Protein AF-0000000075759533 (afdb_homodimer)

pLDDT: mean 89.91, std 17.68, range [18.27, 98.88]

Nearest PDB structures (foldseek):
  3kl1-assembly1_B  TM=4.324E-01  e=1.601E-02  Arabidopsis thaliana
  3njo-assembly1_B  TM=3.780E-01  e=1.419E-02  Arabidopsis thaliana
  8ey0-assembly1_A  TM=4.117E-01  e=4.442E-02  Arabidopsis thaliana
  7mld-assembly1_A  TM=4.443E-01  e=9.696E-02  Arabidopsis thaliana
  7z1s-assembly1_A-2  TM=3.885E-01  e=1.161E-01  Solanum lycopersicum

Structure (mmCIF, N/CA/C/O backbone):
data_AF-0000000075759533-model_v1
#
loop_
_entity.id
_entity.type
_entity.pdbx_description
1 polymer 'Pc12g13220 protein'
#
loop_
_atom_site.group_PDB
_atom_site.id
_atom_site.type_symbol
_atom_site.label_atom_id
_atom_site.label_alt_id
_atom_site.label_comp_id
_atom_site.label_asym_id
_atom_site.label_entity_id
_atom_site.label_seq_id
_atom_site.pdbx_PDB_ins_code
_atom_site.Cartn_x
_atom_site.Cartn_y
_atom_site.Cartn_z
_atom_site.occupancy
_atom_site.B_iso_or_equiv
_atom_site.auth_seq_id
_atom_site.auth_comp_id
_atom_site.auth_asym_id
_atom_site.auth_atom_id
_atom_site.pdbx_PDB_model_num
ATOM 1 N N . MET A 1 1 ? 46.094 -18.312 21.438 1 18.27 1 MET A N 1
ATOM 2 C CA . MET A 1 1 ? 45.156 -19.062 20.625 1 18.27 1 MET A CA 1
ATOM 3 C C . MET A 1 1 ? 44.094 -18.141 20.062 1 18.27 1 MET A C 1
ATOM 5 O O . MET A 1 1 ? 43.688 -18.266 18.906 1 18.27 1 MET A O 1
ATOM 9 N N . GLY A 1 2 ? 43.188 -17.328 20.75 1 25.09 2 GLY A N 1
ATOM 10 C CA . GLY A 1 2 ? 41.75 -17.469 20.75 1 25.09 2 GLY A CA 1
ATOM 11 C C . GLY A 1 2 ? 41.062 -16.578 19.734 1 25.09 2 GLY A C 1
ATOM 12 O O . GLY A 1 2 ? 40.719 -15.438 20.031 1 25.09 2 GLY A O 1
ATOM 13 N N . ILE A 1 3 ? 41.375 -16.547 18.547 1 22.67 3 ILE A N 1
ATOM 14 C CA . ILE A 1 3 ? 41.219 -15.633 17.422 1 22.67 3 ILE A CA 1
ATOM 15 C C . ILE A 1 3 ? 39.719 -15.445 17.094 1 22.67 3 ILE A C 1
ATOM 17 O O . ILE A 1 3 ? 39.25 -14.312 16.984 1 22.67 3 ILE A O 1
ATOM 21 N N . PHE A 1 4 ? 39 -16.391 16.344 1 24.05 4 PHE A N 1
ATOM 22 C CA . PHE A 1 4 ? 38.281 -16.234 15.078 1 24.05 4 PHE A CA 1
ATOM 23 C C . PHE A 1 4 ? 36.844 -15.844 15.32 1 24.05 4 PHE A C 1
ATOM 25 O O . PHE A 1 4 ? 36.094 -15.57 14.375 1 24.05 4 PHE A O 1
ATOM 32 N N . SER A 1 5 ? 36.031 -16.203 16.422 1 23.02 5 SER A N 1
ATOM 33 C CA . SER A 1 5 ? 34.656 -16.594 16.172 1 23.02 5 SER A CA 1
ATOM 34 C C . SER A 1 5 ? 33.781 -15.406 15.773 1 23.02 5 SER A C 1
ATOM 36 O O . SER A 1 5 ? 33.438 -14.578 16.609 1 23.02 5 SER A O 1
ATOM 38 N N . LYS A 1 6 ? 34.312 -14.633 14.844 1 28.53 6 LYS A N 1
ATOM 39 C CA . LYS A 1 6 ? 33.5 -13.562 14.273 1 28.53 6 LYS A CA 1
ATOM 40 C C . LYS A 1 6 ? 32.062 -14.016 14.078 1 28.53 6 LYS A C 1
ATOM 42 O O . LYS A 1 6 ? 31.812 -15.047 13.445 1 28.53 6 LYS A O 1
ATOM 47 N N . LEU A 1 7 ? 31.203 -13.797 14.992 1 26.77 7 LEU A N 1
ATOM 48 C CA . LEU A 1 7 ? 29.75 -13.914 15.008 1 26.77 7 LEU A CA 1
ATOM 49 C C . LEU A 1 7 ? 29.156 -13.477 13.672 1 26.77 7 LEU A C 1
ATOM 51 O O . LEU A 1 7 ? 29.281 -12.312 13.289 1 26.77 7 LEU A O 1
ATOM 55 N N . VAL A 1 8 ? 29.25 -14.352 12.648 1 23.97 8 VAL A N 1
ATOM 56 C CA . VAL A 1 8 ? 28.562 -14.242 11.367 1 23.97 8 VAL A CA 1
ATOM 57 C C . VAL A 1 8 ? 27.125 -13.797 11.594 1 23.97 8 VAL A C 1
ATOM 59 O O . VAL A 1 8 ? 26.312 -14.555 12.141 1 23.97 8 VAL A O 1
ATOM 62 N N . LYS A 1 9 ? 26.891 -12.703 12.328 1 31.62 9 LYS A N 1
ATOM 63 C CA . LYS A 1 9 ? 25.531 -12.172 12.227 1 31.62 9 LYS A CA 1
ATOM 64 C C . LYS A 1 9 ? 24.969 -12.344 10.812 1 31.62 9 LYS A C 1
ATOM 66 O O . LYS A 1 9 ? 25.281 -11.547 9.922 1 31.62 9 LYS A O 1
ATOM 71 N N . THR A 1 10 ? 25.094 -13.578 10.172 1 28.09 10 THR A N 1
ATOM 72 C CA . THR A 1 10 ? 24.422 -13.977 8.945 1 28.09 10 THR A CA 1
ATOM 73 C C . THR A 1 10 ? 22.984 -13.445 8.914 1 28.09 10 THR A C 1
ATOM 75 O O . THR A 1 10 ? 22.141 -13.891 9.688 1 28.09 10 THR A O 1
ATOM 78 N N . THR A 1 11 ? 22.922 -12.211 9.172 1 31.45 11 THR A N 1
ATOM 79 C CA . THR A 1 11 ? 21.641 -11.586 8.875 1 31.45 11 THR A CA 1
ATOM 80 C C . THR A 1 11 ? 21 -12.219 7.645 1 31.45 11 THR A C 1
ATOM 82 O O . THR A 1 11 ? 21.531 -12.117 6.535 1 31.45 11 THR A O 1
ATOM 85 N N . VAL A 1 12 ? 20.891 -13.539 7.484 1 31.58 12 VAL A N 1
ATOM 86 C CA . VAL A 1 12 ? 20.141 -14.375 6.562 1 31.58 12 VAL A CA 1
ATOM 87 C C . VAL A 1 12 ? 19.203 -13.508 5.719 1 31.58 12 VAL A C 1
ATOM 89 O O . VAL A 1 12 ? 19.25 -13.555 4.488 1 31.58 12 VAL A O 1
ATOM 92 N N . ALA A 1 13 ? 17.719 -13.945 5.672 1 32.34 13 ALA A N 1
ATOM 93 C CA . ALA A 1 13 ? 16.75 -14.195 4.598 1 32.34 13 ALA A CA 1
ATOM 94 C C . ALA A 1 13 ? 16.484 -12.93 3.795 1 32.34 13 ALA A C 1
ATOM 96 O O . ALA A 1 13 ? 16.172 -11.883 4.367 1 32.34 13 ALA A O 1
ATOM 97 N N . GLY A 1 14 ? 16.859 -12.766 2.59 1 34.72 14 GLY A N 1
ATOM 98 C CA . GLY A 1 14 ? 16.688 -12.273 1.23 1 34.72 14 GLY A CA 1
ATOM 99 C C . GLY A 1 14 ? 15.234 -12.133 0.825 1 34.72 14 GLY A C 1
ATOM 100 O O . GLY A 1 14 ? 14.93 -11.547 -0.219 1 34.72 14 GLY A O 1
ATOM 101 N N . SER A 1 15 ? 14.523 -13.422 0.793 1 40.34 15 SER A N 1
ATOM 102 C CA . SER A 1 15 ? 13.281 -13.789 0.125 1 40.34 15 SER A CA 1
ATOM 103 C C . SER A 1 15 ? 12.195 -12.758 0.379 1 40.34 15 SER A C 1
ATOM 105 O O . SER A 1 15 ? 11.102 -12.844 -0.196 1 40.34 15 SER A O 1
ATOM 107 N N . ILE A 1 16 ? 12.422 -12.023 1.497 1 44.62 16 ILE A N 1
ATOM 108 C CA . ILE A 1 16 ? 11.633 -10.875 1.918 1 44.62 16 ILE A CA 1
ATOM 109 C C . ILE A 1 16 ? 11.992 -9.664 1.056 1 44.62 16 ILE A C 1
ATOM 111 O O . ILE A 1 16 ? 12.805 -8.828 1.454 1 44.62 16 ILE A O 1
ATOM 115 N N . ALA A 1 17 ? 12.359 -10.008 -0.069 1 52 17 ALA A N 1
ATOM 116 C CA . ALA A 1 17 ? 12.992 -9.133 -1.051 1 52 17 ALA A CA 1
ATOM 117 C C . ALA A 1 17 ? 12.133 -7.91 -1.331 1 52 17 ALA A C 1
ATOM 119 O O . ALA A 1 17 ? 12.617 -6.777 -1.282 1 52 17 ALA A O 1
ATOM 120 N N . SER A 1 18 ? 10.844 -8.312 -1.781 1 58 18 SER A N 1
ATOM 121 C CA . SER A 1 18 ? 10.094 -7.086 -2.041 1 58 18 SER A CA 1
ATOM 122 C C . SER A 1 18 ? 9.922 -6.262 -0.771 1 58 18 SER A C 1
ATOM 124 O O . SER A 1 18 ? 10.039 -5.035 -0.802 1 58 18 SER A O 1
ATOM 126 N N . VAL A 1 19 ? 9.891 -7.141 0.298 1 65.94 19 VAL A N 1
ATOM 127 C CA . VAL A 1 19 ? 9.812 -6.469 1.591 1 65.94 19 VAL A CA 1
ATOM 128 C C . VAL A 1 19 ? 11.156 -5.824 1.924 1 65.94 19 VAL A C 1
ATOM 130 O O . VAL A 1 19 ? 11.203 -4.703 2.434 1 65.94 19 VAL A O 1
ATOM 133 N N . GLY A 1 20 ? 12.125 -6.488 1.413 1 72 20 GLY A N 1
ATOM 134 C CA . GLY A 1 20 ? 13.445 -5.922 1.612 1 72 20 GLY A CA 1
ATOM 135 C C . GLY A 1 20 ? 13.68 -4.652 0.814 1 72 20 GLY A C 1
ATOM 136 O O . GLY A 1 20 ? 14.281 -3.699 1.313 1 72 20 GLY A O 1
ATOM 137 N N . VAL A 1 21 ? 13.109 -4.672 -0.379 1 73.81 21 VAL A N 1
ATOM 138 C CA . VAL A 1 21 ? 13.266 -3.488 -1.221 1 73.81 21 VAL A CA 1
ATOM 139 C C . VAL A 1 21 ? 12.57 -2.295 -0.574 1 73.81 21 VAL A C 1
ATOM 141 O O . VAL A 1 21 ? 13.125 -1.193 -0.528 1 73.81 21 VAL A O 1
ATOM 144 N N . PHE A 1 22 ? 11.414 -2.523 -0.065 1 83.06 22 PHE A N 1
ATOM 145 C CA . PHE A 1 22 ? 10.672 -1.476 0.623 1 83.06 22 PHE A CA 1
ATOM 146 C C . PHE A 1 22 ? 11.453 -0.944 1.814 1 83.06 22 PHE A C 1
ATOM 148 O O . PHE A 1 22 ? 11.609 0.268 1.971 1 83.06 22 PHE A O 1
ATOM 155 N N . TRP A 1 23 ? 12.023 -1.819 2.619 1 84.06 23 TRP A N 1
ATOM 156 C CA . TRP A 1 23 ? 12.711 -1.381 3.83 1 84.06 23 TRP A CA 1
ATOM 157 C C . TRP A 1 23 ? 14.047 -0.729 3.496 1 84.06 23 TRP A C 1
ATOM 159 O O . TRP A 1 23 ? 14.492 0.182 4.199 1 84.06 23 TRP A O 1
ATOM 169 N N . GLY A 1 24 ? 14.656 -1.146 2.402 1 84.88 24 GLY A N 1
ATOM 170 C CA . GLY A 1 24 ? 15.836 -0.448 1.928 1 84.88 24 GLY A CA 1
ATOM 171 C C . GLY A 1 24 ? 15.547 0.958 1.439 1 84.88 24 GLY A C 1
ATOM 172 O O . GLY A 1 24 ? 16.266 1.899 1.772 1 84.88 24 GLY A O 1
ATOM 173 N N . ALA A 1 25 ? 14.453 1.024 0.753 1 85.94 25 ALA A N 1
ATOM 174 C CA . ALA A 1 25 ? 14.086 2.301 0.145 1 85.94 25 ALA A CA 1
ATOM 175 C C . ALA A 1 25 ? 13.633 3.301 1.203 1 85.94 25 ALA A C 1
ATOM 177 O O . ALA A 1 25 ? 13.727 4.516 1.001 1 85.94 25 ALA A O 1
ATOM 178 N N . THR A 1 26 ? 13.141 2.809 2.344 1 91.88 26 THR A N 1
ATOM 179 C CA . THR A 1 26 ? 12.578 3.709 3.348 1 91.88 26 THR A CA 1
ATOM 180 C C . THR A 1 26 ? 13.469 3.752 4.59 1 91.88 26 THR A C 1
ATOM 182 O O . THR A 1 26 ? 13.039 4.195 5.652 1 91.88 26 THR A O 1
ATOM 185 N N . ARG A 1 27 ? 14.68 3.279 4.469 1 91.06 27 ARG A N 1
ATOM 186 C CA . ARG A 1 27 ? 15.562 3.125 5.621 1 91.06 27 ARG A CA 1
ATOM 187 C C . ARG A 1 27 ? 15.898 4.477 6.238 1 91.06 27 ARG A C 1
ATOM 189 O O . ARG A 1 27 ? 16.219 4.562 7.426 1 91.06 27 ARG A O 1
ATOM 196 N N . ASN A 1 28 ? 15.836 5.516 5.418 1 93.75 28 ASN A N 1
ATOM 197 C CA . ASN A 1 28 ? 16.203 6.84 5.91 1 93.75 28 ASN A CA 1
ATOM 198 C C . ASN A 1 28 ? 14.992 7.566 6.504 1 93.75 28 ASN A C 1
ATOM 200 O O . ASN A 1 28 ? 15.125 8.68 7.02 1 93.75 28 ASN A O 1
ATOM 204 N N . ASP A 1 29 ? 13.844 7 6.391 1 95.5 29 ASP A N 1
ATOM 205 C CA . ASP A 1 29 ? 12.656 7.488 7.086 1 95.5 29 ASP A CA 1
ATOM 206 C C . ASP A 1 29 ? 12.625 6.988 8.523 1 95.5 29 ASP A C 1
ATOM 208 O O . ASP A 1 29 ? 12.391 5.805 8.773 1 95.5 29 ASP A O 1
ATOM 212 N N . ILE A 1 30 ? 12.773 7.883 9.469 1 96.81 30 ILE A N 1
ATOM 213 C CA . ILE A 1 30 ? 12.961 7.484 10.859 1 96.81 30 ILE A CA 1
ATOM 214 C C . ILE A 1 30 ? 11.867 8.094 11.727 1 96.81 30 ILE A C 1
ATOM 216 O O . ILE A 1 30 ? 11.484 9.25 11.539 1 96.81 30 ILE A O 1
ATOM 220 N N . PHE A 1 31 ? 11.383 7.312 12.633 1 96.75 31 PHE A N 1
ATOM 221 C CA . PHE A 1 31 ? 10.43 7.832 13.602 1 96.75 31 PHE A CA 1
ATOM 222 C C . PHE A 1 31 ? 11.148 8.43 14.805 1 96.75 31 PHE A C 1
ATOM 224 O O . PHE A 1 31 ? 11.969 7.766 15.438 1 96.75 31 PHE A O 1
ATOM 231 N N . GLU A 1 32 ? 10.875 9.617 15.047 1 95.75 32 GLU A N 1
ATOM 232 C CA . GLU A 1 32 ? 11.422 10.32 16.203 1 95.75 32 GLU A CA 1
ATOM 233 C C . GLU A 1 32 ? 10.422 10.352 17.359 1 95.75 32 GLU A C 1
ATOM 235 O O . GLU A 1 32 ? 9.219 10.164 17.141 1 95.75 32 GLU A O 1
ATOM 240 N N . VAL A 1 33 ? 10.898 10.602 18.5 1 91.5 33 VAL A N 1
ATOM 241 C CA . VAL A 1 33 ? 10.062 10.641 19.688 1 91.5 33 VAL A CA 1
ATOM 242 C C . VAL A 1 33 ? 9.172 11.883 19.656 1 91.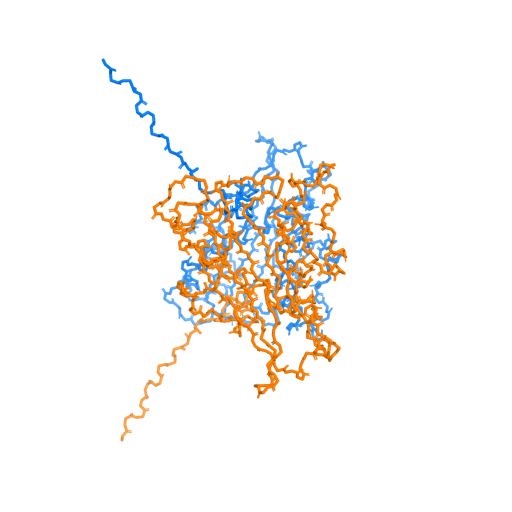5 33 VAL A C 1
ATOM 244 O O . VAL A 1 33 ? 9.641 12.984 19.375 1 91.5 33 VAL A O 1
ATOM 247 N N . MET A 1 34 ? 7.949 11.641 19.781 1 90.81 34 MET A N 1
ATOM 248 C CA . MET A 1 34 ? 6.938 12.68 19.922 1 90.81 34 MET A CA 1
ATOM 249 C C . MET A 1 34 ? 6.344 12.68 21.328 1 90.81 34 MET A C 1
ATOM 251 O O . MET A 1 34 ? 5.77 11.68 21.75 1 90.81 34 MET A O 1
ATOM 255 N N . ASP A 1 35 ? 6.59 13.766 22.078 1 87.25 35 ASP A N 1
ATOM 256 C CA . ASP A 1 35 ? 6.059 13.773 23.438 1 87.25 35 ASP A CA 1
ATOM 257 C C . ASP A 1 35 ? 4.945 14.805 23.578 1 87.25 35 ASP A C 1
ATOM 259 O O . ASP A 1 35 ? 4.52 15.414 22.594 1 87.25 35 ASP A O 1
ATOM 263 N N . SER A 1 36 ? 4.48 14.992 24.797 1 87 36 SER A N 1
ATOM 264 C CA . SER A 1 36 ? 3.295 15.789 25.078 1 87 36 SER A CA 1
ATOM 265 C C . SER A 1 36 ? 3.568 17.281 24.875 1 87 36 SER A C 1
ATOM 267 O O . SER A 1 36 ? 2.639 18.078 24.828 1 87 36 SER A O 1
ATOM 269 N N . SER A 1 37 ? 4.789 17.656 24.625 1 90.44 37 SER A N 1
ATOM 270 C CA . SER A 1 37 ? 5.125 19.047 24.422 1 90.44 37 SER A CA 1
ATOM 271 C C . SER A 1 37 ? 4.953 19.453 22.953 1 90.44 37 SER A C 1
ATOM 273 O O . SER A 1 37 ? 5.023 20.641 22.609 1 90.44 37 SER A O 1
ATOM 275 N N . ASP A 1 38 ? 4.738 18.484 22.141 1 93.94 38 ASP A N 1
ATOM 276 C CA . ASP A 1 38 ? 4.52 18.828 20.734 1 93.94 38 ASP A CA 1
ATOM 277 C C . ASP A 1 38 ? 3.344 19.781 20.578 1 93.94 38 ASP A C 1
ATOM 279 O O . ASP A 1 38 ? 2.283 19.578 21.172 1 93.94 38 ASP A O 1
ATOM 283 N N . PRO A 1 39 ? 3.496 20.766 19.734 1 92.75 39 PRO A N 1
ATOM 284 C CA . PRO A 1 39 ? 2.469 21.797 19.578 1 92.75 39 PRO A CA 1
ATOM 285 C C . PRO A 1 39 ? 1.132 21.234 19.109 1 92.75 39 PRO A C 1
ATOM 287 O O . PRO A 1 39 ? 0.087 21.859 19.312 1 92.75 39 PRO A O 1
ATOM 290 N N . ILE A 1 40 ? 1.158 20.078 18.531 1 94.25 40 ILE A N 1
ATOM 291 C CA . ILE A 1 40 ? -0.067 19.531 17.969 1 94.25 40 ILE A CA 1
ATOM 292 C C . ILE A 1 40 ? -1.075 19.266 19.078 1 94.25 40 ILE A C 1
ATOM 294 O O . ILE A 1 40 ? -2.285 19.375 18.875 1 94.25 40 ILE A O 1
ATOM 298 N N . PHE A 1 41 ? -0.622 19.016 20.312 1 94.56 41 PHE A N 1
ATOM 299 C CA . PHE A 1 41 ? -1.498 18.688 21.422 1 94.56 41 PHE A CA 1
ATOM 300 C C . PHE A 1 41 ? -2.057 19.938 22.078 1 94.56 41 PHE A C 1
ATOM 302 O O . PHE A 1 41 ? -2.959 19.875 22.906 1 94.56 41 PHE A O 1
ATOM 309 N N . GLN A 1 42 ? -1.536 21.078 21.656 1 91.31 42 GLN A N 1
ATOM 310 C CA . GLN A 1 42 ? -1.986 22.359 22.188 1 91.31 42 GLN A CA 1
ATOM 311 C C . GLN A 1 42 ? -2.842 23.109 21.172 1 91.31 42 GLN A C 1
ATOM 313 O O . GLN A 1 42 ? -3.348 24.203 21.469 1 91.31 42 GLN A O 1
ATOM 318 N N . SER A 1 43 ? -2.926 22.484 20.031 1 91.25 43 SER A N 1
ATOM 319 C CA . SER A 1 43 ? -3.686 23.172 19 1 91.25 43 SER A CA 1
ATOM 320 C C . SER A 1 43 ? -5.164 23.266 19.359 1 91.25 43 SER A C 1
ATOM 322 O O . SER A 1 43 ? -5.703 22.375 20.031 1 91.25 43 SER A O 1
ATOM 324 N N . ALA A 1 44 ? -5.762 24.391 18.922 1 92.25 44 ALA A N 1
ATOM 325 C CA . ALA A 1 44 ? -7.188 24.594 19.156 1 92.25 44 ALA A CA 1
ATOM 326 C C . ALA A 1 44 ? -8.016 23.469 18.531 1 92.25 44 ALA A C 1
ATOM 328 O O . ALA A 1 44 ? -9.008 23.016 19.125 1 92.25 44 ALA A O 1
ATOM 329 N N . PHE A 1 45 ? -7.578 23.031 17.453 1 93.31 45 PHE A N 1
ATOM 330 C CA . PHE A 1 45 ? -8.289 21.969 16.75 1 93.31 45 PHE A CA 1
ATOM 331 C C . PHE A 1 45 ? -8.289 20.688 17.562 1 93.31 45 PHE A C 1
ATOM 333 O O . PHE A 1 45 ? -9.336 20.062 17.75 1 93.31 45 PHE A O 1
ATOM 340 N N . TYR A 1 46 ? -7.148 20.297 17.984 1 95.81 46 TYR A N 1
ATOM 341 C CA . TYR A 1 46 ? -7.004 19.078 18.781 1 95.81 46 TYR A CA 1
ATOM 342 C C . TYR A 1 46 ? -7.871 19.141 20.031 1 95.81 46 TYR A C 1
ATOM 344 O O . TYR A 1 46 ? -8.578 18.172 20.344 1 95.81 46 TYR A O 1
ATOM 352 N N . LYS A 1 47 ? -7.871 20.219 20.719 1 96 47 LYS A N 1
ATOM 353 C CA . LYS A 1 47 ? -8.633 20.375 21.953 1 96 47 LYS A CA 1
ATOM 354 C C . LYS A 1 47 ? -10.133 20.344 21.672 1 96 47 LYS A C 1
ATOM 356 O O . LYS A 1 47 ? -10.898 19.734 22.438 1 96 47 LYS A O 1
ATOM 361 N N . LYS A 1 48 ? -10.461 20.984 20.594 1 96.94 48 LYS A N 1
ATOM 362 C CA . LYS A 1 48 ? -11.875 21.062 20.234 1 96.94 48 LYS A CA 1
ATOM 363 C C . LYS A 1 48 ? -12.445 19.703 19.891 1 96.94 48 LYS A C 1
ATOM 365 O O . LYS A 1 48 ? -13.578 19.375 20.25 1 96.94 48 LYS A O 1
ATOM 370 N N . PHE A 1 49 ? -11.68 18.875 19.25 1 97.25 49 PHE A N 1
ATOM 371 C CA . PHE A 1 49 ? -12.242 17.656 18.688 1 97.25 49 PHE A CA 1
ATOM 372 C C . PHE A 1 49 ? -11.797 16.438 19.484 1 97.25 49 PHE A C 1
ATOM 374 O O . PHE A 1 49 ? -12.117 15.305 19.125 1 97.25 49 PHE A O 1
ATOM 381 N N . ASN A 1 50 ? -11.023 16.625 20.516 1 97.19 50 ASN A N 1
ATOM 382 C CA . ASN A 1 50 ? -10.758 15.641 21.578 1 97.19 50 ASN A CA 1
ATOM 383 C C . ASN A 1 50 ? -11.125 16.188 22.953 1 97.19 50 ASN A C 1
ATOM 385 O O . ASN A 1 50 ? -10.281 16.266 23.844 1 97.19 50 ASN A O 1
ATOM 389 N N . PRO A 1 51 ? -12.383 16.484 23.094 1 96.75 51 PRO A N 1
ATOM 390 C CA . PRO A 1 51 ? -12.812 17.219 24.281 1 96.75 51 PRO A CA 1
ATOM 391 C C . PRO A 1 51 ? -12.609 16.422 25.578 1 96.75 51 PRO A C 1
ATOM 393 O O . PRO A 1 51 ? -12.445 17 26.641 1 96.75 51 PRO A O 1
ATOM 396 N N . SER A 1 52 ? -12.531 15.125 25.547 1 96.44 52 SER A N 1
ATOM 397 C CA . SER A 1 52 ? -12.359 14.305 26.734 1 96.44 52 SER A CA 1
ATOM 398 C C . SER A 1 52 ? -10.891 14.023 27.016 1 96.44 52 SER A C 1
ATOM 400 O O . SER A 1 52 ? -10.555 13.312 27.969 1 96.44 52 SER A O 1
ATOM 402 N N . GLY A 1 53 ? -10.055 14.5 26.141 1 95.5 53 GLY A N 1
ATOM 403 C CA . GLY A 1 53 ? -8.633 14.234 26.297 1 95.5 53 GLY A CA 1
ATOM 404 C C . GLY A 1 53 ? -8.281 12.766 26.172 1 95.5 53 GLY A C 1
ATOM 405 O O . GLY A 1 53 ? -7.488 12.234 26.953 1 95.5 53 GLY A O 1
ATOM 406 N N . ASN A 1 54 ? -8.922 12.078 25.203 1 96.56 54 ASN A N 1
ATOM 407 C CA . ASN A 1 54 ? -8.703 10.648 25.016 1 96.56 54 ASN A CA 1
ATOM 408 C C . ASN A 1 54 ? -7.277 10.352 24.562 1 96.56 54 ASN A C 1
ATOM 410 O O . ASN A 1 54 ? -6.637 11.188 23.922 1 96.56 54 ASN A O 1
ATOM 414 N N . PRO A 1 55 ? -6.824 9.156 24.922 1 95.5 55 PRO A N 1
ATOM 415 C CA . PRO A 1 55 ? -5.488 8.758 24.469 1 95.5 55 PRO A CA 1
ATOM 416 C C . PRO A 1 55 ? -5.344 8.773 22.953 1 95.5 55 PRO A C 1
ATOM 418 O O . PRO A 1 55 ? -6.316 8.539 22.234 1 95.5 55 PRO A O 1
ATOM 421 N N . THR A 1 56 ? -4.117 9.07 22.562 1 95.62 56 THR A N 1
ATOM 422 C CA . THR A 1 56 ? -3.879 9.234 21.125 1 95.62 56 THR A CA 1
ATOM 423 C C . THR A 1 56 ? -2.891 8.188 20.625 1 95.62 56 THR A C 1
ATOM 425 O O . THR A 1 56 ? -2.115 7.633 21.406 1 95.62 56 THR A O 1
ATOM 428 N N . LEU A 1 57 ? -3.027 7.77 19.344 1 94.31 57 LEU A N 1
ATOM 429 C CA . LEU A 1 57 ? -1.891 7.285 18.578 1 94.31 57 LEU A CA 1
ATOM 430 C C . LEU A 1 57 ? -1.179 8.438 17.875 1 94.31 57 LEU A C 1
ATOM 432 O O . LEU A 1 57 ? -1.807 9.211 17.141 1 94.31 57 LEU A O 1
ATOM 436 N N . HIS A 1 58 ? 0.058 8.602 18.219 1 96 58 HIS A N 1
ATOM 437 C CA . HIS A 1 58 ? 0.779 9.703 17.594 1 96 58 HIS A CA 1
ATOM 438 C C . HIS A 1 58 ? 2.219 9.305 17.281 1 96 58 HIS A C 1
ATOM 440 O O . HIS A 1 58 ? 2.82 8.508 18 1 96 58 HIS A O 1
ATOM 446 N N . ASP A 1 59 ? 2.713 9.758 16.188 1 95.94 59 ASP A N 1
ATOM 447 C CA . ASP A 1 59 ? 4.09 9.523 15.766 1 95.94 59 ASP A CA 1
ATOM 448 C C . ASP A 1 59 ? 4.531 10.578 14.75 1 95.94 59 ASP A C 1
ATOM 450 O O . ASP A 1 59 ? 3.715 11.367 14.273 1 95.94 59 ASP A O 1
ATOM 454 N N . VAL A 1 60 ? 5.789 10.68 14.562 1 97.88 60 VAL A N 1
ATOM 455 C CA . VAL A 1 60 ? 6.352 11.586 13.57 1 97.88 60 VAL A CA 1
ATOM 456 C C . VAL A 1 60 ? 7.484 10.891 12.82 1 97.88 60 VAL A C 1
ATOM 458 O O . VAL A 1 60 ? 8.438 10.406 13.438 1 97.88 60 VAL A O 1
ATOM 461 N N . CYS A 1 61 ? 7.289 10.75 11.555 1 98.31 61 CYS A N 1
ATOM 462 C CA . CYS A 1 61 ? 8.289 10.195 10.656 1 98.31 61 CYS A CA 1
ATOM 463 C C . CYS A 1 61 ? 9.086 11.305 9.977 1 98.31 61 CYS A C 1
ATOM 465 O O . CYS A 1 61 ? 8.508 12.234 9.406 1 98.31 61 CYS A O 1
ATOM 467 N N . VAL A 1 62 ? 10.43 11.211 10.016 1 98.5 62 VAL A N 1
ATOM 468 C CA . VAL A 1 62 ? 11.289 12.273 9.508 1 98.5 62 VAL A CA 1
ATOM 469 C C . VAL A 1 62 ? 12.234 11.711 8.453 1 98.5 62 VAL A C 1
ATOM 471 O O . VAL A 1 62 ? 12.773 10.617 8.609 1 98.5 62 VAL A O 1
ATOM 474 N N . ARG A 1 63 ? 12.406 12.398 7.379 1 98.44 63 ARG A N 1
ATOM 475 C CA . ARG A 1 63 ? 13.336 12.117 6.289 1 98.44 63 ARG A CA 1
ATOM 476 C C . ARG A 1 63 ? 14.164 13.352 5.945 1 98.44 63 ARG A C 1
ATOM 478 O O . ARG A 1 63 ? 13.617 14.398 5.617 1 98.44 63 ARG A O 1
ATOM 485 N N . ARG A 1 64 ? 15.461 13.227 6.047 1 98.44 64 ARG A N 1
ATOM 486 C CA . ARG A 1 64 ? 16.359 14.328 5.707 1 98.44 64 ARG A CA 1
ATOM 487 C C . ARG A 1 64 ? 17.109 14.047 4.402 1 98.44 64 ARG A C 1
ATOM 489 O O . ARG A 1 64 ? 17.641 12.945 4.211 1 98.44 64 ARG A O 1
ATOM 496 N N . ILE A 1 65 ? 17.078 15.023 3.521 1 98.06 65 ILE A N 1
ATOM 497 C CA . ILE A 1 65 ? 17.688 14.898 2.203 1 98.06 65 ILE A CA 1
ATOM 498 C C . ILE A 1 65 ? 18.641 16.062 1.957 1 98.06 65 ILE A C 1
ATOM 500 O O . ILE A 1 65 ? 18.281 17.219 2.18 1 98.06 65 ILE A O 1
ATOM 504 N N . PRO A 1 66 ? 19.859 15.797 1.494 1 98.25 66 PRO A N 1
ATOM 505 C CA . PRO A 1 66 ? 20.766 16.906 1.156 1 98.25 66 PRO A CA 1
ATOM 506 C C . PRO A 1 66 ? 20.141 17.891 0.164 1 98.25 66 PRO A C 1
ATOM 508 O O . PRO A 1 66 ? 19.453 17.469 -0.766 1 98.25 66 PRO A O 1
ATOM 511 N N . LEU A 1 67 ? 20.438 19.172 0.362 1 97.56 67 LEU A N 1
ATOM 512 C CA . LEU A 1 67 ? 19.797 20.219 -0.433 1 97.56 67 LEU A CA 1
ATOM 513 C C . LEU A 1 67 ? 20.188 20.094 -1.902 1 97.56 67 LEU A C 1
ATOM 515 O O . LEU A 1 67 ? 19.422 20.469 -2.787 1 97.56 67 LEU A O 1
ATOM 519 N N . ASP A 1 68 ? 21.281 19.547 -2.191 1 96.69 68 ASP A N 1
ATOM 520 C CA . ASP A 1 68 ? 21.75 19.453 -3.572 1 96.69 68 ASP A CA 1
ATOM 521 C C . ASP A 1 68 ? 20.969 18.375 -4.332 1 96.69 68 ASP A C 1
ATOM 523 O O . ASP A 1 68 ? 21.078 18.281 -5.559 1 96.69 68 ASP A O 1
ATOM 527 N N . LYS A 1 69 ? 20.188 17.625 -3.639 1 97.12 69 LYS A N 1
ATOM 528 C CA . LYS A 1 69 ? 19.344 16.609 -4.277 1 97.12 69 LYS A CA 1
ATOM 529 C C . LYS A 1 69 ? 17.906 17.109 -4.445 1 97.12 69 LYS A C 1
ATOM 531 O O . LYS A 1 69 ? 17.078 16.406 -5.031 1 97.12 69 LYS A O 1
ATOM 536 N N . ILE A 1 70 ? 17.672 18.219 -3.93 1 97.88 70 ILE A N 1
ATOM 537 C CA . ILE A 1 70 ? 16.328 18.812 -3.99 1 97.88 70 ILE A CA 1
ATOM 538 C C . ILE A 1 70 ? 16.219 19.734 -5.195 1 97.88 70 ILE A C 1
ATOM 540 O O . ILE A 1 70 ? 17.188 20.422 -5.543 1 97.88 70 ILE A O 1
ATOM 544 N N . GLN A 1 71 ? 15.07 19.719 -5.84 1 96.94 71 GLN A N 1
ATOM 545 C CA . GLN A 1 71 ? 14.82 20.672 -6.91 1 96.94 71 GLN A CA 1
ATOM 546 C C . GLN A 1 71 ? 15.094 22.109 -6.441 1 96.94 71 GLN A C 1
ATOM 548 O O . GLN A 1 71 ? 14.477 22.578 -5.488 1 96.94 71 GLN A O 1
ATOM 553 N N . PRO A 1 72 ? 15.898 22.812 -7.109 1 95.88 72 PRO A N 1
ATOM 554 C CA . PRO A 1 72 ? 16.328 24.125 -6.633 1 95.88 72 PRO A CA 1
ATOM 555 C C . PRO A 1 72 ? 15.172 25.109 -6.508 1 95.88 72 PRO A C 1
ATOM 557 O O . PRO A 1 72 ? 15.148 25.922 -5.578 1 95.88 72 PRO A O 1
ATOM 560 N N . SER A 1 73 ? 14.266 25.078 -7.387 1 95.81 73 SER A N 1
ATOM 561 C CA . SER A 1 73 ? 13.164 26.031 -7.359 1 95.81 73 SER A CA 1
ATOM 562 C C . SER A 1 73 ? 12.328 25.875 -6.094 1 95.81 73 SER A C 1
ATOM 564 O O . SER A 1 73 ? 11.703 26.828 -5.629 1 95.81 73 SER A O 1
ATOM 566 N N . LEU A 1 74 ? 12.344 24.688 -5.516 1 97.19 74 LEU A N 1
ATOM 567 C CA . LEU A 1 74 ? 11.539 24.422 -4.324 1 97.19 74 LEU A CA 1
ATOM 568 C C . LEU A 1 74 ? 12.219 24.984 -3.076 1 97.19 74 LEU A C 1
ATOM 570 O O . LEU A 1 74 ? 11.562 25.219 -2.061 1 97.19 74 LEU A O 1
ATOM 574 N N . VAL A 1 75 ? 13.484 25.141 -3.201 1 94.94 75 VAL A N 1
ATOM 575 C CA . VAL A 1 75 ? 14.273 25.625 -2.07 1 94.94 75 VAL A CA 1
ATOM 576 C C . VAL A 1 75 ? 14.297 27.156 -2.064 1 94.94 75 VAL A C 1
ATOM 578 O O . VAL A 1 75 ? 14.328 27.766 -0.999 1 94.94 75 VAL A O 1
ATOM 581 N N . GLU A 1 76 ? 14.188 27.719 -3.141 1 93.06 76 GLU A N 1
ATOM 582 C CA . GLU A 1 76 ? 14.352 29.172 -3.301 1 93.06 76 GLU A CA 1
ATOM 583 C C . GLU A 1 76 ? 13.07 29.906 -2.955 1 93.06 76 GLU A C 1
ATOM 585 O O . GLU A 1 76 ? 13.109 31.016 -2.396 1 93.06 76 GLU A O 1
ATOM 590 N N . GLU A 1 77 ? 11.969 29.359 -3.205 1 93 77 GLU A N 1
ATOM 591 C CA . GLU A 1 77 ? 10.688 30.031 -3 1 93 77 GLU A CA 1
ATOM 592 C C . GLU A 1 77 ? 10.008 29.531 -1.725 1 93 77 GLU A C 1
ATOM 594 O O . GLU A 1 77 ? 9.742 28.344 -1.575 1 93 77 GLU A O 1
ATOM 599 N N . LYS A 1 78 ? 9.703 30.531 -0.937 1 92.44 78 LYS A N 1
ATOM 600 C CA . LYS A 1 78 ? 9.062 30.188 0.333 1 92.44 78 LYS A CA 1
ATOM 601 C C . LYS A 1 78 ? 7.738 29.469 0.107 1 92.44 78 LYS A C 1
ATOM 603 O O . LYS A 1 78 ? 6.941 29.859 -0.743 1 92.44 78 LYS A O 1
ATOM 608 N N . GLY A 1 79 ? 7.52 28.375 0.801 1 96.62 79 GLY A N 1
ATOM 609 C CA . GLY A 1 79 ? 6.246 27.672 0.788 1 96.62 79 GLY A CA 1
ATOM 610 C C . GLY A 1 79 ? 6.152 26.641 -0.31 1 96.62 79 GLY A C 1
ATOM 611 O O . GLY A 1 79 ? 5.293 25.75 -0.263 1 96.62 79 GLY A O 1
ATOM 612 N N . LYS A 1 80 ? 7.059 26.672 -1.265 1 97.75 80 LYS A N 1
ATOM 613 C CA . LYS A 1 80 ? 6.938 25.797 -2.426 1 97.75 80 LYS A CA 1
ATOM 614 C C . LYS A 1 80 ? 7.336 24.359 -2.076 1 97.75 80 LYS A C 1
ATOM 616 O O . LYS A 1 80 ? 6.781 23.406 -2.621 1 97.75 80 LYS A O 1
ATOM 621 N N . LEU A 1 81 ? 8.273 24.234 -1.162 1 98.5 81 LEU A N 1
ATOM 622 C CA . LEU A 1 81 ? 8.719 22.891 -0.797 1 98.5 81 LEU A CA 1
ATOM 623 C C . LEU A 1 81 ? 7.609 22.125 -0.094 1 98.5 81 LEU A C 1
ATOM 625 O O . LEU A 1 81 ? 7.352 20.953 -0.423 1 98.5 81 LEU A O 1
ATOM 629 N N . VAL A 1 82 ? 6.93 22.734 0.825 1 98.75 82 VAL A N 1
ATOM 630 C CA . VAL A 1 82 ? 5.883 22.031 1.565 1 98.75 82 VAL A CA 1
ATOM 631 C C . VAL A 1 82 ? 4.691 21.781 0.649 1 98.75 82 VAL A C 1
ATOM 633 O O . VAL A 1 82 ? 4.035 20.734 0.758 1 98.75 82 VAL A O 1
ATOM 636 N N . GLU A 1 83 ? 4.406 22.656 -0.274 1 98.69 83 GLU A N 1
ATOM 637 C CA . GLU A 1 83 ? 3.338 22.422 -1.244 1 98.69 83 GLU A CA 1
ATOM 638 C C . GLU A 1 83 ? 3.654 21.234 -2.143 1 98.69 83 GLU A C 1
ATOM 640 O O . GLU A 1 83 ? 2.793 20.391 -2.377 1 98.69 83 GLU A O 1
ATOM 645 N N . ALA A 1 84 ? 4.879 21.219 -2.604 1 98.69 84 ALA A N 1
ATOM 646 C CA . ALA A 1 84 ? 5.305 20.109 -3.451 1 98.69 84 ALA A CA 1
ATOM 647 C C . ALA A 1 84 ? 5.254 18.781 -2.693 1 98.69 84 ALA A C 1
ATOM 649 O O . ALA A 1 84 ? 4.773 17.781 -3.219 1 98.69 84 ALA A O 1
ATOM 650 N N . PHE A 1 85 ? 5.742 18.828 -1.479 1 98.81 85 PHE A N 1
ATOM 651 C CA . PHE A 1 85 ? 5.746 17.625 -0.652 1 98.81 85 PHE A CA 1
ATOM 652 C C . PHE A 1 85 ? 4.32 17.141 -0.402 1 98.81 85 PHE A C 1
ATOM 654 O O . PHE A 1 85 ? 4.027 15.961 -0.565 1 98.81 85 PHE A O 1
ATOM 661 N N . CYS A 1 86 ? 3.459 18.031 -0.079 1 98.88 86 CYS A N 1
ATOM 662 C CA . CYS A 1 86 ? 2.059 17.688 0.154 1 98.88 86 CYS A CA 1
ATOM 663 C C . CYS A 1 86 ? 1.415 17.125 -1.105 1 98.88 86 CYS A C 1
ATOM 665 O O . CYS A 1 86 ? 0.719 16.109 -1.05 1 98.88 86 CYS A O 1
ATOM 667 N N . ALA A 1 87 ? 1.668 17.766 -2.205 1 98.75 87 ALA A N 1
ATOM 668 C CA . ALA A 1 87 ? 1.171 17.266 -3.484 1 98.75 87 ALA A CA 1
ATOM 669 C C . ALA A 1 87 ? 1.696 15.859 -3.766 1 98.75 87 ALA A C 1
ATOM 671 O O . ALA A 1 87 ? 0.977 15.023 -4.309 1 98.75 87 ALA A O 1
ATOM 672 N N . GLY A 1 88 ? 2.887 15.648 -3.389 1 98.06 88 GLY A N 1
ATOM 673 C CA . GLY A 1 88 ? 3.473 14.32 -3.549 1 98.06 88 GLY A CA 1
ATOM 674 C C . GLY A 1 88 ? 2.828 13.273 -2.66 1 98.06 88 GLY A C 1
ATOM 675 O O . GLY A 1 88 ? 2.658 12.125 -3.072 1 98.06 88 GLY A O 1
ATOM 676 N N . VAL A 1 89 ? 2.48 13.648 -1.439 1 98.38 89 VAL A N 1
ATOM 677 C CA . VAL A 1 89 ? 1.845 12.719 -0.508 1 98.38 89 VAL A CA 1
ATOM 678 C C . VAL A 1 89 ? 0.524 12.227 -1.093 1 98.38 89 VAL A C 1
ATOM 680 O O . VAL A 1 89 ? 0.283 11.016 -1.16 1 98.38 89 VAL A O 1
ATOM 683 N N . TRP A 1 90 ? -0.265 13.148 -1.595 1 98.12 90 TRP A N 1
ATOM 684 C CA . TRP A 1 90 ? -1.628 12.805 -1.991 1 98.12 90 TRP A CA 1
ATOM 685 C C . TRP A 1 90 ? -1.679 12.375 -3.453 1 98.12 90 TRP A C 1
ATOM 687 O O . TRP A 1 90 ? -2.566 11.617 -3.854 1 98.12 90 TRP A O 1
ATOM 697 N N . GLY A 1 91 ? -0.73 12.836 -4.234 1 96.12 91 GLY A N 1
ATOM 698 C CA . GLY A 1 91 ? -0.725 12.516 -5.652 1 96.12 91 GLY A CA 1
ATOM 699 C C . GLY A 1 91 ? 0.287 11.445 -6.02 1 96.12 91 GLY A C 1
ATOM 700 O O . GLY A 1 91 ? 0.311 10.969 -7.152 1 96.12 91 GLY A O 1
ATOM 701 N N . GLY A 1 92 ? 1.099 11.141 -5.098 1 92.69 92 GLY A N 1
ATOM 702 C CA . GLY A 1 92 ? 2.119 10.133 -5.352 1 92.69 92 GLY A CA 1
ATOM 703 C C . GLY A 1 92 ? 1.578 8.719 -5.34 1 92.69 92 GLY A C 1
ATOM 704 O O . GLY A 1 92 ? 0.4 8.5 -5.051 1 92.69 92 GLY A O 1
ATOM 705 N N . MET A 1 93 ? 2.432 7.777 -5.633 1 89.94 93 MET A N 1
ATOM 706 C CA . MET A 1 93 ? 2.02 6.391 -5.828 1 89.94 93 MET A CA 1
ATOM 707 C C . MET A 1 93 ? 1.582 5.762 -4.512 1 89.94 93 MET A C 1
ATOM 709 O O . MET A 1 93 ? 0.746 4.855 -4.496 1 89.94 93 MET A O 1
ATOM 713 N N . GLY A 1 94 ? 2.111 6.23 -3.393 1 91.56 94 GLY A N 1
ATOM 714 C CA . GLY A 1 94 ? 1.785 5.66 -2.096 1 91.56 94 GLY A CA 1
ATOM 715 C C . GLY A 1 94 ? 0.314 5.777 -1.745 1 91.56 94 GLY A C 1
ATOM 716 O O . GLY A 1 94 ? -0.236 4.918 -1.053 1 91.56 94 GLY A O 1
ATOM 717 N N . TYR A 1 95 ? -0.349 6.816 -2.234 1 94.12 95 TYR A N 1
ATOM 718 C CA . TYR A 1 95 ? -1.724 7.102 -1.836 1 94.12 95 TYR A CA 1
ATOM 719 C C . TYR A 1 95 ? -2.713 6.496 -2.824 1 94.12 95 TYR A C 1
ATOM 721 O O . TYR A 1 95 ? -3.926 6.539 -2.602 1 94.12 95 TYR A O 1
ATOM 729 N N . ILE A 1 96 ? -2.301 5.84 -3.891 1 91.75 96 ILE A N 1
ATOM 730 C CA . ILE A 1 96 ? -3.16 5.363 -4.969 1 91.75 96 ILE A CA 1
ATOM 731 C C . ILE A 1 96 ? -4.133 4.316 -4.426 1 91.75 96 ILE A C 1
ATOM 733 O O . ILE A 1 96 ? -5.34 4.406 -4.656 1 91.75 96 ILE A O 1
ATOM 737 N N . PRO A 1 97 ? -3.645 3.299 -3.646 1 86.5 97 PRO A N 1
ATOM 738 C CA . PRO A 1 97 ? -4.602 2.291 -3.184 1 86.5 97 PRO A CA 1
ATOM 739 C C . PRO A 1 97 ? -5.668 2.869 -2.258 1 86.5 97 PRO A C 1
ATOM 741 O O . PRO A 1 97 ? -6.855 2.557 -2.402 1 86.5 97 PRO A O 1
ATOM 744 N N . GLN A 1 98 ? -5.258 3.701 -1.358 1 90.25 98 GLN A N 1
ATOM 745 C CA . GLN A 1 98 ? -6.238 4.32 -0.47 1 90.25 98 GLN A CA 1
ATOM 746 C C . GLN A 1 98 ? -7.207 5.203 -1.249 1 90.25 98 GLN A C 1
ATOM 748 O O . GLN A 1 98 ? -8.414 5.176 -1.007 1 90.25 98 GLN A O 1
ATOM 753 N N . ARG A 1 99 ? -6.715 5.973 -2.148 1 93.06 99 ARG A N 1
ATOM 754 C CA . ARG A 1 99 ? -7.578 6.82 -2.969 1 93.06 99 ARG A CA 1
ATOM 755 C C . ARG A 1 99 ? -8.594 5.984 -3.738 1 93.06 99 ARG A C 1
ATOM 757 O O . ARG A 1 99 ? -9.766 6.348 -3.82 1 93.06 99 ARG A O 1
ATOM 764 N N . ALA A 1 100 ? -8.156 4.949 -4.27 1 87.88 100 ALA A N 1
ATOM 765 C CA . ALA A 1 100 ? -9.047 4.098 -5.059 1 87.88 100 ALA A CA 1
ATOM 766 C C . ALA A 1 100 ? -10.195 3.559 -4.207 1 87.88 100 ALA A C 1
ATOM 768 O O . ALA A 1 100 ? -11.344 3.557 -4.637 1 87.88 100 ALA A O 1
ATOM 769 N N . PHE A 1 101 ? -9.914 3.105 -2.979 1 87.25 101 PHE A N 1
ATOM 770 C CA . PHE A 1 101 ? -10.945 2.592 -2.08 1 87.25 101 PHE A CA 1
ATOM 771 C C . PHE A 1 101 ? -11.922 3.693 -1.693 1 87.25 101 PHE A C 1
ATOM 773 O O . PHE A 1 101 ? -13.133 3.479 -1.688 1 87.25 101 PHE A O 1
ATOM 780 N N . LEU A 1 102 ? -11.344 4.852 -1.377 1 93.06 102 LEU A N 1
ATOM 781 C CA . LEU A 1 102 ? -12.195 5.965 -0.972 1 93.06 102 LEU A CA 1
ATOM 782 C C . LEU A 1 102 ? -13.055 6.441 -2.137 1 93.06 102 LEU A C 1
ATOM 784 O O . LEU A 1 102 ? -14.227 6.777 -1.948 1 93.06 102 LEU A O 1
ATOM 788 N N . GLU A 1 103 ? -12.461 6.473 -3.293 1 92.88 103 GLU A N 1
ATOM 789 C CA . GLU A 1 103 ? -13.195 6.887 -4.48 1 92.88 103 GLU A CA 1
ATOM 790 C C . GLU A 1 103 ? -14.375 5.961 -4.754 1 92.88 103 GLU A C 1
ATOM 792 O O . GLU A 1 103 ? -15.492 6.422 -5.012 1 92.88 103 GLU A O 1
ATOM 797 N N . ARG A 1 104 ? -14.109 4.727 -4.727 1 86.94 104 ARG A N 1
ATOM 798 C CA . ARG A 1 104 ? -15.156 3.74 -4.973 1 86.94 104 ARG A CA 1
ATOM 799 C C . ARG A 1 104 ? -16.297 3.887 -3.969 1 86.94 104 ARG A C 1
ATOM 801 O O . ARG A 1 104 ? -17.469 3.771 -4.328 1 86.94 104 ARG A O 1
ATOM 808 N N . LYS A 1 105 ? -16.016 4.23 -2.797 1 89.38 105 LYS A N 1
ATOM 809 C CA . LYS A 1 105 ? -17 4.242 -1.722 1 89.38 105 LYS A CA 1
ATOM 810 C C . LYS A 1 105 ? -17.703 5.594 -1.643 1 89.38 105 LYS A C 1
ATOM 812 O O . LYS A 1 105 ? -18.906 5.656 -1.328 1 89.38 105 LYS A O 1
ATOM 817 N N . TYR A 1 106 ? -16.938 6.699 -1.966 1 94.25 106 TYR A N 1
ATOM 818 C CA . TYR A 1 106 ? -17.469 7.973 -1.491 1 94.25 106 TYR A CA 1
ATOM 819 C C . TYR A 1 106 ? -17.609 8.969 -2.635 1 94.25 106 TYR A C 1
ATOM 821 O O . TYR A 1 106 ? -18.234 10.016 -2.484 1 94.25 106 TYR A O 1
ATOM 829 N N . ARG A 1 107 ? -17.047 8.703 -3.752 1 95.56 107 ARG A N 1
ATOM 830 C CA . ARG A 1 107 ? -17.156 9.68 -4.836 1 95.56 107 ARG A CA 1
ATOM 831 C C . ARG A 1 107 ? -18.547 9.656 -5.453 1 95.56 107 ARG A C 1
ATOM 833 O O . ARG A 1 107 ? -19.047 8.594 -5.832 1 95.56 107 ARG A O 1
ATOM 840 N N . GLY A 1 108 ? -19.094 10.742 -5.52 1 96.69 108 GLY A N 1
ATOM 841 C CA . GLY A 1 108 ? -20.422 10.945 -6.078 1 96.69 108 GLY A CA 1
ATOM 842 C C . GLY A 1 108 ? -20.812 12.406 -6.176 1 96.69 108 GLY A C 1
ATOM 843 O O . GLY A 1 108 ? -19.969 13.289 -6.016 1 96.69 108 GLY A O 1
ATOM 844 N N . PRO A 1 109 ? -22.016 12.648 -6.406 1 97.19 109 PRO A N 1
ATOM 845 C CA . PRO A 1 109 ? -22.484 14.023 -6.59 1 97.19 109 PRO A CA 1
ATOM 846 C C . PRO A 1 109 ? -22.266 14.891 -5.352 1 97.19 109 PRO A C 1
ATOM 848 O O . PRO A 1 109 ? -21.906 16.062 -5.473 1 97.19 109 PRO A O 1
ATOM 851 N N . GLU A 1 110 ? -22.406 14.32 -4.172 1 96.88 110 GLU A N 1
ATOM 852 C CA . GLU A 1 110 ? -22.312 15.078 -2.926 1 96.88 110 GLU A CA 1
ATOM 853 C C . GLU A 1 110 ? -20.859 15.461 -2.631 1 96.88 110 GLU A C 1
ATOM 855 O O . GLU A 1 110 ? -20.594 16.344 -1.807 1 96.88 110 GLU A O 1
ATOM 860 N N . THR A 1 111 ? -19.891 14.75 -3.324 1 97.94 111 THR A N 1
ATOM 861 C CA . THR A 1 111 ? -18.484 14.992 -3.053 1 97.94 111 THR A CA 1
ATOM 862 C C . THR A 1 111 ? -17.75 15.398 -4.324 1 97.94 111 THR A C 1
ATOM 864 O O . THR A 1 111 ? -16.516 15.258 -4.414 1 97.94 111 THR A O 1
ATOM 867 N N . ALA A 1 112 ? -18.438 15.891 -5.266 1 97.06 112 ALA A N 1
ATOM 868 C CA . ALA A 1 112 ? -17.906 16.156 -6.598 1 97.06 112 ALA A CA 1
ATOM 869 C C . ALA A 1 112 ? -16.859 17.266 -6.551 1 97.06 112 ALA A C 1
ATOM 871 O O . ALA A 1 112 ? -15.953 17.312 -7.391 1 97.06 112 ALA A O 1
ATOM 872 N N . ASP A 1 113 ? -16.922 18.141 -5.566 1 96.25 113 ASP A N 1
ATOM 873 C CA . ASP A 1 113 ? -16.031 19.281 -5.492 1 96.25 113 ASP A CA 1
ATOM 874 C C . ASP A 1 113 ? -14.766 18.938 -4.711 1 96.25 113 ASP A C 1
ATOM 876 O O . ASP A 1 113 ? -13.867 19.781 -4.582 1 96.25 113 ASP A O 1
ATOM 880 N N . HIS A 1 114 ? -14.703 17.734 -4.207 1 98.06 114 HIS A N 1
ATOM 881 C CA . HIS A 1 114 ? -13.484 17.312 -3.529 1 98.06 114 HIS A CA 1
ATOM 882 C C . HIS A 1 114 ? -12.383 17 -4.531 1 98.06 114 HIS A C 1
ATOM 884 O O . HIS A 1 114 ? -12.648 16.812 -5.723 1 98.06 114 HIS A O 1
ATOM 890 N N . LEU A 1 115 ? -11.117 16.984 -4.094 1 98.31 115 LEU A N 1
ATOM 891 C CA . LEU A 1 115 ? -10.023 16.5 -4.93 1 98.31 115 LEU A CA 1
ATOM 892 C C . LEU A 1 115 ? -10.031 14.984 -5.016 1 98.31 115 LEU A C 1
ATOM 894 O O . LEU A 1 115 ? -9.953 14.305 -3.99 1 98.31 115 LEU A O 1
ATOM 898 N N . TRP A 1 116 ? -10.141 14.469 -6.227 1 97.56 116 TRP A N 1
ATOM 899 C CA . TRP A 1 116 ? -10.172 13.023 -6.441 1 97.56 116 TRP A CA 1
ATOM 900 C C . TRP A 1 116 ? -9.078 12.586 -7.41 1 97.56 116 TRP A C 1
ATOM 902 O O . TRP A 1 116 ? -8.383 11.602 -7.168 1 97.56 116 TRP A O 1
ATOM 912 N N . ASP A 1 117 ? -8.938 13.383 -8.477 1 96.5 117 ASP A N 1
ATOM 913 C CA . ASP A 1 117 ? -8.078 12.977 -9.586 1 96.5 117 ASP A CA 1
ATOM 914 C C . ASP A 1 117 ? -6.605 13.25 -9.266 1 96.5 117 ASP A C 1
ATOM 916 O O . ASP A 1 117 ? -6.273 14.305 -8.711 1 96.5 117 ASP A O 1
ATOM 920 N N . ARG A 1 118 ? -5.828 12.312 -9.656 1 94.19 118 ARG A N 1
ATOM 921 C CA . ARG A 1 118 ? -4.402 12.375 -9.359 1 94.19 118 ARG A CA 1
ATOM 922 C C . ARG A 1 118 ? -3.789 13.664 -9.898 1 94.19 118 ARG A C 1
ATOM 924 O O . ARG A 1 118 ? -2.982 14.305 -9.219 1 94.19 118 ARG A O 1
ATOM 931 N N . SER A 1 119 ? -4.145 14.047 -11.094 1 96.5 119 SER A N 1
ATOM 932 C CA . SER A 1 119 ? -3.609 15.266 -11.688 1 96.5 119 SER A CA 1
ATOM 933 C C . SER A 1 119 ? -3.951 16.484 -10.844 1 96.5 119 SER A C 1
ATOM 935 O O . SER A 1 119 ? -3.119 17.375 -10.672 1 96.5 119 SER A O 1
ATOM 937 N N . ASP A 1 120 ? -5.18 16.516 -10.336 1 98.06 120 ASP A N 1
ATOM 938 C CA . ASP A 1 120 ? -5.598 17.625 -9.484 1 98.06 120 ASP A CA 1
ATOM 939 C C . ASP A 1 120 ? -4.836 17.609 -8.164 1 98.06 120 ASP A C 1
ATOM 941 O O . ASP A 1 120 ? -4.453 18.672 -7.656 1 98.06 120 ASP A O 1
ATOM 945 N N . LEU A 1 121 ? -4.613 16.453 -7.637 1 98.31 121 LEU A N 1
ATOM 946 C CA . LEU A 1 121 ? -3.879 16.312 -6.383 1 98.31 121 LEU A CA 1
ATOM 947 C C . LEU A 1 121 ? -2.443 16.812 -6.535 1 98.31 121 LEU A C 1
ATOM 949 O O . LEU A 1 121 ? -1.904 17.453 -5.633 1 98.31 121 LEU A O 1
ATOM 953 N N . LEU A 1 122 ? -1.864 16.594 -7.672 1 97.88 122 LEU A N 1
ATOM 954 C CA . LEU A 1 122 ? -0.469 16.938 -7.914 1 97.88 122 LEU A CA 1
ATOM 955 C C . LEU A 1 122 ? -0.319 18.438 -8.164 1 97.88 122 LEU A C 1
ATOM 957 O O . LEU A 1 122 ? 0.748 19 -7.922 1 97.88 122 LEU A O 1
ATOM 961 N N . LYS A 1 123 ? -1.351 19.109 -8.547 1 97.75 123 LYS A N 1
ATOM 962 C CA . LYS A 1 123 ? -1.248 20.5 -8.953 1 97.75 123 LYS A CA 1
ATOM 963 C C . LYS A 1 123 ? -1.767 21.438 -7.859 1 97.75 123 LYS A C 1
ATOM 965 O O . LYS A 1 123 ? -1.5 22.641 -7.883 1 97.75 123 LYS A O 1
ATOM 970 N N . ASN A 1 124 ? -2.551 20.922 -6.957 1 98.19 124 ASN A N 1
ATOM 971 C CA . ASN A 1 124 ? -3.195 21.75 -5.945 1 98.19 124 ASN A CA 1
ATOM 972 C C . ASN A 1 124 ? -2.174 22.375 -4.996 1 98.19 124 ASN A C 1
ATOM 974 O O . ASN A 1 124 ? -1.11 21.797 -4.758 1 98.19 124 ASN A O 1
ATOM 978 N N . LYS A 1 125 ? -2.557 23.516 -4.43 1 98.06 125 LYS A N 1
ATOM 979 C CA . LYS A 1 125 ? -1.677 24.219 -3.5 1 98.06 125 LYS A CA 1
ATOM 980 C C . LYS A 1 125 ? -2.074 23.938 -2.053 1 98.06 125 LYS A C 1
ATOM 982 O O . LYS A 1 125 ? -1.378 24.344 -1.122 1 98.06 125 LYS A O 1
ATOM 987 N N . TYR A 1 126 ? -3.191 23.344 -1.83 1 98.56 126 TYR A N 1
ATOM 988 C CA . TYR A 1 126 ? -3.656 22.844 -0.537 1 98.56 126 TYR A CA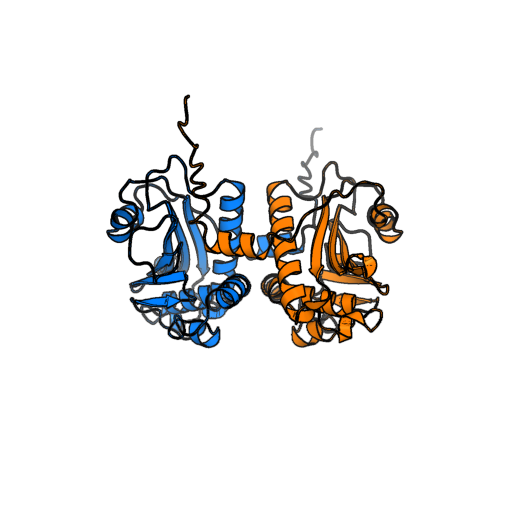 1
ATOM 989 C C . TYR A 1 126 ? -3.889 24 0.433 1 98.56 126 TYR A C 1
ATOM 991 O O . TYR A 1 126 ? -3.381 23.984 1.557 1 98.56 126 TYR A O 1
ATOM 999 N N . GLU A 1 127 ? -4.695 24.969 -0.059 1 98.69 127 GLU A N 1
ATOM 1000 C CA . GLU A 1 127 ? -5.141 26.062 0.804 1 98.69 127 GLU A CA 1
ATOM 1001 C C . GLU A 1 127 ? -6.113 25.562 1.867 1 98.69 127 GLU A C 1
ATOM 1003 O O . GLU A 1 127 ? -6.773 24.531 1.681 1 98.69 127 GLU A O 1
ATOM 1008 N N . VAL A 1 128 ? -6.137 26.281 2.959 1 98.44 128 VAL A N 1
ATOM 1009 C CA . VAL A 1 128 ? -7.074 25.953 4.023 1 98.44 128 VAL A CA 1
ATOM 1010 C C . VAL A 1 128 ? -8.484 25.812 3.449 1 98.44 128 VAL A C 1
ATOM 1012 O O . VAL A 1 128 ? -8.922 26.656 2.656 1 98.44 128 VAL A O 1
ATOM 1015 N N . GLY A 1 129 ? -9.156 24.688 3.768 1 98.06 129 GLY A N 1
ATOM 1016 C CA . GLY A 1 129 ? -10.492 24.438 3.264 1 98.06 129 GLY A CA 1
ATOM 1017 C C . GLY A 1 129 ? -10.523 23.422 2.131 1 98.06 129 GLY A C 1
ATOM 1018 O O . GLY A 1 129 ? -11.586 22.906 1.775 1 98.06 129 GLY A O 1
ATOM 1019 N N . THR A 1 130 ? -9.375 23.109 1.568 1 98.56 130 THR A N 1
ATOM 1020 C CA . THR A 1 130 ? -9.297 22.094 0.533 1 98.56 130 THR A CA 1
ATOM 1021 C C . THR A 1 130 ? -9.711 20.734 1.084 1 98.56 130 THR A C 1
ATOM 1023 O O . THR A 1 130 ? -9.242 20.312 2.145 1 98.56 130 THR A O 1
ATOM 1026 N N . ILE A 1 131 ? -10.641 20.094 0.433 1 98.56 131 ILE A N 1
ATOM 1027 C CA . ILE A 1 131 ? -11.125 18.781 0.846 1 98.56 131 ILE A CA 1
ATOM 1028 C C . ILE A 1 131 ? -10.664 17.719 -0.153 1 98.56 131 ILE A C 1
ATOM 1030 O O . ILE A 1 131 ? -10.781 17.906 -1.365 1 98.56 131 ILE A O 1
ATOM 1034 N N . LEU A 1 132 ? -10.102 16.625 0.398 1 97.62 132 LEU A N 1
ATOM 1035 C CA . LEU A 1 132 ? -9.586 15.547 -0.442 1 97.62 132 LEU A CA 1
ATOM 1036 C C . LEU A 1 132 ? -10.32 14.242 -0.155 1 97.62 132 LEU A C 1
ATOM 1038 O O . LEU A 1 132 ? -10.406 13.812 0.998 1 97.62 132 LEU A O 1
ATOM 1042 N N . THR A 1 133 ? -10.891 13.586 -1.113 1 97.12 133 THR A N 1
ATOM 1043 C CA . THR A 1 133 ? -11.375 12.219 -1.181 1 97.12 133 THR A CA 1
ATOM 1044 C C . THR A 1 133 ? -12.406 11.945 -0.083 1 97.12 133 THR A C 1
ATOM 1046 O O . THR A 1 133 ? -12.445 10.852 0.485 1 97.12 133 THR A O 1
ATOM 1049 N N . ASP A 1 134 ? -13.039 13.039 0.353 1 97 134 ASP A N 1
ATOM 1050 C CA . ASP A 1 134 ? -14.047 12.969 1.403 1 97 134 ASP A CA 1
ATOM 1051 C C . ASP A 1 134 ? -13.469 12.367 2.682 1 97 134 ASP A C 1
ATOM 1053 O O . ASP A 1 134 ? -14.156 11.617 3.385 1 97 134 ASP A O 1
ATOM 1057 N N . HIS A 1 135 ? -12.266 12.641 2.979 1 96.62 135 HIS A N 1
ATOM 1058 C CA . HIS A 1 135 ? -11.641 12.039 4.156 1 96.62 135 HIS A CA 1
ATOM 1059 C C . HIS A 1 135 ? -10.703 13.031 4.844 1 96.62 135 HIS A C 1
ATOM 1061 O O . HIS A 1 135 ? -10.406 12.883 6.031 1 96.62 135 HIS A O 1
ATOM 1067 N N . PHE A 1 136 ? -10.219 13.992 4.109 1 97.5 136 PHE A N 1
ATOM 1068 C CA . PHE A 1 136 ? -9.266 14.953 4.641 1 97.5 136 PHE A CA 1
ATOM 1069 C C . PHE A 1 136 ? -9.711 16.375 4.352 1 97.5 136 PHE A C 1
ATOM 1071 O O . PHE A 1 136 ? -10.312 16.656 3.307 1 97.5 136 PHE A O 1
ATOM 1078 N N . GLU A 1 137 ? -9.414 17.266 5.199 1 98.19 137 GLU A N 1
ATOM 1079 C CA . GLU A 1 137 ? -9.602 18.703 5.004 1 98.19 137 GLU A CA 1
ATOM 1080 C C . GLU A 1 137 ? -8.414 19.484 5.535 1 98.19 137 GLU A C 1
ATOM 1082 O O . GLU A 1 137 ? -8 19.297 6.684 1 98.19 137 GLU A O 1
ATOM 1087 N N . VAL A 1 138 ? -7.879 20.344 4.703 1 98.69 138 VAL A N 1
ATOM 1088 C CA . VAL A 1 138 ? -6.793 21.203 5.152 1 98.69 138 VAL A CA 1
ATOM 1089 C C . VAL A 1 138 ? -7.32 22.203 6.172 1 98.69 138 VAL A C 1
ATOM 1091 O O . VAL A 1 138 ? -8.234 22.969 5.879 1 98.69 138 VAL A O 1
ATOM 1094 N N . VAL A 1 139 ? -6.641 22.281 7.367 1 97.81 139 VAL A N 1
ATOM 1095 C CA . VAL A 1 139 ? -7.164 23.141 8.43 1 97.81 139 VAL A CA 1
ATOM 1096 C C . VAL A 1 139 ? -6.121 24.188 8.805 1 97.81 139 VAL A C 1
ATOM 1098 O O . VAL A 1 139 ? -6.445 25.188 9.438 1 97.81 139 VAL A O 1
ATOM 1101 N N . GLU A 1 140 ? -4.914 23.953 8.484 1 97.75 140 GLU A N 1
ATOM 1102 C CA . GLU A 1 140 ? -3.83 24.906 8.711 1 97.75 140 GLU A CA 1
ATOM 1103 C C . GLU A 1 140 ? -2.801 24.844 7.586 1 97.75 140 GLU A C 1
ATOM 1105 O O . GLU A 1 140 ? -2.525 23.766 7.047 1 97.75 140 GLU A O 1
ATOM 1110 N N . LYS A 1 141 ? -2.252 26 7.266 1 98.12 141 LYS A N 1
ATOM 1111 C CA . LYS A 1 141 ? -1.174 26.078 6.285 1 98.12 141 LYS A CA 1
ATOM 1112 C C . LYS A 1 141 ? -0.212 27.219 6.609 1 98.12 141 LYS A C 1
ATOM 1114 O O . LYS A 1 141 ? -0.64 28.344 6.867 1 98.12 141 LYS A O 1
ATOM 1119 N N . THR A 1 142 ? 0.99 26.891 6.723 1 97.75 142 THR A N 1
ATOM 1120 C CA . THR A 1 142 ? 2.084 27.859 6.809 1 97.75 142 THR A CA 1
ATOM 1121 C C . THR A 1 142 ? 3.1 27.609 5.695 1 97.75 142 THR A C 1
ATOM 1123 O O . THR A 1 142 ? 2.865 26.797 4.797 1 97.75 142 THR A O 1
ATOM 1126 N N . GLU A 1 143 ? 4.188 28.328 5.762 1 97.38 143 GLU A N 1
ATOM 1127 C CA . GLU A 1 143 ? 5.223 28.172 4.746 1 97.38 143 GLU A CA 1
ATOM 1128 C C . GLU A 1 143 ? 5.965 26.844 4.918 1 97.38 143 GLU A C 1
ATOM 1130 O O . GLU A 1 143 ? 6.656 26.391 4.004 1 97.38 143 GLU A O 1
ATOM 1135 N N . ASP A 1 144 ? 5.75 26.188 6.082 1 97.62 144 ASP A N 1
ATOM 1136 C CA . ASP A 1 144 ? 6.57 25 6.328 1 97.62 144 ASP A CA 1
ATOM 1137 C C . ASP A 1 144 ? 5.703 23.797 6.668 1 97.62 144 ASP A C 1
ATOM 1139 O O . ASP A 1 144 ? 6.215 22.688 6.848 1 97.62 144 ASP A O 1
ATOM 1143 N N . ARG A 1 145 ? 4.418 24.047 6.812 1 97.94 145 ARG A N 1
ATOM 1144 C CA . ARG A 1 145 ? 3.611 22.891 7.191 1 97.94 145 ARG A CA 1
ATOM 1145 C C . ARG A 1 145 ? 2.172 23.047 6.711 1 97.94 145 ARG A C 1
ATOM 1147 O O . ARG A 1 145 ? 1.657 24.156 6.633 1 97.94 145 ARG A O 1
ATOM 1154 N N . ILE A 1 146 ? 1.57 21.969 6.363 1 98.62 146 ILE A N 1
ATOM 1155 C CA . ILE A 1 146 ? 0.157 21.812 6.039 1 98.62 146 ILE A CA 1
ATOM 1156 C C . ILE A 1 146 ? -0.464 20.75 6.941 1 98.62 146 ILE A C 1
ATOM 1158 O O . ILE A 1 146 ? 0.045 19.625 7.035 1 98.62 146 ILE A O 1
ATOM 1162 N N . VAL A 1 147 ? -1.541 21.125 7.664 1 98.25 147 VAL A N 1
ATOM 1163 C CA . VAL A 1 147 ? -2.213 20.203 8.578 1 98.25 147 VAL A CA 1
ATOM 1164 C C . VAL A 1 147 ? -3.592 19.844 8.023 1 98.25 147 VAL A C 1
ATOM 1166 O O . VAL A 1 147 ? -4.348 20.734 7.609 1 98.25 147 VAL A O 1
ATOM 1169 N N . VAL A 1 148 ? -3.9 18.578 7.984 1 98.12 148 VAL A N 1
ATOM 1170 C CA . VAL A 1 148 ? -5.223 18.141 7.555 1 98.12 148 VAL A CA 1
ATOM 1171 C C . VAL A 1 148 ? -5.934 17.422 8.703 1 98.12 148 VAL A C 1
ATOM 1173 O O . VAL A 1 148 ? -5.309 16.703 9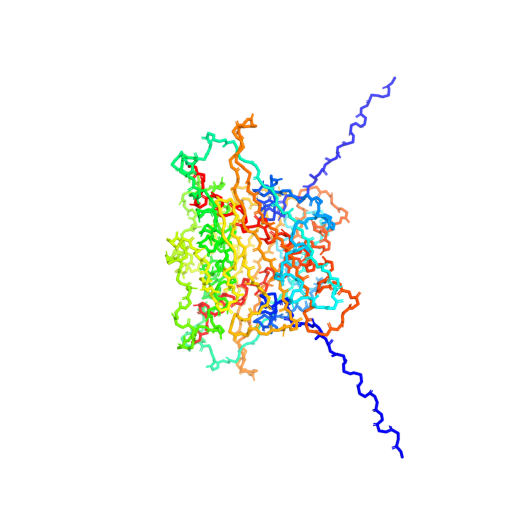.477 1 98.12 148 VAL A O 1
ATOM 1176 N N . ARG A 1 149 ? -7.215 17.734 8.852 1 97.62 149 ARG A N 1
ATOM 1177 C CA . ARG A 1 149 ? -8.078 16.891 9.672 1 97.62 149 ARG A CA 1
ATOM 1178 C C . ARG A 1 149 ? -8.406 15.586 8.945 1 97.62 149 ARG A C 1
ATOM 1180 O O . ARG A 1 149 ? -8.695 15.594 7.75 1 97.62 149 ARG A O 1
ATOM 1187 N N . CYS A 1 150 ? -8.359 14.469 9.633 1 95.81 150 CYS A N 1
ATOM 1188 C CA . CYS A 1 150 ? -8.625 13.156 9.078 1 95.81 150 CYS A CA 1
ATOM 1189 C C . CYS A 1 150 ? -9.445 12.305 10.039 1 95.81 150 CYS A C 1
ATOM 1191 O O . CYS A 1 150 ? -9.938 12.812 11.055 1 95.81 150 CYS A O 1
ATOM 1193 N N . GLY A 1 151 ? -9.688 11.086 9.688 1 93.88 151 GLY A N 1
ATOM 1194 C CA . GLY A 1 151 ? -10.383 10.18 10.586 1 93.88 151 GLY A CA 1
ATOM 1195 C C . GLY A 1 151 ? -11.82 9.93 10.188 1 93.88 151 GLY A C 1
ATOM 1196 O O . GLY A 1 151 ? -12.438 8.961 10.641 1 93.88 151 GLY A O 1
ATOM 1197 N N . ASP A 1 152 ? -12.383 10.75 9.484 1 93.44 152 ASP A N 1
ATOM 1198 C CA . ASP A 1 152 ? -13.734 10.617 8.961 1 93.44 152 ASP A CA 1
ATOM 1199 C C . ASP A 1 152 ? -14.016 11.664 7.883 1 93.44 152 ASP A C 1
ATOM 1201 O O . ASP A 1 152 ? -13.133 12.453 7.531 1 93.44 152 ASP A O 1
ATOM 1205 N N . SER A 1 153 ? -15.219 11.648 7.336 1 95.62 153 SER A N 1
ATOM 1206 C CA . SER A 1 153 ? -15.609 12.57 6.277 1 95.62 153 SER A CA 1
ATOM 1207 C C . SER A 1 153 ? -15.609 14.016 6.777 1 95.62 153 SER A C 1
ATOM 1209 O O . SER A 1 153 ? -16.125 14.305 7.855 1 95.62 153 SER A O 1
ATOM 1211 N N . PRO A 1 154 ? -15.047 14.938 6.004 1 96.62 154 PRO A N 1
ATOM 1212 C CA . PRO A 1 154 ? -15.086 16.344 6.371 1 96.62 154 PRO A CA 1
ATOM 1213 C C . PRO A 1 154 ? -16.5 16.922 6.355 1 96.62 154 PRO A C 1
ATOM 1215 O O . PRO A 1 154 ? -16.734 18.031 6.836 1 96.62 154 PRO A O 1
ATOM 1218 N N . ARG A 1 155 ? -17.359 16.156 5.832 1 96.44 155 ARG A N 1
ATOM 1219 C CA . ARG A 1 155 ? -18.75 16.609 5.82 1 96.44 155 ARG A CA 1
ATOM 1220 C C . ARG A 1 155 ? -19.359 16.547 7.219 1 96.44 155 ARG A C 1
ATOM 1222 O O . ARG A 1 155 ? -20.375 17.188 7.488 1 96.44 155 ARG A O 1
ATOM 1229 N N . ILE A 1 156 ? -18.828 15.75 8 1 95.62 156 ILE A N 1
ATOM 1230 C CA . ILE A 1 156 ? -19.172 15.727 9.414 1 95.62 156 ILE A CA 1
ATOM 1231 C C . ILE A 1 156 ? -18.344 16.75 10.172 1 95.62 156 ILE A C 1
ATOM 1233 O O . ILE A 1 156 ? -17.156 16.531 10.422 1 95.62 156 ILE A O 1
ATOM 1237 N N . ARG A 1 157 ? -18.953 17.828 10.625 1 94.75 157 ARG A N 1
ATOM 1238 C CA . ARG A 1 157 ? -18.188 18.953 11.141 1 94.75 157 ARG A CA 1
ATOM 1239 C C . ARG A 1 157 ? -18.094 18.891 12.664 1 94.75 157 ARG A C 1
ATOM 1241 O O . ARG A 1 157 ? -17.25 19.578 13.258 1 94.75 157 ARG A O 1
ATOM 1248 N N . GLU A 1 158 ? -18.844 18.062 13.242 1 95.75 158 GLU A N 1
ATOM 1249 C CA . GLU A 1 158 ? -18.875 17.938 14.703 1 95.75 158 GLU A CA 1
ATOM 1250 C C . GLU A 1 158 ? -17.828 16.969 15.203 1 95.75 158 GLU A C 1
ATOM 1252 O O . GLU A 1 158 ? -16.953 16.547 14.445 1 95.75 158 GLU A O 1
ATOM 1257 N N . VAL A 1 159 ? -17.812 16.797 16.5 1 97.12 159 VAL A N 1
ATOM 1258 C CA . VAL A 1 159 ? -16.969 15.789 17.109 1 97.12 159 VAL A CA 1
ATOM 1259 C C . VAL A 1 159 ? -17.344 14.406 16.578 1 97.12 159 VAL A C 1
ATOM 1261 O O . VAL A 1 159 ? -18.516 14.07 16.484 1 97.12 159 VAL A O 1
ATOM 1264 N N . ARG A 1 160 ? -16.266 13.617 16.266 1 95.75 160 ARG A N 1
ATOM 1265 C CA . ARG A 1 160 ? -16.5 12.352 15.57 1 95.75 160 ARG A CA 1
ATOM 1266 C C . ARG A 1 160 ? -16 11.18 16.406 1 95.75 160 ARG A C 1
ATOM 1268 O O . ARG A 1 160 ? -15.125 11.344 17.25 1 95.75 160 ARG A O 1
ATOM 1275 N N . PRO A 1 161 ? -16.578 10.008 16.156 1 93.69 161 PRO A N 1
ATOM 1276 C CA . PRO A 1 161 ? -16.062 8.82 16.844 1 93.69 161 PRO A CA 1
ATOM 1277 C C . PRO A 1 161 ? -14.578 8.562 16.547 1 93.69 161 PRO A C 1
ATOM 1279 O O . PRO A 1 161 ? -13.828 8.172 17.438 1 93.69 161 PRO A O 1
ATOM 1282 N N . SER A 1 162 ? -14.188 8.789 15.359 1 93.94 162 SER A N 1
ATOM 1283 C CA . SER A 1 162 ? -12.789 8.711 14.938 1 93.94 162 SER A CA 1
ATOM 1284 C C . SER A 1 162 ? -12.328 10.023 14.32 1 93.94 162 SER A C 1
ATOM 1286 O O . SER A 1 162 ? -12.961 10.531 13.391 1 93.94 162 SER A O 1
ATOM 1288 N N . ASP A 1 163 ? -11.273 10.516 14.844 1 95.62 163 ASP A N 1
ATOM 1289 C CA . ASP A 1 163 ? -10.781 11.812 14.391 1 95.62 163 ASP A CA 1
ATOM 1290 C C . ASP A 1 163 ? -9.258 11.883 14.469 1 95.62 163 ASP A C 1
ATOM 1292 O O . ASP A 1 163 ? -8.609 10.914 14.883 1 95.62 163 ASP A O 1
ATOM 1296 N N . GLY A 1 164 ? -8.711 12.953 13.914 1 96.44 164 GLY A N 1
ATOM 1297 C CA . GLY A 1 164 ? -7.27 13.086 13.992 1 96.44 164 GLY A CA 1
ATOM 1298 C C . GLY A 1 164 ? -6.73 14.227 13.148 1 96.44 164 GLY A C 1
ATOM 1299 O O . GLY A 1 164 ? -7.477 14.867 12.406 1 96.44 164 GLY A O 1
ATOM 1300 N N . LEU A 1 165 ? -5.508 14.484 13.391 1 97.25 165 LEU A N 1
ATOM 1301 C CA . LEU A 1 165 ? -4.734 15.453 12.617 1 97.25 165 LEU A CA 1
ATOM 1302 C C . LEU A 1 165 ? -3.523 14.789 11.969 1 97.25 165 LEU A C 1
ATOM 1304 O O . LEU A 1 165 ? -2.889 13.922 12.578 1 97.25 165 LEU A O 1
ATOM 1308 N N . PHE A 1 166 ? -3.291 15.141 10.773 1 97.5 166 PHE A N 1
ATOM 1309 C CA . PHE A 1 166 ? -2.133 14.695 10.008 1 97.5 166 PHE A CA 1
ATOM 1310 C C . PHE A 1 166 ? -1.361 15.891 9.461 1 97.5 166 PHE A C 1
ATOM 1312 O O . PHE A 1 166 ? -1.914 16.703 8.719 1 97.5 166 PHE A O 1
ATOM 1319 N N . GLU A 1 167 ? -0.135 16.031 9.844 1 98.38 167 GLU A N 1
ATOM 1320 C CA . GLU A 1 167 ? 0.684 17.172 9.484 1 98.38 167 GLU A CA 1
ATOM 1321 C C . GLU A 1 167 ? 1.744 16.812 8.453 1 98.38 167 GLU A C 1
ATOM 1323 O O . GLU A 1 167 ? 2.486 15.844 8.641 1 98.38 167 GLU A O 1
ATOM 1328 N N . ILE A 1 168 ? 1.81 17.5 7.383 1 98.75 168 ILE A N 1
ATOM 1329 C CA . ILE A 1 168 ? 2.789 17.391 6.309 1 98.75 168 ILE A CA 1
ATOM 1330 C C . ILE A 1 168 ? 3.727 18.594 6.352 1 98.75 168 ILE A C 1
ATOM 1332 O O . ILE A 1 168 ? 3.311 19.734 6.082 1 98.75 168 ILE A O 1
ATOM 1336 N N . ALA A 1 169 ? 4.957 18.359 6.711 1 98.75 169 ALA A N 1
ATOM 1337 C CA . ALA A 1 169 ? 5.867 19.484 6.902 1 98.75 169 ALA A CA 1
ATOM 1338 C C . ALA A 1 169 ? 7.137 19.312 6.074 1 98.75 169 ALA A C 1
ATOM 1340 O O . ALA A 1 169 ? 7.59 18.188 5.848 1 98.75 169 ALA A O 1
ATOM 1341 N N . ALA A 1 170 ? 7.68 20.344 5.582 1 98.75 170 ALA A N 1
ATOM 1342 C CA . ALA A 1 170 ? 8.945 20.422 4.863 1 98.75 170 ALA A CA 1
ATOM 1343 C C . ALA A 1 170 ? 9.688 21.703 5.203 1 98.75 170 ALA A C 1
ATOM 1345 O O . ALA A 1 170 ? 9.172 22.812 4.984 1 98.75 170 ALA A O 1
ATOM 1346 N N . VAL A 1 171 ? 10.891 21.562 5.688 1 98 171 VAL A N 1
ATOM 1347 C CA . VAL A 1 171 ? 11.664 22.688 6.172 1 98 171 VAL A CA 1
ATOM 1348 C C . VAL A 1 171 ? 13.062 22.672 5.559 1 98 171 VAL A C 1
ATOM 1350 O O . VAL A 1 171 ? 13.742 21.641 5.59 1 98 171 VAL A O 1
ATOM 1353 N N . VAL A 1 172 ? 13.477 23.828 5.004 1 97.62 172 VAL A N 1
ATOM 1354 C CA . VAL A 1 172 ? 14.836 23.969 4.508 1 97.62 172 VAL A CA 1
ATOM 1355 C C . VAL A 1 172 ? 15.766 24.375 5.652 1 97.62 172 VAL A C 1
ATOM 1357 O O . VAL A 1 172 ? 15.648 25.469 6.195 1 97.62 172 VAL A O 1
ATOM 1360 N N . LYS A 1 173 ? 16.641 23.469 5.992 1 97.12 173 LYS A N 1
ATOM 1361 C CA . LYS A 1 173 ? 17.656 23.734 7.004 1 97.12 173 LYS A CA 1
ATOM 1362 C C . LYS A 1 173 ? 19.016 24.047 6.352 1 97.12 173 LYS A C 1
ATOM 1364 O O . LYS A 1 173 ? 19.906 23.203 6.332 1 97.12 173 LYS A O 1
ATOM 1369 N N . ARG A 1 174 ? 19.188 25.25 6.02 1 95.5 174 ARG A N 1
ATOM 1370 C CA . ARG A 1 174 ? 20.312 25.688 5.215 1 95.5 174 ARG A CA 1
ATOM 1371 C C . ARG A 1 174 ? 21.625 25.453 5.953 1 95.5 174 ARG A C 1
ATOM 1373 O O . ARG A 1 174 ? 22.609 25 5.359 1 95.5 174 ARG A O 1
ATOM 1380 N N . GLU A 1 175 ? 21.656 25.703 7.207 1 97.06 175 GLU A N 1
ATOM 1381 C CA . GLU A 1 175 ? 22.875 25.547 8 1 97.06 175 GLU A CA 1
ATOM 1382 C C . GLU A 1 175 ? 23.312 24.094 8.07 1 97.06 175 GLU A C 1
ATOM 1384 O O . GLU A 1 175 ? 24.5 23.797 8.141 1 97.06 175 GLU A O 1
ATOM 1389 N N . GLN A 1 176 ? 22.328 23.203 8.062 1 97.5 176 GLN A N 1
ATOM 1390 C CA . GLN A 1 176 ? 22.625 21.781 8.133 1 97.5 176 GLN A CA 1
ATOM 1391 C C . GLN A 1 176 ? 22.781 21.188 6.734 1 97.5 176 GLN A C 1
ATOM 1393 O O . GLN A 1 176 ? 23.156 20.016 6.594 1 97.5 176 GLN A O 1
ATOM 1398 N N . GLY A 1 177 ? 22.438 21.969 5.672 1 97.38 177 GLY A N 1
ATOM 1399 C CA . GLY A 1 177 ? 22.578 21.531 4.293 1 97.38 177 GLY A CA 1
ATOM 1400 C C . GLY A 1 177 ? 21.547 20.5 3.889 1 97.38 177 GLY A C 1
ATOM 1401 O O . GLY A 1 177 ? 21.797 19.688 2.984 1 97.38 177 GLY A O 1
ATOM 1402 N N . VAL A 1 178 ? 20.375 20.484 4.645 1 98.31 178 VAL A N 1
ATOM 1403 C CA . VAL A 1 178 ? 19.406 19.453 4.336 1 98.31 178 VAL A CA 1
ATOM 1404 C C . 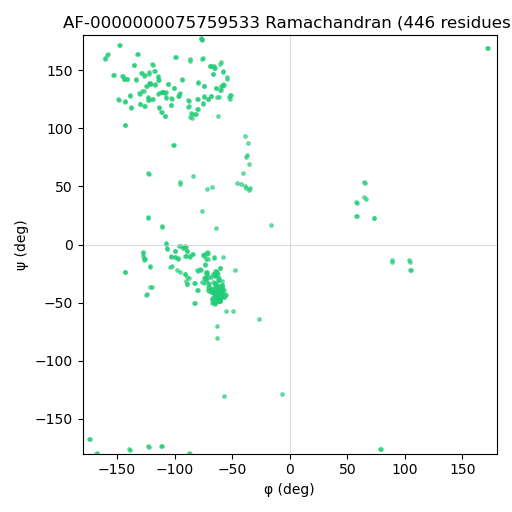VAL A 1 178 ? 18 20.062 4.281 1 98.31 178 VAL A C 1
ATOM 1406 O O . VAL A 1 178 ? 17.766 21.141 4.832 1 98.31 178 VAL A O 1
ATOM 1409 N N . ALA A 1 179 ? 17.156 19.438 3.549 1 98.5 179 ALA A N 1
ATOM 1410 C CA . ALA A 1 179 ? 15.711 19.594 3.688 1 98.5 179 ALA A CA 1
ATOM 1411 C C . ALA A 1 179 ? 15.117 18.5 4.555 1 98.5 179 ALA A C 1
ATOM 1413 O O . ALA A 1 179 ? 15.43 17.312 4.371 1 98.5 179 ALA A O 1
ATOM 1414 N N . GLU A 1 180 ? 14.398 18.906 5.52 1 98.62 180 GLU A N 1
ATOM 1415 C CA . GLU A 1 180 ? 13.758 17.953 6.414 1 98.62 180 GLU A CA 1
ATOM 1416 C C . GLU A 1 180 ? 12.266 17.812 6.098 1 98.62 180 GLU A C 1
ATOM 1418 O O . GLU A 1 180 ? 11.531 18.797 6.129 1 98.62 180 GLU A O 1
ATOM 1423 N N . PHE A 1 181 ? 11.891 16.594 5.773 1 98.81 181 PHE A N 1
ATOM 1424 C CA . PHE A 1 181 ? 10.5 16.25 5.527 1 98.81 181 PHE A CA 1
ATOM 1425 C C . PHE A 1 181 ? 9.93 15.445 6.691 1 98.81 181 PHE A C 1
ATOM 1427 O O . PHE A 1 181 ? 10.602 14.578 7.246 1 98.81 181 PHE A O 1
ATOM 1434 N N . SER A 1 182 ? 8.688 15.781 7.074 1 98.62 182 SER A N 1
ATOM 1435 C CA . SER A 1 182 ? 8.102 15 8.156 1 98.62 182 SER A CA 1
ATOM 1436 C C . SER A 1 182 ? 6.605 14.789 7.949 1 98.62 182 SER A C 1
ATOM 1438 O O . SER A 1 182 ? 5.922 15.664 7.406 1 98.62 182 SER A O 1
ATOM 1440 N N . LEU A 1 183 ? 6.109 13.672 8.273 1 98.62 183 LEU A N 1
ATOM 1441 C CA . LEU A 1 183 ? 4.699 13.328 8.422 1 98.62 183 LEU A CA 1
ATOM 1442 C C . LEU A 1 183 ? 4.367 13.008 9.875 1 98.62 183 LEU A C 1
ATOM 1444 O O . LEU A 1 183 ? 4.938 12.078 10.453 1 98.62 183 LEU A O 1
ATOM 1448 N N . LYS A 1 184 ? 3.508 13.797 10.445 1 98 184 LYS A N 1
ATOM 1449 C CA . LYS A 1 184 ? 3.115 13.656 11.844 1 98 184 LYS A CA 1
ATOM 1450 C C . LYS A 1 184 ? 1.647 13.258 11.961 1 98 184 LYS A C 1
ATOM 1452 O O . LYS A 1 184 ? 0.78 13.852 11.32 1 98 184 LYS A O 1
ATOM 1457 N N . SER A 1 185 ? 1.42 12.234 12.742 1 96.5 185 SER A N 1
ATOM 1458 C CA . SER A 1 185 ? 0.061 11.75 12.969 1 96.5 185 SER A CA 1
ATOM 1459 C C . SER A 1 185 ? -0.361 11.953 14.422 1 96.5 185 SER A C 1
ATOM 1461 O O . SER A 1 185 ? 0.451 11.805 15.336 1 96.5 185 SER A O 1
ATOM 1463 N N . CYS A 1 186 ? -1.586 12.305 14.594 1 96.62 186 CYS A N 1
ATOM 1464 C CA . CYS A 1 186 ? -2.275 12.336 15.883 1 96.62 186 CYS A CA 1
ATOM 1465 C C . CYS A 1 186 ? -3.725 11.891 15.734 1 96.62 186 CYS A C 1
ATOM 1467 O O . CYS A 1 186 ? -4.574 12.664 15.289 1 96.62 186 CYS A O 1
ATOM 1469 N N . PHE A 1 187 ? -3.998 10.656 16.141 1 96.25 187 PHE A N 1
ATOM 1470 C CA . PHE A 1 187 ? -5.324 10.062 15.977 1 96.25 187 PHE A CA 1
ATOM 1471 C C . PHE A 1 187 ? -5.965 9.812 17.344 1 96.25 187 PHE A C 1
ATOM 1473 O O . PHE A 1 187 ? -5.281 9.438 18.297 1 96.25 187 PHE A O 1
ATOM 1480 N N . TYR A 1 188 ? -7.254 9.977 17.438 1 95.69 188 TYR A N 1
ATOM 1481 C CA . TYR A 1 188 ? -7.965 9.805 18.688 1 95.69 188 TYR A CA 1
ATOM 1482 C C . TYR A 1 188 ? -9.453 9.578 18.453 1 95.69 188 TYR A C 1
ATOM 1484 O O . TYR A 1 188 ? -9.961 9.828 17.359 1 95.69 188 TYR A O 1
ATOM 1492 N N . GLN A 1 189 ? -10.055 9.031 19.469 1 95.25 189 GLN A N 1
ATOM 1493 C CA . GLN A 1 189 ? -11.516 9.016 19.547 1 95.25 189 GLN A CA 1
ATOM 1494 C C . GLN A 1 189 ? -12.047 10.359 20.047 1 95.25 189 GLN A C 1
ATOM 1496 O O . GLN A 1 189 ? -11.805 10.742 21.188 1 95.25 189 GLN A O 1
ATOM 1501 N N . GLY A 1 190 ? -12.812 11.023 19.188 1 96 190 GLY A N 1
ATOM 1502 C CA . GLY A 1 190 ? -13.352 12.305 19.609 1 96 190 GLY A CA 1
ATOM 1503 C C . GLY A 1 190 ? -14.609 12.18 20.438 1 96 190 GLY A C 1
ATOM 1504 O O . GLY A 1 190 ? -14.688 12.734 21.547 1 96 190 GLY A O 1
ATOM 1505 N N . LEU A 1 191 ? -15.438 11.438 19.891 1 95.25 191 LEU A N 1
ATOM 1506 C CA . LEU A 1 191 ? -16.734 11.305 20.531 1 95.25 191 LEU A CA 1
ATOM 1507 C C . LEU A 1 191 ? -16.672 10.305 21.688 1 95.25 191 LEU A C 1
ATOM 1509 O O . LEU A 1 191 ? -16.203 9.18 21.516 1 95.25 191 LEU A O 1
ATOM 1513 N N . GLY A 1 192 ? -17.078 10.75 22.844 1 94.81 192 GLY A N 1
ATOM 1514 C CA . GLY A 1 192 ? -17.109 9.898 24.031 1 94.81 192 GLY A CA 1
ATOM 1515 C C . GLY A 1 192 ? -15.75 9.734 24.672 1 94.81 192 GLY A C 1
ATOM 1516 O O . GLY A 1 192 ? -14.797 10.422 24.312 1 94.81 192 GLY A O 1
ATOM 1517 N N . LYS A 1 193 ? -15.734 8.875 25.719 1 95.88 193 LYS A N 1
ATOM 1518 C CA . LYS A 1 193 ? -14.516 8.602 26.469 1 95.88 193 LYS A CA 1
ATOM 1519 C C . LYS A 1 193 ? -13.891 7.277 26.031 1 95.88 193 LYS A C 1
ATOM 1521 O O . LYS A 1 193 ? -14.602 6.297 25.797 1 95.88 193 LYS A O 1
ATOM 1526 N N . ALA A 1 194 ? -12.602 7.332 25.844 1 94.31 194 ALA A N 1
ATOM 1527 C CA . ALA A 1 194 ? -11.859 6.121 25.5 1 94.31 194 ALA A CA 1
ATOM 1528 C C . ALA A 1 194 ? -10.766 5.836 26.516 1 94.31 194 ALA A C 1
ATOM 1530 O O . ALA A 1 194 ? -10.141 6.758 27.047 1 94.31 194 ALA A O 1
ATOM 1531 N N . GLU A 1 195 ? -10.523 4.609 26.719 1 93.31 195 GLU A N 1
ATOM 1532 C CA . GLU A 1 195 ? -9.516 4.207 27.688 1 93.31 195 GLU A CA 1
ATOM 1533 C C . GLU A 1 195 ? -8.164 3.957 27.031 1 93.31 195 GLU A C 1
ATOM 1535 O O . GLU A 1 195 ? -7.129 3.955 27.688 1 93.31 195 GLU A O 1
ATOM 1540 N N . ALA A 1 196 ? -8.242 3.67 25.781 1 92.75 196 ALA A N 1
ATOM 1541 C CA . ALA A 1 196 ? -7.012 3.32 25.078 1 92.75 196 ALA A CA 1
ATOM 1542 C C . ALA A 1 196 ? -6.895 4.09 23.766 1 92.75 196 ALA A C 1
ATOM 1544 O O . ALA A 1 196 ? -7.871 4.688 23.297 1 92.75 196 ALA A O 1
ATOM 1545 N N . ALA A 1 197 ? -5.648 4.07 23.25 1 91.06 197 ALA A N 1
ATOM 1546 C CA . ALA A 1 197 ? -5.418 4.656 21.922 1 91.06 197 ALA A CA 1
ATOM 1547 C C . ALA A 1 197 ? -6.242 3.943 20.859 1 91.06 197 ALA A C 1
ATOM 1549 O O . ALA A 1 197 ? -6.637 2.789 21.031 1 91.06 197 ALA A O 1
ATOM 1550 N N . PRO A 1 198 ? -6.535 4.605 19.781 1 90.88 198 PRO A N 1
ATOM 1551 C CA . PRO A 1 198 ? -7.52 4.094 18.812 1 90.88 198 PRO A CA 1
ATOM 1552 C C . PRO A 1 198 ? -6.996 2.91 18.016 1 90.88 198 PRO A C 1
ATOM 1554 O O . PRO A 1 198 ? -7.77 2.229 17.328 1 90.88 198 PRO A O 1
ATOM 1557 N N . MET A 1 199 ? -5.762 2.455 18.016 1 87.12 199 MET A N 1
ATOM 1558 C CA . MET A 1 199 ? -5.219 1.35 17.234 1 87.12 199 MET A CA 1
ATOM 1559 C C . MET A 1 199 ? -4.367 0.431 18.109 1 87.12 199 MET A C 1
ATOM 1561 O O . MET A 1 199 ? -3.625 0.9 18.969 1 87.12 199 MET A O 1
ATOM 1565 N N . ASP A 1 200 ? -4.523 -0.821 17.797 1 88.38 200 ASP A N 1
ATOM 1566 C CA . ASP A 1 200 ? -3.629 -1.731 18.5 1 88.38 200 ASP A CA 1
ATOM 1567 C C . ASP A 1 200 ? -2.227 -1.702 17.906 1 88.38 200 ASP A C 1
ATOM 1569 O O . ASP A 1 200 ? -1.978 -0.993 16.922 1 88.38 200 ASP A O 1
ATOM 1573 N N . GLU A 1 201 ? -1.361 -2.43 18.5 1 90 201 GLU A N 1
ATOM 1574 C CA . GLU A 1 201 ? 0.059 -2.33 18.172 1 90 201 GLU A CA 1
ATOM 1575 C C . GLU A 1 201 ? 0.33 -2.754 16.734 1 90 201 GLU A C 1
ATOM 1577 O O . GLU A 1 201 ? 1.152 -2.145 16.047 1 90 201 GLU A O 1
ATOM 1582 N N . LYS A 1 202 ? -0.295 -3.828 16.25 1 88.19 202 LYS A N 1
ATOM 1583 C CA . LYS A 1 202 ? -0.075 -4.309 14.883 1 88.19 202 LYS A CA 1
ATOM 1584 C C . LYS A 1 202 ? -0.529 -3.279 13.859 1 88.19 202 LYS A C 1
ATOM 1586 O O . LYS A 1 202 ? 0.189 -2.998 12.898 1 88.19 202 LYS A O 1
ATOM 1591 N N . VAL A 1 203 ? -1.692 -2.684 14.141 1 89.44 203 VAL A N 1
ATOM 1592 C CA . VAL A 1 203 ? -2.234 -1.687 13.219 1 89.44 203 VAL A CA 1
ATOM 1593 C C . VAL A 1 203 ? -1.381 -0.421 13.266 1 89.44 203 VAL A C 1
ATOM 1595 O O . VAL A 1 203 ? -1.12 0.198 12.234 1 89.44 203 VAL A O 1
ATOM 1598 N N . ALA A 1 204 ? -0.974 -0.089 14.453 1 92.31 204 ALA A N 1
ATOM 1599 C CA . ALA A 1 204 ? -0.098 1.069 14.609 1 92.31 204 ALA A CA 1
ATOM 1600 C C . ALA A 1 204 ? 1.211 0.874 13.852 1 92.31 204 ALA A C 1
ATOM 1602 O O . ALA A 1 204 ? 1.703 1.798 13.195 1 92.31 204 ALA A O 1
ATOM 1603 N N . TRP A 1 205 ? 1.764 -0.301 13.984 1 91.81 205 TRP A N 1
ATOM 1604 C CA . TRP A 1 205 ? 2.988 -0.614 13.25 1 91.81 205 TRP A CA 1
ATOM 1605 C C . TRP A 1 205 ? 2.76 -0.537 11.742 1 91.81 205 TRP A C 1
ATOM 1607 O O . TRP A 1 205 ? 3.574 0.034 11.016 1 91.81 205 TRP A O 1
ATOM 1617 N N . ALA A 1 206 ? 1.66 -1.061 11.258 1 89.81 206 ALA A N 1
ATOM 1618 C CA . ALA A 1 206 ? 1.328 -0.997 9.836 1 89.81 206 ALA A CA 1
ATOM 1619 C C . ALA A 1 206 ? 1.167 0.449 9.375 1 89.81 206 ALA A C 1
ATOM 1621 O O . ALA A 1 206 ? 1.6 0.809 8.273 1 89.81 206 ALA A O 1
ATOM 1622 N N . HIS A 1 207 ? 0.531 1.229 10.219 1 92 207 HIS A N 1
ATOM 1623 C CA . HIS A 1 207 ? 0.386 2.65 9.922 1 92 207 HIS A CA 1
ATOM 1624 C C . HIS A 1 207 ? 1.746 3.32 9.75 1 92 207 HIS A C 1
ATOM 1626 O O . HIS A 1 207 ? 1.932 4.137 8.852 1 92 207 HIS A O 1
ATOM 1632 N N . ARG A 1 208 ? 2.678 2.945 10.555 1 94.38 208 ARG A N 1
ATOM 1633 C CA . ARG A 1 208 ? 4.012 3.531 10.477 1 94.38 208 ARG A CA 1
ATOM 1634 C C . ARG A 1 208 ? 4.711 3.123 9.188 1 94.38 208 ARG A C 1
ATOM 1636 O O . ARG A 1 208 ? 5.387 3.939 8.555 1 94.38 208 ARG A O 1
ATOM 1643 N N . GLN A 1 209 ? 4.516 1.856 8.797 1 92 209 GLN A N 1
ATOM 1644 C CA . GLN A 1 209 ? 5.082 1.44 7.516 1 92 209 GLN A CA 1
ATOM 1645 C C . GLN A 1 209 ? 4.43 2.189 6.359 1 92 209 GLN A C 1
ATOM 1647 O O . GLN A 1 209 ? 5.117 2.619 5.426 1 92 209 GLN A O 1
ATOM 1652 N N . TYR A 1 210 ? 3.178 2.361 6.438 1 92.69 210 TYR A N 1
ATOM 1653 C CA . TYR A 1 210 ? 2.451 3.086 5.402 1 92.69 210 TYR A CA 1
ATOM 1654 C C . TYR A 1 210 ? 2.893 4.543 5.344 1 92.69 210 TYR A C 1
ATOM 1656 O O . TYR A 1 210 ? 3.021 5.117 4.262 1 92.69 210 TYR A O 1
ATOM 1664 N N . THR A 1 211 ? 3.104 5.102 6.469 1 96.38 211 THR A N 1
ATOM 1665 C CA . THR A 1 211 ? 3.596 6.473 6.551 1 96.38 211 THR A CA 1
ATOM 1666 C C . THR A 1 211 ? 4.938 6.605 5.84 1 96.38 211 THR A C 1
ATOM 1668 O O . THR A 1 211 ? 5.16 7.566 5.098 1 96.38 211 THR A O 1
ATOM 1671 N N . LYS A 1 212 ? 5.797 5.633 6.035 1 95.5 212 LYS A N 1
ATOM 1672 C CA . LYS A 1 212 ? 7.078 5.637 5.336 1 95.5 212 LYS A CA 1
ATOM 1673 C C . LYS A 1 212 ? 6.879 5.582 3.822 1 95.5 212 LYS A C 1
ATOM 1675 O O . LYS A 1 212 ? 7.578 6.27 3.074 1 95.5 212 LYS A O 1
ATOM 1680 N N . LEU A 1 213 ? 5.902 4.75 3.443 1 94.19 213 LEU A N 1
ATOM 1681 C CA . LEU A 1 213 ? 5.594 4.637 2.021 1 94.19 213 LEU A CA 1
ATOM 1682 C C . LEU A 1 213 ? 5.133 5.977 1.455 1 94.19 213 LEU A C 1
ATOM 1684 O O . LEU A 1 213 ? 5.629 6.414 0.415 1 94.19 213 LEU A O 1
ATOM 1688 N N . LEU A 1 214 ? 4.211 6.621 2.139 1 96.56 214 LEU A N 1
ATOM 1689 C CA . LEU A 1 214 ? 3.693 7.914 1.695 1 96.56 214 LEU A CA 1
ATOM 1690 C C . LEU A 1 214 ? 4.812 8.945 1.603 1 96.56 214 LEU A C 1
ATOM 1692 O O . LEU A 1 214 ? 4.91 9.672 0.61 1 96.56 214 LEU A O 1
ATOM 1696 N N . LEU A 1 215 ? 5.664 8.938 2.594 1 97.88 215 LEU A N 1
ATOM 1697 C CA . LEU A 1 215 ? 6.734 9.93 2.662 1 97.88 215 LEU A CA 1
ATOM 1698 C C . LEU A 1 215 ? 7.738 9.719 1.536 1 97.88 215 LEU A C 1
ATOM 1700 O O . LEU A 1 215 ? 8.031 10.648 0.778 1 97.88 215 LEU A O 1
ATOM 1704 N N . GLU A 1 216 ? 8.188 8.539 1.383 1 94.88 216 GLU A N 1
ATOM 1705 C CA . GLU A 1 216 ? 9.219 8.234 0.4 1 94.88 216 GLU A CA 1
ATOM 1706 C C . GLU A 1 216 ? 8.727 8.492 -1.021 1 94.88 216 GLU A C 1
ATOM 1708 O O . GLU A 1 216 ? 9.438 9.094 -1.829 1 94.88 216 GLU A O 1
ATOM 1713 N N . THR A 1 217 ? 7.535 8.094 -1.286 1 94.06 217 THR A N 1
ATOM 1714 C CA . THR A 1 217 ? 7.016 8.258 -2.641 1 94.06 217 THR A CA 1
ATOM 1715 C C . THR A 1 217 ? 6.695 9.727 -2.922 1 94.06 217 THR A C 1
ATOM 1717 O O . THR A 1 217 ? 6.781 10.18 -4.066 1 94.06 217 THR A O 1
ATOM 1720 N N . ALA A 1 218 ? 6.367 10.445 -1.919 1 97.06 218 ALA A N 1
ATOM 1721 C CA . ALA A 1 218 ? 6.086 11.875 -2.084 1 97.06 218 ALA A CA 1
ATOM 1722 C C . ALA A 1 218 ? 7.348 12.641 -2.467 1 97.06 218 ALA A C 1
ATOM 1724 O O . ALA A 1 218 ? 7.34 13.422 -3.418 1 97.06 218 ALA A O 1
ATOM 1725 N N . VAL A 1 219 ? 8.43 12.352 -1.738 1 96.88 219 VAL A N 1
ATOM 1726 C CA . VAL A 1 219 ? 9.68 13.062 -1.98 1 96.88 219 VAL A CA 1
ATOM 1727 C C . VAL A 1 219 ? 10.219 12.695 -3.363 1 96.88 219 VAL A C 1
ATOM 1729 O O . VAL A 1 219 ? 10.688 13.562 -4.102 1 96.88 219 VAL A O 1
ATOM 1732 N N . LEU A 1 220 ? 10.133 11.469 -3.713 1 91.25 220 LEU A N 1
ATOM 1733 C CA . LEU A 1 220 ? 10.609 11.008 -5.012 1 91.25 220 LEU A CA 1
ATOM 1734 C C . LEU A 1 220 ? 9.797 11.633 -6.141 1 91.25 220 LEU A C 1
ATOM 1736 O O . LEU A 1 220 ? 10.344 11.961 -7.199 1 91.25 220 LEU A O 1
ATOM 1740 N N . LYS A 1 221 ? 8.562 11.852 -5.934 1 91.38 221 LYS A N 1
ATOM 1741 C CA . LYS A 1 221 ? 7.66 12.312 -6.98 1 91.38 221 LYS A CA 1
ATOM 1742 C C . LYS A 1 221 ? 7.797 13.82 -7.203 1 91.38 221 LYS A C 1
ATOM 1744 O O . LYS A 1 221 ? 7.75 14.289 -8.344 1 91.38 221 LYS A O 1
ATOM 1749 N N . LYS A 1 222 ? 7.961 14.531 -6.105 1 95.56 222 LYS A N 1
ATOM 1750 C CA . LYS A 1 222 ? 7.699 15.961 -6.258 1 95.56 222 LYS A CA 1
ATOM 1751 C C . LYS A 1 222 ? 8.883 16.781 -5.758 1 95.56 222 LYS A C 1
ATOM 1753 O O . LYS A 1 222 ? 8.961 17.984 -6.031 1 95.56 222 LYS A O 1
ATOM 1758 N N . CYS A 1 223 ? 9.852 16.156 -5.086 1 97.06 223 CYS A N 1
ATOM 1759 C CA . CYS A 1 223 ? 10.773 17.031 -4.367 1 97.06 223 CYS A CA 1
ATOM 1760 C C . CYS A 1 223 ? 12.203 16.812 -4.848 1 97.06 223 CYS A C 1
ATOM 1762 O O . CYS A 1 223 ? 12.992 17.766 -4.906 1 97.06 223 CYS A O 1
ATOM 1764 N N . VAL A 1 224 ? 12.547 15.641 -5.141 1 94.25 224 VAL A N 1
ATOM 1765 C CA . VAL A 1 224 ? 13.93 15.344 -5.5 1 94.25 224 VAL A CA 1
ATOM 1766 C C . VAL A 1 224 ? 14.133 15.578 -6.996 1 94.25 224 VAL A C 1
ATOM 1768 O O . VAL A 1 224 ? 13.18 15.523 -7.777 1 94.25 224 VAL A O 1
ATOM 1771 N N . ARG A 1 225 ? 15.383 15.797 -7.359 1 86.81 225 ARG A N 1
ATOM 1772 C CA . ARG A 1 225 ? 15.789 16.062 -8.734 1 86.81 225 ARG A CA 1
ATOM 1773 C C . ARG A 1 225 ? 15.82 14.773 -9.555 1 86.81 225 ARG A C 1
ATOM 1775 O O . ARG A 1 225 ? 16.031 13.688 -9.008 1 86.81 225 ARG A O 1
ATOM 1782 N N . MET B 1 1 ? -38.531 -9.531 35.875 1 23.58 1 MET B N 1
ATOM 1783 C CA . MET B 1 1 ? -37.406 -10.195 35.219 1 23.58 1 MET B CA 1
ATOM 1784 C C . MET B 1 1 ? -36.531 -9.188 34.5 1 23.58 1 MET B C 1
ATOM 1786 O O . MET B 1 1 ? -37 -8.156 34.031 1 23.58 1 MET B O 1
ATOM 1790 N N . GLY B 1 2 ? -35 -9.281 34.688 1 24.27 2 GLY B N 1
ATOM 1791 C CA . GLY B 1 2 ? -33.844 -8.422 34.812 1 24.27 2 GLY B CA 1
ATOM 1792 C C . GLY B 1 2 ? -33.281 -7.988 33.469 1 24.27 2 GLY B C 1
ATOM 1793 O O . GLY B 1 2 ? -32.562 -8.742 32.812 1 24.27 2 GLY B O 1
ATOM 1794 N N . ILE B 1 3 ? -33.906 -7.344 32.562 1 25.78 3 ILE B N 1
ATOM 1795 C CA . ILE B 1 3 ? -33.844 -6.961 31.172 1 25.78 3 ILE B CA 1
ATOM 1796 C C . ILE B 1 3 ? -32.625 -6.051 30.938 1 25.78 3 ILE B C 1
ATOM 1798 O O . ILE B 1 3 ? -32.812 -4.879 30.594 1 25.78 3 ILE B O 1
ATOM 1802 N N . PHE B 1 4 ? -31.594 -5.98 31.969 1 23.09 4 PHE B N 1
ATOM 1803 C CA . PHE B 1 4 ? -30.594 -4.918 32 1 23.09 4 PHE B CA 1
ATOM 1804 C C . PHE B 1 4 ? -29.812 -4.871 30.703 1 23.09 4 PHE B C 1
ATOM 1806 O O . PHE B 1 4 ? -29.938 -5.762 29.859 1 23.09 4 PHE B O 1
ATOM 1813 N N . SER B 1 5 ? -28.25 -4.828 30.844 1 22.53 5 SER B N 1
ATOM 1814 C CA . SER B 1 5 ? -27.141 -3.957 30.484 1 22.53 5 SER B CA 1
ATOM 1815 C C . SER B 1 5 ? -26.516 -4.391 29.172 1 22.53 5 SER B C 1
ATOM 1817 O O . SER B 1 5 ? -25.859 -5.434 29.094 1 22.53 5 SER B O 1
ATOM 1819 N N . LYS B 1 6 ? -27.312 -4.52 28.156 1 30.48 6 LYS B N 1
ATOM 1820 C CA . LYS B 1 6 ? -26.75 -4.742 26.828 1 30.48 6 LYS B CA 1
ATOM 1821 C C . LYS B 1 6 ? -25.453 -3.971 26.641 1 30.48 6 LYS B C 1
ATOM 1823 O O . LYS B 1 6 ? -25.422 -2.752 26.812 1 30.48 6 LYS B O 1
ATOM 1828 N N . LEU B 1 7 ? -24.281 -4.574 27.031 1 28.09 7 LEU B N 1
ATOM 1829 C CA . LEU B 1 7 ? -22.891 -4.23 26.797 1 28.09 7 LEU B CA 1
ATOM 1830 C C . LEU B 1 7 ? -22.688 -3.678 25.391 1 28.09 7 LEU B C 1
ATOM 1832 O O . LEU B 1 7 ? -22.891 -4.391 24.406 1 28.09 7 LEU B O 1
ATOM 1836 N N . VAL B 1 8 ? -23.094 -2.479 25.188 1 27.25 8 VAL B N 1
ATOM 1837 C CA . VAL B 1 8 ? -22.797 -1.672 24.016 1 27.25 8 VAL B CA 1
ATOM 1838 C C . VAL B 1 8 ? -21.297 -1.771 23.688 1 27.25 8 VAL B C 1
ATOM 1840 O O . VAL B 1 8 ? -20.469 -1.285 24.453 1 27.25 8 VAL B O 1
ATOM 1843 N N . LYS B 1 9 ? -20.781 -2.996 23.562 1 32 9 LYS B N 1
ATOM 1844 C CA . LYS B 1 9 ? -19.438 -3.002 23.016 1 32 9 LYS B CA 1
ATOM 1845 C C . LYS B 1 9 ? -19.312 -1.98 21.875 1 32 9 LYS B C 1
ATOM 1847 O O . LYS B 1 9 ? -19.781 -2.211 20.766 1 32 9 LYS B O 1
ATOM 1852 N N . THR B 1 10 ? -19.516 -0.686 22.172 1 29.55 10 THR B N 1
ATOM 1853 C CA . THR B 1 10 ? -19.109 0.447 21.344 1 29.55 10 THR B CA 1
ATOM 1854 C C . THR B 1 10 ? -17.75 0.192 20.703 1 29.55 10 THR B C 1
ATOM 1856 O O . THR B 1 10 ? -16.719 0.142 21.391 1 29.55 10 THR B O 1
ATOM 1859 N N . THR B 1 11 ? -17.609 -0.936 20.125 1 31.11 11 THR B N 1
ATOM 1860 C CA . THR B 1 11 ? -16.375 -1.1 19.359 1 31.11 11 THR B CA 1
ATOM 1861 C C . THR B 1 11 ? -15.977 0.213 18.688 1 31.11 11 THR B C 1
ATOM 1863 O O . THR B 1 11 ? -16.781 0.823 17.984 1 31.11 11 THR B O 1
ATOM 1866 N N . VAL B 1 12 ? -15.562 1.231 19.359 1 34.12 12 VAL B N 1
ATOM 1867 C CA . VAL B 1 12 ? -14.664 2.299 18.938 1 34.12 12 VAL B CA 1
ATOM 1868 C C . VAL B 1 12 ? -13.914 1.877 17.672 1 34.12 12 VAL B C 1
ATOM 1870 O O . VAL B 1 12 ? -12.883 2.459 17.328 1 34.12 12 VAL B O 1
ATOM 1873 N N . ALA B 1 13 ? -14.32 0.92 16.984 1 33.91 13 ALA B N 1
ATOM 1874 C CA . ALA B 1 13 ? -13.812 0.493 15.688 1 33.91 13 ALA B CA 1
ATOM 1875 C C . ALA B 1 13 ? -13.898 1.624 14.664 1 33.91 13 ALA B C 1
ATOM 1877 O O . ALA B 1 13 ? -13.68 1.408 13.469 1 33.91 13 ALA B O 1
ATOM 1878 N N . GLY B 1 14 ? -14.523 2.678 14.898 1 33.69 14 GLY B N 1
ATOM 1879 C CA . GLY B 1 14 ? -14.812 3.586 13.797 1 33.69 14 GLY B CA 1
ATOM 1880 C C . GLY B 1 14 ? -13.562 4.156 13.148 1 33.69 14 GLY B C 1
ATOM 1881 O O . GLY B 1 14 ? -13.578 4.527 11.977 1 33.69 14 GLY B O 1
ATOM 1882 N N . SER B 1 15 ? -12.852 5.109 14 1 39.72 15 SER B N 1
ATOM 1883 C CA . SER B 1 15 ? -12.062 6.266 13.578 1 39.72 15 SER B CA 1
ATOM 1884 C C . SER B 1 15 ? -10.914 5.852 12.664 1 39.72 15 SER B C 1
ATOM 1886 O O . SER B 1 15 ? -10.172 6.703 12.164 1 39.72 15 SER B O 1
ATOM 1888 N N . ILE B 1 16 ? -10.352 4.688 12.812 1 44.69 16 ILE B N 1
ATOM 1889 C CA . ILE B 1 16 ? -9.297 4.273 11.898 1 44.69 16 ILE B CA 1
ATOM 1890 C C . ILE B 1 16 ? -9.875 4.07 10.5 1 44.69 16 ILE B C 1
ATOM 1892 O O . ILE B 1 16 ? -10.453 3.02 10.203 1 44.69 16 ILE B O 1
ATOM 1896 N N . ALA B 1 17 ? -10.609 5.082 10.109 1 52.06 17 ALA B N 1
ATOM 1897 C CA . ALA B 1 17 ? -11.531 5.152 8.977 1 52.06 17 ALA B CA 1
ATOM 1898 C C . ALA B 1 17 ? -10.875 4.637 7.699 1 52.06 17 ALA B C 1
ATOM 1900 O O . ALA B 1 17 ? -11.438 3.793 7 1 52.06 17 ALA B O 1
ATOM 1901 N N . SER B 1 18 ? -9.664 5.359 7.375 1 58.06 18 SER B N 1
ATOM 1902 C CA . SER B 1 18 ? -9.117 4.828 6.129 1 58.06 18 SER B CA 1
ATOM 1903 C C . SER B 1 18 ? -8.742 3.359 6.273 1 58.06 18 SER B C 1
ATOM 1905 O O . SER B 1 18 ? -9 2.555 5.375 1 58.06 18 SER B O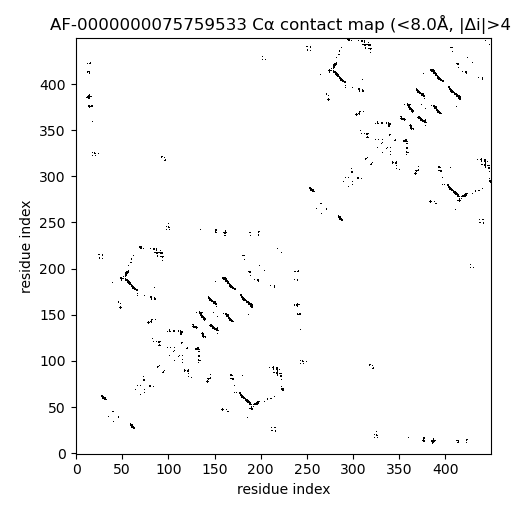 1
ATOM 1907 N N . VAL B 1 19 ? -8.352 3.152 7.574 1 65.56 19 VAL B N 1
ATOM 1908 C CA . VAL B 1 19 ? -8.039 1.757 7.867 1 65.56 19 VAL B CA 1
ATOM 1909 C C . VAL B 1 19 ? -9.328 0.938 7.926 1 65.56 19 VAL B C 1
ATOM 1911 O O . VAL B 1 19 ? -9.367 -0.195 7.441 1 65.56 19 VAL B O 1
ATOM 1914 N N . GLY B 1 20 ? -10.312 1.653 8.305 1 72.25 20 GLY B N 1
ATOM 1915 C CA . GLY B 1 20 ? -11.609 0.984 8.328 1 72.25 20 GLY B CA 1
ATOM 1916 C C . GLY B 1 20 ? -12.156 0.698 6.941 1 72.25 20 GLY B C 1
ATOM 1917 O O . GLY B 1 20 ? -12.727 -0.369 6.703 1 72.25 20 GLY B O 1
ATOM 1918 N N . VAL B 1 21 ? -11.891 1.63 6.059 1 74.88 21 VAL B N 1
ATOM 1919 C CA . VAL B 1 21 ? -12.367 1.435 4.691 1 74.88 21 VAL B CA 1
ATOM 1920 C C . VAL B 1 21 ? -11.656 0.235 4.066 1 74.88 21 VAL B C 1
ATOM 1922 O O . VAL B 1 21 ? -12.289 -0.597 3.414 1 74.88 21 VAL B O 1
ATOM 1925 N N . PHE B 1 22 ? -10.43 0.125 4.355 1 82.75 22 PHE B N 1
ATOM 1926 C CA . PHE B 1 22 ? -9.656 -0.998 3.84 1 82.75 22 PHE B CA 1
ATOM 1927 C C . PHE B 1 22 ? -10.18 -2.316 4.391 1 82.75 22 PHE B C 1
ATOM 1929 O O . PHE B 1 22 ? -10.438 -3.254 3.631 1 82.75 22 PHE B O 1
ATOM 1936 N N . TRP B 1 23 ? -10.445 -2.35 5.641 1 84.5 23 TRP B N 1
ATOM 1937 C CA . TRP B 1 23 ? -10.867 -3.605 6.254 1 84.5 23 TRP B CA 1
ATOM 1938 C C . TRP B 1 23 ? -12.305 -3.943 5.871 1 84.5 23 TRP B C 1
ATOM 1940 O O . TRP B 1 23 ? -12.664 -5.117 5.762 1 84.5 23 TRP B O 1
ATOM 1950 N N . GLY B 1 24 ? -13.102 -2.939 5.605 1 85.5 24 GLY B N 1
ATOM 1951 C CA . GLY B 1 24 ? -14.438 -3.186 5.07 1 85.5 24 GLY B CA 1
ATOM 1952 C C . GLY B 1 24 ? -14.414 -3.736 3.658 1 85.5 24 GLY B C 1
ATOM 1953 O O . GLY B 1 24 ? -15.133 -4.691 3.35 1 85.5 24 GLY B O 1
ATOM 1954 N N . ALA B 1 25 ? -13.531 -3.176 2.902 1 86.31 25 ALA B N 1
ATOM 1955 C CA . ALA B 1 25 ? -13.461 -3.545 1.49 1 86.31 25 ALA B CA 1
ATOM 1956 C C . ALA B 1 25 ? -12.867 -4.941 1.318 1 86.31 25 ALA B C 1
ATOM 1958 O O . ALA B 1 25 ? -13.133 -5.617 0.318 1 86.31 25 ALA B O 1
ATOM 1959 N N . THR B 1 26 ? -12.062 -5.383 2.301 1 92.19 26 THR B N 1
ATOM 1960 C CA . THR B 1 26 ? -11.383 -6.664 2.148 1 92.19 26 THR B CA 1
ATOM 1961 C C . THR B 1 26 ? -11.953 -7.699 3.115 1 92.19 26 THR B C 1
ATOM 1963 O O . THR B 1 26 ? -11.328 -8.734 3.365 1 92.19 26 THR B O 1
ATOM 1966 N N . ARG B 1 27 ? -13.094 -7.438 3.674 1 91.38 27 ARG B N 1
ATOM 1967 C CA . ARG B 1 27 ? -13.656 -8.273 4.73 1 91.38 27 ARG B CA 1
ATOM 1968 C C . ARG B 1 27 ? -13.977 -9.672 4.207 1 91.38 27 ARG B C 1
ATOM 1970 O O . ARG B 1 27 ? -14.008 -10.633 4.977 1 91.38 27 ARG B O 1
ATOM 1977 N N . ASN B 1 28 ? -14.227 -9.75 2.912 1 93.94 28 ASN B N 1
ATOM 1978 C CA . ASN B 1 28 ? -14.602 -11.039 2.334 1 93.94 28 ASN B CA 1
ATOM 1979 C C . ASN B 1 28 ? -13.375 -11.828 1.894 1 93.94 28 ASN B C 1
ATOM 1981 O O . ASN B 1 28 ? -13.492 -12.969 1.439 1 93.94 28 ASN B O 1
ATOM 1985 N N . ASP B 1 29 ? -12.227 -11.258 1.975 1 95.75 29 ASP B N 1
ATOM 1986 C CA . ASP B 1 29 ? -10.961 -11.961 1.771 1 95.75 29 ASP B CA 1
ATOM 1987 C C . ASP B 1 29 ? -10.531 -12.688 3.045 1 95.75 29 ASP B C 1
ATOM 1989 O O . ASP B 1 29 ? -10.117 -12.055 4.016 1 95.75 29 ASP B O 1
ATOM 1993 N N . ILE B 1 30 ? -10.547 -13.984 3.021 1 96.81 30 ILE B N 1
ATOM 1994 C CA . ILE B 1 30 ? -10.359 -14.758 4.242 1 96.81 30 ILE B CA 1
ATOM 1995 C C . ILE B 1 30 ? -9.156 -15.68 4.086 1 96.81 30 ILE B C 1
ATOM 1997 O O . ILE B 1 30 ? -8.953 -16.281 3.027 1 96.81 30 ILE B O 1
ATOM 2001 N N . PHE B 1 31 ? -8.406 -15.773 5.117 1 96.88 31 PHE B N 1
ATOM 2002 C CA . PHE B 1 31 ? -7.305 -16.734 5.121 1 96.88 31 PHE B CA 1
ATOM 2003 C C . PHE B 1 31 ? -7.777 -18.094 5.617 1 96.88 31 PHE B C 1
ATOM 2005 O O . PHE B 1 31 ? -8.352 -18.203 6.703 1 96.88 31 PHE B O 1
ATOM 2012 N N . GLU B 1 32 ? -7.57 -19.047 4.844 1 95.81 32 GLU B N 1
ATOM 2013 C CA . GLU B 1 32 ? -7.898 -20.422 5.195 1 95.81 32 GLU B CA 1
ATOM 2014 C C . GLU B 1 32 ? -6.66 -21.188 5.668 1 95.81 32 GLU B C 1
ATOM 2016 O O . GLU B 1 32 ? -5.531 -20.781 5.387 1 95.81 32 GLU B O 1
ATOM 2021 N N . VAL B 1 33 ? -6.895 -22.234 6.316 1 91.44 33 VAL B N 1
ATOM 2022 C CA . VAL B 1 33 ? -5.805 -23.047 6.855 1 91.44 33 VAL B CA 1
ATOM 2023 C C . VAL B 1 33 ? -5.078 -23.766 5.715 1 91.44 33 VAL B C 1
ATOM 2025 O O . VAL B 1 33 ? -5.715 -24.344 4.828 1 91.44 33 VAL B O 1
ATOM 2028 N N . MET B 1 34 ? -3.852 -23.562 5.695 1 90.81 34 MET B N 1
ATOM 2029 C CA . MET B 1 34 ? -2.947 -24.25 4.781 1 90.81 34 MET B CA 1
ATOM 2030 C C . MET B 1 34 ? -2.027 -25.203 5.535 1 90.81 34 MET B C 1
ATOM 2032 O O . MET B 1 34 ? -1.26 -24.781 6.402 1 90.81 34 MET B O 1
ATOM 2036 N N . ASP B 1 35 ? -2.189 -26.5 5.289 1 87.56 35 ASP B N 1
ATOM 2037 C CA . ASP B 1 35 ? -1.347 -27.438 6.023 1 87.56 35 ASP B CA 1
ATOM 2038 C C . ASP B 1 35 ? -0.352 -28.125 5.09 1 87.56 35 ASP B C 1
ATOM 2040 O O . ASP B 1 35 ? -0.248 -27.766 3.914 1 87.56 35 ASP B O 1
ATOM 2044 N N . SER B 1 36 ? 0.367 -29.078 5.617 1 87.06 36 SER B N 1
ATOM 2045 C CA . SER B 1 36 ? 1.487 -29.703 4.914 1 87.06 36 SER B CA 1
ATOM 2046 C C . SER B 1 36 ? 1.005 -30.578 3.764 1 87.06 36 SER B C 1
ATOM 2048 O O . SER B 1 36 ? 1.8 -31 2.92 1 87.06 36 SER B O 1
ATOM 2050 N N . SER B 1 37 ? -0.262 -30.781 3.645 1 90.62 37 SER B N 1
ATOM 2051 C CA . SER B 1 37 ? -0.798 -31.609 2.57 1 90.62 37 SER B CA 1
ATOM 2052 C C . SER B 1 37 ? -1.021 -30.797 1.302 1 90.62 37 SER B C 1
ATOM 2054 O O . SER B 1 37 ? -1.298 -31.359 0.238 1 90.62 37 SER B O 1
ATOM 2056 N N . ASP B 1 38 ? -0.916 -29.531 1.438 1 94.06 38 ASP B N 1
ATOM 2057 C CA . ASP B 1 38 ? -1.074 -28.703 0.245 1 94.06 38 ASP B CA 1
ATOM 2058 C C . ASP B 1 38 ? -0.08 -29.109 -0.84 1 94.06 38 ASP B C 1
ATOM 2060 O O . ASP B 1 38 ? 1.107 -29.297 -0.564 1 94.06 38 ASP B O 1
ATOM 2064 N N . PRO B 1 39 ? -0.523 -29.172 -2.059 1 92.81 39 PRO B N 1
ATOM 2065 C CA . PRO B 1 39 ? 0.321 -29.641 -3.16 1 92.81 39 PRO B CA 1
ATOM 2066 C C . PRO B 1 39 ? 1.559 -28.781 -3.369 1 92.81 39 PRO B C 1
ATOM 2068 O O . PRO B 1 39 ? 2.551 -29.234 -3.939 1 92.81 39 PRO B O 1
ATOM 2071 N N . ILE B 1 40 ? 1.521 -27.594 -2.885 1 94.5 40 ILE B N 1
ATOM 2072 C CA . ILE B 1 40 ? 2.629 -26.672 -3.135 1 94.5 40 ILE B CA 1
ATOM 2073 C C . ILE B 1 40 ? 3.895 -27.203 -2.463 1 94.5 40 ILE B C 1
ATOM 2075 O O . ILE B 1 40 ? 5.004 -27 -2.965 1 94.5 40 ILE B O 1
ATOM 2079 N N . PHE B 1 41 ? 3.775 -27.984 -1.401 1 94.75 41 PHE B N 1
ATOM 2080 C CA . PHE B 1 41 ? 4.922 -28.484 -0.653 1 94.75 41 PHE B CA 1
ATOM 2081 C C . PHE B 1 41 ? 5.477 -29.75 -1.299 1 94.75 41 PHE B C 1
ATOM 2083 O O . PHE B 1 41 ? 6.559 -30.219 -0.931 1 94.75 41 PHE B O 1
ATOM 2090 N N . GLN B 1 42 ? 4.75 -30.25 -2.266 1 91.5 42 GLN B N 1
ATOM 2091 C CA . GLN B 1 42 ? 5.176 -31.453 -2.969 1 91.5 42 GLN B CA 1
ATOM 2092 C C . GLN B 1 42 ? 5.684 -31.125 -4.371 1 91.5 42 GLN B C 1
ATOM 2094 O O . GLN B 1 42 ? 6.125 -32 -5.102 1 91.5 42 GLN B O 1
ATOM 2099 N N . SER B 1 43 ? 5.57 -29.859 -4.656 1 91.31 43 SER B N 1
ATOM 2100 C CA . SER B 1 43 ? 5.984 -29.469 -6 1 91.31 43 SER B CA 1
ATOM 2101 C C . SER B 1 43 ? 7.484 -29.656 -6.188 1 91.31 43 SER B C 1
ATOM 2103 O O . SER B 1 43 ? 8.258 -29.484 -5.242 1 91.31 43 SER B O 1
ATOM 2105 N N . ALA B 1 44 ? 7.852 -30.016 -7.434 1 92.44 44 ALA B N 1
ATOM 2106 C CA . ALA B 1 44 ? 9.266 -30.172 -7.773 1 92.44 44 ALA B CA 1
ATOM 2107 C C . ALA B 1 44 ? 10.031 -28.859 -7.539 1 92.44 44 ALA B C 1
ATOM 2109 O O . ALA B 1 44 ? 11.172 -28.891 -7.074 1 92.44 44 ALA B O 1
ATOM 2110 N N . PHE B 1 45 ? 9.391 -27.828 -7.809 1 93.5 45 PHE B N 1
ATOM 2111 C CA . PHE B 1 45 ? 10.023 -26.531 -7.645 1 93.5 45 PHE B CA 1
ATOM 2112 C C . PHE B 1 45 ? 10.344 -26.266 -6.18 1 93.5 45 PHE B C 1
ATOM 2114 O O . PHE B 1 45 ? 11.469 -25.891 -5.844 1 93.5 45 PHE B O 1
ATOM 2121 N N . TYR B 1 46 ? 9.391 -26.453 -5.355 1 95.94 46 TYR B N 1
ATOM 2122 C CA . TYR B 1 46 ? 9.562 -26.234 -3.924 1 95.94 46 TYR B CA 1
ATOM 2123 C C . TYR B 1 46 ? 10.695 -27.094 -3.375 1 95.94 46 TYR B C 1
ATOM 2125 O O . TYR B 1 46 ? 11.555 -26.609 -2.639 1 95.94 46 TYR B O 1
ATOM 2133 N N . LYS B 1 47 ? 10.742 -28.328 -3.734 1 96.06 47 LYS B N 1
ATOM 2134 C CA . LYS B 1 47 ? 11.758 -29.25 -3.236 1 96.06 47 LYS B CA 1
ATOM 2135 C C . LYS B 1 47 ? 13.148 -28.875 -3.744 1 96.06 47 LYS B C 1
ATOM 2137 O O . LYS B 1 47 ? 14.125 -28.938 -2.996 1 96.06 47 LYS B O 1
ATOM 2142 N N . LYS B 1 48 ? 13.133 -28.469 -4.977 1 96.94 48 LYS B N 1
ATOM 2143 C CA . LYS B 1 48 ? 14.398 -28.109 -5.605 1 96.94 48 LYS B CA 1
ATOM 2144 C C . LYS B 1 48 ? 15.016 -26.875 -4.949 1 96.94 48 LYS B C 1
ATOM 2146 O O . LYS B 1 48 ? 16.234 -26.812 -4.754 1 96.94 48 LYS B O 1
ATOM 2151 N N . PHE B 1 49 ? 14.211 -25.938 -4.586 1 97.38 49 PHE B N 1
ATOM 2152 C CA . PHE B 1 49 ? 14.75 -24.656 -4.18 1 97.38 49 PHE B CA 1
ATOM 2153 C C . PHE B 1 49 ? 14.633 -24.469 -2.674 1 97.38 49 PHE B C 1
ATOM 2155 O O . PHE B 1 49 ? 14.977 -23.406 -2.148 1 97.38 49 PHE B O 1
ATOM 2162 N N . ASN B 1 50 ? 14.109 -25.438 -1.963 1 97.19 50 ASN B N 1
ATOM 2163 C CA . ASN B 1 50 ? 14.203 -25.578 -0.513 1 97.19 50 ASN B CA 1
ATOM 2164 C C . ASN B 1 50 ? 14.828 -26.906 -0.114 1 97.19 50 ASN B C 1
ATOM 2166 O O . ASN B 1 50 ? 14.211 -27.703 0.599 1 97.19 50 ASN B O 1
ATOM 2170 N N . PRO B 1 51 ? 16.047 -27.078 -0.556 1 96.81 51 PRO B N 1
ATOM 2171 C CA . PRO B 1 51 ? 16.656 -28.406 -0.432 1 96.81 51 PRO B CA 1
ATOM 2172 C C . PRO B 1 51 ? 16.844 -28.828 1.021 1 96.81 51 PRO B C 1
ATOM 2174 O O . PRO B 1 51 ? 16.891 -30.031 1.312 1 96.81 51 PRO B O 1
ATOM 2177 N N . SER B 1 52 ? 16.906 -27.953 1.97 1 96.5 52 SER B N 1
ATOM 2178 C CA . SER B 1 52 ? 17.109 -28.297 3.373 1 96.5 52 SER B CA 1
ATOM 2179 C C . SER B 1 52 ? 15.789 -28.469 4.102 1 96.5 52 SER B C 1
ATOM 2181 O O . SER B 1 52 ? 15.758 -28.734 5.305 1 96.5 52 SER B O 1
ATOM 2183 N N . GLY B 1 53 ? 14.727 -28.234 3.402 1 95.5 53 GLY B N 1
ATOM 2184 C CA . GLY B 1 53 ? 13.414 -28.328 4.031 1 95.5 53 GLY B CA 1
ATOM 2185 C C . GLY B 1 53 ? 13.195 -27.266 5.102 1 95.5 53 GLY B C 1
ATOM 2186 O O . GLY B 1 53 ? 12.68 -27.578 6.18 1 95.5 53 GLY B O 1
ATOM 2187 N N . ASN B 1 54 ? 13.672 -26.047 4.844 1 96.56 54 ASN B N 1
ATOM 2188 C CA . ASN B 1 54 ? 13.578 -24.969 5.828 1 96.56 54 ASN B CA 1
ATOM 2189 C C . ASN B 1 54 ? 12.125 -24.578 6.102 1 96.56 54 ASN B C 1
ATOM 2191 O O . ASN B 1 54 ? 11.266 -24.75 5.234 1 96.56 54 ASN B O 1
ATOM 2195 N N . PRO B 1 55 ? 11.906 -24.094 7.301 1 95.5 55 PRO B N 1
ATOM 2196 C CA . PRO B 1 55 ? 10.547 -23.641 7.629 1 95.5 55 PRO B CA 1
ATOM 2197 C C . PRO B 1 55 ? 10.047 -22.547 6.684 1 95.5 55 PRO B C 1
ATOM 2199 O O . PRO B 1 55 ? 10.836 -21.766 6.164 1 95.5 55 PRO B O 1
ATOM 2202 N N . THR B 1 56 ? 8.734 -22.578 6.508 1 95.62 56 THR B N 1
ATOM 2203 C CA . THR B 1 56 ? 8.148 -21.672 5.531 1 95.62 56 THR B CA 1
ATOM 2204 C C . THR B 1 56 ? 7.188 -20.703 6.211 1 95.62 56 THR B C 1
ATOM 2206 O O . THR B 1 56 ? 6.684 -20.984 7.305 1 95.62 56 THR B O 1
ATOM 2209 N N . LEU B 1 57 ? 7.059 -19.484 5.668 1 94.25 57 LEU B N 1
ATOM 2210 C CA . LEU B 1 57 ? 5.832 -18.703 5.797 1 94.25 57 LEU B CA 1
ATOM 2211 C C . LEU B 1 57 ? 4.859 -19.031 4.672 1 94.25 57 LEU B C 1
ATOM 2213 O O . LEU B 1 57 ? 5.211 -18.938 3.492 1 94.25 57 LEU B O 1
ATOM 2217 N N . HIS B 1 58 ? 3.732 -19.531 5.07 1 96 58 HIS B N 1
ATOM 2218 C CA . HIS B 1 58 ? 2.77 -19.891 4.031 1 96 58 HIS B CA 1
ATOM 2219 C C . HIS B 1 58 ? 1.348 -19.547 4.461 1 96 58 HIS B C 1
ATOM 2221 O O . HIS B 1 58 ? 1.021 -19.594 5.648 1 96 58 HIS B O 1
ATOM 2227 N N . ASP B 1 59 ? 0.569 -19.094 3.553 1 96 59 ASP B N 1
ATOM 2228 C CA . ASP B 1 59 ? -0.839 -18.781 3.773 1 96 59 ASP B CA 1
ATOM 2229 C C . ASP B 1 59 ? -1.615 -18.797 2.459 1 96 59 ASP B C 1
ATOM 2231 O O . ASP B 1 59 ? -1.022 -18.891 1.382 1 96 59 ASP B O 1
ATOM 2235 N N . VAL B 1 60 ? -2.895 -18.859 2.559 1 97.94 60 VAL B N 1
ATOM 2236 C CA . VAL B 1 60 ? -3.768 -18.797 1.391 1 97.94 60 VAL B CA 1
ATOM 2237 C C . VAL B 1 60 ? -4.969 -17.906 1.69 1 97.94 60 VAL B C 1
ATOM 2239 O O . VAL B 1 60 ? -5.691 -18.125 2.664 1 97.94 60 VAL B O 1
ATOM 2242 N N . CYS B 1 61 ? -5.059 -16.859 0.944 1 98.38 61 CYS B N 1
ATOM 2243 C CA . CYS B 1 61 ? -6.184 -15.93 1.012 1 98.38 61 CYS B CA 1
ATOM 2244 C C . CYS B 1 61 ? -7.23 -16.266 -0.043 1 98.38 61 CYS B C 1
ATOM 2246 O O . CYS B 1 61 ? -6.906 -16.406 -1.224 1 98.38 61 CYS B O 1
ATOM 2248 N N . VAL B 1 62 ? -8.508 -16.359 0.36 1 98.5 62 VAL B N 1
ATOM 2249 C CA . VAL B 1 62 ? -9.57 -16.797 -0.538 1 98.5 62 VAL B CA 1
ATOM 2250 C C . VAL B 1 62 ? -10.68 -15.75 -0.574 1 98.5 62 VAL B C 1
ATOM 2252 O O . VAL B 1 62 ? -11.039 -15.188 0.461 1 98.5 62 VAL B O 1
ATOM 2255 N N . ARG B 1 63 ? -11.172 -15.445 -1.707 1 98.5 63 ARG B N 1
ATOM 2256 C CA . ARG B 1 63 ? -12.297 -14.555 -1.979 1 98.5 63 ARG B CA 1
ATOM 2257 C C . ARG B 1 63 ? -13.312 -15.219 -2.906 1 98.5 63 ARG B C 1
ATOM 2259 O O . ARG B 1 63 ? -12.969 -15.625 -4.02 1 98.5 63 ARG B O 1
ATOM 2266 N N . ARG B 1 64 ? -14.523 -15.352 -2.453 1 98.44 64 ARG B N 1
ATOM 2267 C CA . ARG B 1 64 ? -15.586 -15.938 -3.262 1 98.44 64 ARG B CA 1
ATOM 2268 C C . ARG B 1 64 ? -16.578 -14.867 -3.711 1 98.44 64 ARG B C 1
ATOM 2270 O O . ARG B 1 64 ? -17.031 -14.055 -2.902 1 98.44 64 ARG B O 1
ATOM 2277 N N . ILE B 1 65 ? -16.875 -14.875 -4.984 1 98.12 65 ILE B N 1
ATOM 2278 C CA . ILE B 1 65 ? -17.766 -13.883 -5.586 1 98.12 65 ILE B CA 1
ATOM 2279 C C . ILE B 1 65 ? -18.859 -14.586 -6.383 1 98.12 65 ILE B C 1
ATOM 2281 O O . ILE B 1 65 ? -18.578 -15.484 -7.176 1 98.12 65 ILE B O 1
ATOM 2285 N N . PRO B 1 66 ? -20.125 -14.195 -6.188 1 98.31 66 PRO B N 1
ATOM 2286 C CA . PRO B 1 66 ? -21.188 -14.789 -7.004 1 98.31 66 PRO B CA 1
ATOM 2287 C C . PRO B 1 66 ? -20.922 -14.648 -8.5 1 98.31 66 PRO B C 1
ATOM 2289 O O . PRO B 1 66 ? -20.422 -13.617 -8.953 1 98.31 66 PRO B O 1
ATOM 2292 N N . LEU B 1 67 ? -21.312 -15.688 -9.25 1 97.56 67 LEU B N 1
ATOM 2293 C CA . LEU B 1 67 ? -21 -15.734 -10.68 1 97.56 67 LEU B CA 1
ATOM 2294 C C . LEU B 1 67 ? -21.703 -14.617 -11.43 1 97.56 67 LEU B C 1
ATOM 2296 O O . LEU B 1 67 ? -21.219 -14.141 -12.453 1 97.56 67 LEU B O 1
ATOM 2300 N N . ASP B 1 68 ? -22.766 -14.156 -10.961 1 96.69 68 ASP B N 1
ATOM 2301 C CA . ASP B 1 68 ? -23.531 -13.125 -11.648 1 96.69 68 ASP B CA 1
ATOM 2302 C C . ASP B 1 68 ? -22.844 -11.766 -11.531 1 96.69 68 ASP B C 1
ATOM 2304 O O . ASP B 1 68 ? -23.219 -10.812 -12.211 1 96.69 68 ASP B O 1
ATOM 2308 N N . LYS B 1 69 ? -21.844 -11.68 -10.711 1 97.19 69 LYS B N 1
ATOM 2309 C CA . LYS B 1 69 ? -21.094 -10.445 -10.57 1 97.19 69 LYS B CA 1
ATOM 2310 C C . LYS B 1 69 ? -19.797 -10.5 -11.383 1 97.19 69 LYS B C 1
ATOM 2312 O O . LYS B 1 69 ? -19.062 -9.516 -11.445 1 97.19 69 LYS B O 1
ATOM 2317 N N . ILE B 1 70 ? -19.547 -11.609 -11.93 1 97.88 70 ILE B N 1
ATOM 2318 C CA . ILE B 1 70 ? -18.328 -11.812 -12.719 1 97.88 70 ILE B CA 1
ATOM 2319 C C . ILE B 1 70 ? -18.625 -11.539 -14.188 1 97.88 70 ILE B C 1
ATOM 2321 O O . ILE B 1 70 ? -19.703 -11.844 -14.688 1 97.88 70 ILE B O 1
ATOM 2325 N N . GLN B 1 71 ? -17.641 -10.938 -14.859 1 97 71 GLN B N 1
ATOM 2326 C CA . GLN B 1 71 ? -17.766 -10.766 -16.312 1 97 71 GLN B CA 1
ATOM 2327 C C . GLN B 1 71 ? -18.078 -12.094 -16.984 1 97 71 GLN B C 1
ATOM 2329 O O . GLN B 1 71 ? -17.297 -13.047 -16.875 1 97 71 GLN B O 1
ATOM 2334 N N . PRO B 1 72 ? -19.078 -12.164 -17.75 1 95.88 72 PRO B N 1
ATOM 2335 C CA . PRO B 1 72 ? -19.531 -13.445 -18.312 1 95.88 72 PRO B CA 1
ATOM 2336 C C . PRO B 1 72 ? -18.5 -14.078 -19.219 1 95.88 72 PRO B C 1
ATOM 2338 O O . PRO B 1 72 ? -18.328 -15.305 -19.234 1 95.88 72 PRO B O 1
ATOM 2341 N N . SER B 1 73 ? -17.812 -13.305 -19.984 1 95.81 73 SER B N 1
ATOM 2342 C CA . SER B 1 73 ? -16.844 -13.852 -20.922 1 95.81 73 SER B CA 1
ATOM 2343 C C . SER B 1 73 ? -15.719 -14.578 -20.203 1 95.81 73 SER B C 1
ATOM 2345 O O . SER B 1 73 ? -15.109 -15.5 -20.75 1 95.81 73 SER B O 1
ATOM 2347 N N . LEU B 1 74 ? -15.477 -14.227 -18.953 1 97.12 74 LEU B N 1
ATOM 2348 C CA . LEU B 1 74 ? -14.391 -14.828 -18.188 1 97.12 74 LEU B CA 1
ATOM 2349 C C . LEU B 1 74 ? -14.812 -16.188 -17.641 1 97.12 74 LEU B C 1
ATOM 2351 O O . LEU B 1 74 ? -13.961 -17.016 -17.312 1 97.12 74 LEU B O 1
ATOM 2355 N N . VAL B 1 75 ? -16.078 -16.344 -17.547 1 94.94 75 VAL B N 1
ATOM 2356 C CA . VAL B 1 75 ? -16.609 -17.578 -16.984 1 94.94 75 VAL B CA 1
ATOM 2357 C C . VAL B 1 75 ? -16.797 -18.609 -18.094 1 94.94 75 VAL B C 1
ATOM 2359 O O . VAL B 1 75 ? -16.656 -19.812 -17.859 1 94.94 75 VAL B O 1
ATOM 2362 N N . GLU B 1 76 ? -17.016 -18.188 -19.234 1 93 76 GLU B N 1
ATOM 2363 C CA . GLU B 1 76 ? -17.359 -19.062 -20.359 1 93 76 GLU B CA 1
ATOM 2364 C C . GLU B 1 76 ? -16.109 -19.672 -20.984 1 93 76 GLU B C 1
ATOM 2366 O O . GLU B 1 76 ? -16.141 -20.828 -21.422 1 93 76 GLU B O 1
ATOM 2371 N N . GLU B 1 77 ? -15.047 -19 -21 1 92.94 77 GLU B N 1
ATOM 2372 C CA . GLU B 1 77 ? -13.828 -19.469 -21.672 1 92.94 77 GLU B CA 1
ATOM 2373 C C . GLU B 1 77 ? -12.82 -20 -20.656 1 92.94 77 GLU B C 1
ATOM 2375 O O . GLU B 1 77 ? -12.398 -19.266 -19.75 1 92.94 77 GLU B O 1
ATOM 2380 N N . LYS B 1 78 ? -12.445 -21.219 -20.922 1 92.5 78 LYS B N 1
ATOM 2381 C CA . LYS B 1 78 ? -11.492 -21.844 -20.016 1 92.5 78 LYS B CA 1
ATOM 2382 C C . LYS B 1 78 ? -10.188 -21.062 -19.953 1 92.5 78 LYS B C 1
ATOM 2384 O O . LYS B 1 78 ? -9.664 -20.625 -20.984 1 92.5 78 LYS B O 1
ATOM 2389 N N . GLY B 1 79 ? -9.695 -20.812 -18.766 1 96.62 79 GLY B N 1
ATOM 2390 C CA . GLY B 1 79 ? -8.398 -20.188 -18.562 1 96.62 79 GLY B CA 1
ATOM 2391 C C . GLY B 1 79 ? -8.461 -18.672 -18.516 1 96.62 79 GLY B C 1
ATOM 2392 O O . GLY B 1 79 ? -7.523 -18.031 -18.047 1 96.62 79 GLY B O 1
ATOM 2393 N N . LYS B 1 80 ? -9.555 -18.109 -18.953 1 97.75 80 LYS B N 1
ATOM 2394 C CA . LYS B 1 80 ? -9.625 -16.656 -19.078 1 97.75 80 LYS B CA 1
ATOM 2395 C C . LYS B 1 80 ? -9.773 -15.992 -17.703 1 97.75 80 LYS B C 1
ATOM 2397 O O . LYS B 1 80 ? -9.266 -14.891 -17.484 1 97.75 80 LYS B O 1
ATOM 2402 N N . LEU B 1 81 ? -10.453 -16.672 -16.812 1 98.5 81 LEU B N 1
ATOM 2403 C CA . LEU B 1 81 ? -10.664 -16.094 -15.484 1 98.5 81 LEU B CA 1
ATOM 2404 C C . LEU B 1 81 ? -9.336 -15.969 -14.734 1 98.5 81 LEU B C 1
ATOM 2406 O O . LEU B 1 81 ? -9.047 -14.922 -14.148 1 98.5 81 LEU B O 1
ATOM 2410 N N . VAL B 1 82 ? -8.531 -16.984 -14.75 1 98.75 82 VAL B N 1
ATOM 2411 C CA . VAL B 1 82 ? -7.27 -16.953 -14.016 1 98.75 82 VAL B CA 1
ATOM 2412 C C . VAL B 1 82 ? -6.305 -15.977 -14.688 1 98.75 82 VAL B C 1
ATOM 2414 O O . VAL B 1 82 ? -5.531 -15.297 -14.008 1 98.75 82 VAL B O 1
ATOM 2417 N N . GLU B 1 83 ? -6.34 -15.852 -16 1 98.69 83 GLU B N 1
ATOM 2418 C CA . GLU B 1 83 ? -5.516 -14.875 -16.703 1 98.69 83 GLU B CA 1
ATOM 2419 C C . GLU B 1 83 ? -5.906 -13.453 -16.328 1 98.69 83 GLU B C 1
ATOM 2421 O O . GLU B 1 83 ? -5.043 -12.617 -16.047 1 98.69 83 GLU B O 1
ATOM 2426 N N . ALA B 1 84 ? -7.219 -13.25 -16.312 1 98.62 84 ALA B N 1
ATOM 2427 C CA . ALA B 1 84 ? -7.715 -11.93 -15.938 1 98.62 84 ALA B CA 1
ATOM 2428 C C . ALA B 1 84 ? -7.344 -11.586 -14.492 1 98.62 84 ALA B C 1
ATOM 2430 O O . ALA B 1 84 ? -6.906 -10.477 -14.203 1 98.62 84 ALA B O 1
ATOM 2431 N N . PHE B 1 85 ? -7.531 -12.578 -13.656 1 98.81 85 PHE B N 1
ATOM 2432 C CA . PHE B 1 85 ? -7.207 -12.383 -12.242 1 98.81 85 PHE B CA 1
ATOM 2433 C C . PHE B 1 85 ? -5.723 -12.086 -12.062 1 98.81 85 PHE B C 1
ATOM 2435 O O . PHE B 1 85 ? -5.352 -11.141 -11.375 1 98.81 85 PHE B O 1
ATOM 2442 N N . CYS B 1 86 ? -4.875 -12.797 -12.688 1 98.88 86 CYS B N 1
ATOM 2443 C CA . CYS B 1 86 ? -3.432 -12.594 -12.625 1 98.88 86 CYS B CA 1
ATOM 2444 C C . CYS B 1 86 ? -3.051 -11.219 -13.164 1 98.88 86 CYS B C 1
ATOM 2446 O O . CYS B 1 86 ? -2.256 -10.508 -12.547 1 98.88 86 CYS B O 1
ATOM 2448 N N . ALA B 1 87 ? -3.637 -10.852 -14.289 1 98.75 87 ALA B N 1
ATOM 2449 C CA . ALA B 1 87 ? -3.408 -9.523 -14.852 1 98.75 87 ALA B CA 1
ATOM 2450 C C . ALA B 1 87 ? -3.832 -8.438 -13.867 1 98.75 87 ALA B C 1
AT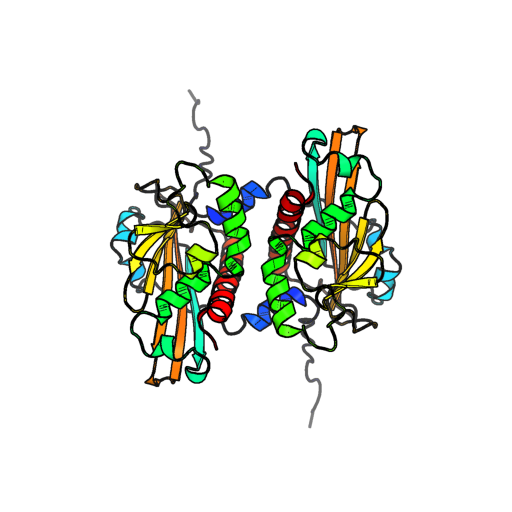OM 2452 O O . ALA B 1 87 ? -3.176 -7.398 -13.766 1 98.75 87 ALA B O 1
ATOM 2453 N N . GLY B 1 88 ? -4.867 -8.703 -13.188 1 98.06 88 GLY B N 1
ATOM 2454 C CA . GLY B 1 88 ? -5.332 -7.762 -12.18 1 98.06 88 GLY B CA 1
ATOM 2455 C C . GLY B 1 88 ? -4.391 -7.645 -10.992 1 98.06 88 GLY B C 1
ATOM 2456 O O . GLY B 1 88 ? -4.199 -6.555 -10.453 1 98.06 88 GLY B O 1
ATOM 2457 N N . VAL B 1 89 ? -3.803 -8.758 -10.57 1 98.44 89 VAL B N 1
ATOM 2458 C CA . VAL B 1 89 ? -2.871 -8.75 -9.445 1 98.44 89 VAL B CA 1
ATOM 2459 C C . VAL B 1 89 ? -1.683 -7.844 -9.766 1 98.44 89 VAL B C 1
ATOM 2461 O O . VAL B 1 89 ? -1.334 -6.969 -8.969 1 98.44 89 VAL B O 1
ATOM 2464 N N . TRP B 1 90 ? -1.144 -7.996 -10.945 1 98.12 90 TRP B N 1
ATOM 2465 C CA . TRP B 1 90 ? 0.114 -7.332 -11.273 1 98.12 90 TRP B CA 1
ATOM 2466 C C . TRP B 1 90 ? -0.139 -5.965 -11.898 1 98.12 90 TRP B C 1
ATOM 2468 O O . TRP B 1 90 ? 0.702 -5.066 -11.805 1 98.12 90 TRP B O 1
ATOM 2478 N N . GLY B 1 91 ? -1.29 -5.797 -12.516 1 96.19 91 GLY B N 1
ATOM 2479 C CA . GLY B 1 91 ? -1.596 -4.539 -13.18 1 96.19 91 GLY B CA 1
ATOM 2480 C C . GLY B 1 91 ? -2.547 -3.662 -12.391 1 96.19 91 GLY B C 1
ATOM 2481 O O . GLY B 1 91 ? -2.787 -2.51 -12.758 1 96.19 91 GLY B O 1
ATOM 2482 N N . GLY B 1 92 ? -3.088 -4.23 -11.391 1 92.81 92 GLY B N 1
ATOM 2483 C CA . GLY B 1 92 ? -4.027 -3.475 -10.578 1 92.81 92 GLY B CA 1
ATOM 2484 C C . GLY B 1 92 ? -3.352 -2.477 -9.656 1 92.81 92 GLY B C 1
ATOM 2485 O O . GLY B 1 92 ? -2.121 -2.418 -9.594 1 92.81 92 GLY B O 1
ATOM 2486 N N . MET B 1 93 ? -4.145 -1.714 -8.969 1 90 93 MET B N 1
ATOM 2487 C CA . MET B 1 93 ? -3.645 -0.599 -8.164 1 90 93 MET B CA 1
ATOM 2488 C C . MET B 1 93 ? -2.844 -1.102 -6.969 1 90 93 MET B C 1
ATOM 2490 O O . MET B 1 93 ? -1.932 -0.42 -6.496 1 90 93 MET B O 1
ATOM 2494 N N . GLY B 1 94 ? -3.143 -2.297 -6.469 1 91.44 94 GLY B N 1
ATOM 2495 C CA . GLY B 1 94 ? -2.461 -2.836 -5.301 1 91.44 94 GLY B CA 1
ATOM 2496 C C . GLY B 1 94 ? -0.971 -3.018 -5.512 1 91.44 94 GLY B C 1
ATOM 2497 O O . GLY B 1 94 ? -0.185 -2.896 -4.57 1 91.44 94 GLY B O 1
ATOM 2498 N N . TYR B 1 95 ? -0.554 -3.262 -6.738 1 94.25 95 TYR B N 1
ATOM 2499 C CA . TYR B 1 95 ? 0.837 -3.6 -7.02 1 94.25 95 TYR B CA 1
ATOM 2500 C C . TYR B 1 95 ? 1.623 -2.363 -7.438 1 94.25 95 TYR B C 1
ATOM 2502 O O . TYR B 1 95 ? 2.842 -2.426 -7.621 1 94.25 95 TYR B O 1
ATOM 2510 N N . ILE B 1 96 ? 1.052 -1.185 -7.535 1 91.69 96 ILE B N 1
ATOM 2511 C CA . ILE B 1 96 ? 1.679 0.02 -8.062 1 91.69 96 ILE B CA 1
ATOM 2512 C C . ILE B 1 96 ? 2.859 0.421 -7.184 1 91.69 96 ILE B C 1
ATOM 2514 O O . ILE B 1 96 ? 3.963 0.657 -7.684 1 91.69 96 ILE B O 1
ATOM 2518 N N . PRO B 1 97 ? 2.68 0.48 -5.828 1 86.44 97 PRO B N 1
ATOM 2519 C CA . PRO B 1 97 ? 3.822 0.916 -5.023 1 86.44 97 PRO B CA 1
ATOM 2520 C C . PRO B 1 97 ? 5.008 -0.041 -5.113 1 86.44 97 PRO B C 1
ATOM 2522 O O . PRO B 1 97 ? 6.152 0.399 -5.25 1 86.44 97 PRO B O 1
ATOM 2525 N N . GLN B 1 98 ? 4.73 -1.303 -5.059 1 90.06 98 GLN B N 1
ATOM 2526 C CA . GLN B 1 98 ? 5.82 -2.266 -5.18 1 90.06 98 GLN B CA 1
ATOM 2527 C C . GLN B 1 98 ? 6.477 -2.186 -6.555 1 90.06 98 GLN B C 1
ATOM 2529 O O . GLN B 1 98 ? 7.703 -2.215 -6.664 1 90.06 98 GLN B O 1
ATOM 2534 N N . ARG B 1 99 ? 5.707 -2.094 -7.578 1 93 99 ARG B N 1
ATOM 2535 C CA . ARG B 1 99 ? 6.258 -1.966 -8.922 1 93 99 ARG B CA 1
ATOM 2536 C C . ARG B 1 99 ? 7.148 -0.732 -9.039 1 93 99 ARG B C 1
ATOM 2538 O O . ARG B 1 99 ? 8.227 -0.79 -9.633 1 93 99 ARG B O 1
ATOM 2545 N N . ALA B 1 100 ? 6.711 0.31 -8.523 1 87.62 100 ALA B N 1
ATOM 2546 C CA . ALA B 1 100 ? 7.473 1.554 -8.602 1 87.62 100 ALA B CA 1
ATOM 2547 C C . ALA B 1 100 ? 8.836 1.406 -7.93 1 87.62 100 ALA B C 1
ATOM 2549 O O . ALA B 1 100 ? 9.852 1.847 -8.477 1 87.62 100 ALA B O 1
ATOM 2550 N N . PHE B 1 101 ? 8.898 0.771 -6.75 1 87.25 101 PHE B N 1
ATOM 2551 C CA . PHE B 1 101 ? 10.156 0.561 -6.043 1 87.25 101 PHE B CA 1
ATOM 2552 C C . PHE B 1 101 ? 11.078 -0.355 -6.844 1 87.25 101 PHE B C 1
ATOM 2554 O O . PHE B 1 101 ? 12.273 -0.084 -6.969 1 87.25 101 PHE B O 1
ATOM 2561 N N . LEU B 1 102 ? 10.469 -1.426 -7.355 1 92.88 102 LEU B N 1
ATOM 2562 C CA . LEU B 1 102 ? 11.266 -2.379 -8.117 1 92.88 102 LEU B CA 1
ATOM 2563 C C . LEU B 1 102 ? 11.781 -1.75 -9.406 1 92.88 102 LEU B C 1
ATOM 2565 O O . LEU B 1 102 ? 12.922 -1.992 -9.812 1 92.88 102 LEU B O 1
ATOM 2569 N N . GLU B 1 103 ? 10.93 -0.984 -10.016 1 92.75 103 GLU B N 1
ATOM 2570 C CA . GLU B 1 103 ? 11.32 -0.311 -11.25 1 92.75 103 GLU B CA 1
ATOM 2571 C C . GLU B 1 103 ? 12.5 0.634 -11.016 1 92.75 103 GLU B C 1
ATOM 2573 O O . GLU B 1 103 ? 13.469 0.631 -11.773 1 92.75 103 GLU B O 1
ATOM 2578 N N . ARG B 1 104 ? 12.375 1.41 -10.039 1 86.56 104 ARG B N 1
ATOM 2579 C CA . ARG B 1 104 ? 13.438 2.363 -9.719 1 86.56 104 ARG B CA 1
ATOM 2580 C C . ARG B 1 104 ? 14.758 1.647 -9.453 1 86.56 104 ARG B C 1
ATOM 2582 O O . ARG B 1 104 ? 15.812 2.111 -9.883 1 86.56 104 ARG B O 1
ATOM 2589 N N . LYS B 1 105 ? 14.727 0.528 -8.891 1 89.25 105 LYS B N 1
ATOM 2590 C CA . LYS B 1 105 ? 15.93 -0.165 -8.445 1 89.25 105 LYS B CA 1
ATOM 2591 C C . LYS B 1 105 ? 16.5 -1.054 -9.555 1 89.25 105 LYS B C 1
ATOM 2593 O O . LYS B 1 105 ? 17.719 -1.205 -9.68 1 89.25 105 LYS B O 1
ATOM 2598 N N . TYR B 1 106 ? 15.555 -1.63 -10.398 1 94.19 106 TYR B N 1
ATOM 2599 C CA . TYR B 1 106 ? 16.047 -2.773 -11.156 1 94.19 106 TYR B CA 1
ATOM 2600 C C . TYR B 1 106 ? 15.805 -2.584 -12.648 1 94.19 106 TYR B C 1
ATOM 2602 O O . TYR B 1 106 ? 16.344 -3.326 -13.469 1 94.19 106 TYR B O 1
ATOM 2610 N N . ARG B 1 107 ? 15.016 -1.655 -13.031 1 95.5 107 ARG B N 1
ATOM 2611 C CA . ARG B 1 107 ? 14.758 -1.5 -14.461 1 95.5 107 ARG B CA 1
ATOM 2612 C C . ARG B 1 107 ? 15.961 -0.88 -15.164 1 95.5 107 ARG B C 1
ATOM 2614 O O . ARG B 1 107 ? 16.469 0.158 -14.734 1 95.5 107 ARG B O 1
ATOM 2621 N N . GLY B 1 108 ? 16.375 -1.509 -16.141 1 96.69 108 GLY B N 1
ATOM 2622 C CA . GLY B 1 108 ? 17.5 -1.093 -16.953 1 96.69 108 GLY B CA 1
ATOM 2623 C C . GLY B 1 108 ? 17.703 -1.961 -18.172 1 96.69 108 GLY B C 1
ATOM 2624 O O . GLY B 1 108 ? 16.844 -2.76 -18.531 1 96.69 108 GLY B O 1
ATOM 2625 N N . PRO B 1 109 ? 18.781 -1.819 -18.781 1 97.19 109 PRO B N 1
ATOM 2626 C CA . PRO B 1 109 ? 19.062 -2.557 -20.016 1 97.19 109 PRO B CA 1
ATOM 2627 C C . PRO B 1 109 ? 19.047 -4.07 -19.828 1 97.19 109 PRO B C 1
ATOM 2629 O O . PRO B 1 109 ? 18.547 -4.805 -20.688 1 97.19 109 PRO B O 1
ATOM 2632 N N . GLU B 1 110 ? 19.516 -4.547 -18.672 1 96.88 110 GLU B N 1
ATOM 2633 C CA . GLU B 1 110 ? 19.625 -5.98 -18.422 1 96.88 110 GLU B CA 1
ATOM 2634 C C . GLU B 1 110 ? 18.25 -6.609 -18.172 1 96.88 110 GLU B C 1
ATOM 2636 O O . GLU B 1 110 ? 18.109 -7.832 -18.234 1 96.88 110 GLU B O 1
ATOM 2641 N N . THR B 1 111 ? 17.234 -5.715 -17.859 1 97.94 111 THR B N 1
ATOM 2642 C CA . THR B 1 111 ? 15.914 -6.23 -17.547 1 97.94 111 THR B CA 1
ATOM 2643 C C . THR B 1 111 ? 14.859 -5.641 -18.469 1 97.94 111 THR B C 1
ATOM 2645 O O . THR B 1 111 ? 13.68 -5.605 -18.141 1 97.94 111 THR B O 1
ATOM 2648 N N . ALA B 1 112 ? 15.258 -5.211 -19.594 1 97 112 ALA B N 1
ATOM 2649 C CA . ALA B 1 112 ? 14.406 -4.469 -20.531 1 97 112 ALA B CA 1
ATOM 2650 C C . ALA B 1 112 ? 13.281 -5.355 -21.062 1 97 112 ALA B C 1
ATOM 2652 O O . ALA B 1 112 ? 12.203 -4.859 -21.406 1 97 112 ALA B O 1
ATOM 2653 N N . ASP B 1 113 ? 13.492 -6.656 -21.078 1 96.31 113 ASP B N 1
ATOM 2654 C CA . ASP B 1 113 ? 12.516 -7.574 -21.672 1 96.31 113 ASP B CA 1
ATOM 2655 C C . ASP B 1 113 ? 11.516 -8.055 -20.625 1 96.31 113 ASP B C 1
ATOM 2657 O O . ASP B 1 113 ? 10.578 -8.789 -20.938 1 96.31 113 ASP B O 1
ATOM 2661 N N . HIS B 1 114 ? 11.703 -7.613 -19.406 1 98.06 114 HIS B N 1
ATOM 2662 C CA . HIS B 1 114 ? 10.727 -7.957 -18.375 1 98.06 114 HIS B CA 1
ATOM 2663 C C . HIS B 1 114 ? 9.461 -7.129 -18.516 1 98.06 114 HIS B C 1
ATOM 2665 O O . HIS B 1 114 ? 9.453 -6.109 -19.203 1 98.06 114 HIS B O 1
ATOM 2671 N N . LEU B 1 115 ? 8.344 -7.586 -17.938 1 98.31 115 LEU B N 1
ATOM 2672 C CA . LEU B 1 115 ? 7.137 -6.766 -17.859 1 98.31 115 LEU B CA 1
ATOM 2673 C C . LEU B 1 115 ? 7.285 -5.684 -16.781 1 98.31 115 LEU B C 1
ATOM 2675 O O . LEU B 1 115 ? 7.52 -5.988 -15.617 1 98.31 115 LEU B O 1
ATOM 2679 N N . TRP B 1 116 ? 7.156 -4.438 -17.203 1 97.56 116 TRP B N 1
ATOM 2680 C CA . TRP B 1 116 ? 7.293 -3.309 -16.281 1 97.56 116 TRP B CA 1
ATOM 2681 C C . TRP B 1 116 ? 6.051 -2.424 -16.328 1 97.56 116 TRP B C 1
ATOM 2683 O O . TRP B 1 116 ? 5.543 -2.008 -15.289 1 97.56 116 TRP B O 1
ATOM 2693 N N . ASP B 1 117 ? 5.586 -2.189 -17.562 1 96.5 117 ASP B N 1
ATOM 2694 C CA . ASP B 1 117 ? 4.535 -1.198 -17.766 1 96.5 117 ASP B CA 1
ATOM 2695 C C . ASP B 1 117 ? 3.162 -1.773 -17.422 1 96.5 117 ASP B C 1
ATOM 2697 O O . ASP B 1 117 ? 2.859 -2.918 -17.766 1 96.5 117 ASP B O 1
ATOM 2701 N N . ARG B 1 118 ? 2.416 -0.942 -16.797 1 94.25 118 ARG B N 1
ATOM 2702 C CA . ARG B 1 118 ? 1.099 -1.353 -16.328 1 94.25 118 ARG B CA 1
ATOM 2703 C C . ARG B 1 118 ? 0.249 -1.896 -17.469 1 94.25 118 ARG B C 1
ATOM 2705 O O . ARG B 1 118 ? -0.435 -2.91 -17.312 1 94.25 118 ARG B O 1
ATOM 2712 N N . SER B 1 119 ? 0.274 -1.229 -18.594 1 96.5 119 SER B N 1
ATOM 2713 C CA . SER B 1 119 ? -0.51 -1.668 -19.75 1 96.5 119 SER B CA 1
ATOM 2714 C C . SER B 1 119 ? -0.11 -3.072 -20.188 1 96.5 119 SER B C 1
ATOM 2716 O O . SER B 1 119 ? -0.967 -3.889 -20.531 1 96.5 119 SER B O 1
ATOM 2718 N N . ASP B 1 120 ? 1.192 -3.33 -20.156 1 98 120 ASP B N 1
ATOM 2719 C CA . ASP B 1 120 ? 1.683 -4.656 -20.531 1 98 120 ASP B CA 1
ATOM 2720 C C . ASP B 1 120 ? 1.258 -5.703 -19.5 1 98 120 ASP B C 1
ATOM 2722 O O . ASP B 1 120 ? 0.892 -6.82 -19.859 1 98 120 ASP B O 1
ATOM 2726 N N . LEU B 1 121 ? 1.289 -5.34 -18.266 1 98.38 121 LEU B N 1
ATOM 2727 C CA . LEU B 1 121 ? 0.89 -6.246 -17.203 1 98.38 121 LEU B CA 1
ATOM 2728 C C . LEU B 1 121 ? -0.584 -6.617 -17.312 1 98.38 121 LEU B C 1
ATOM 2730 O O . LEU B 1 121 ? -0.959 -7.77 -17.094 1 98.38 121 LEU B O 1
ATOM 2734 N N . LEU B 1 122 ? -1.4 -5.691 -17.734 1 97.94 122 LEU B N 1
ATOM 2735 C CA . LEU B 1 122 ? -2.842 -5.898 -17.812 1 97.94 122 LEU B CA 1
ATOM 2736 C C . LEU B 1 122 ? -3.205 -6.734 -19.031 1 97.94 122 LEU B C 1
ATOM 2738 O O . LEU B 1 122 ? -4.234 -7.414 -19.047 1 97.94 122 LEU B O 1
ATOM 2742 N N . LYS B 1 123 ? -2.369 -6.773 -20.016 1 97.81 123 LYS B N 1
ATOM 2743 C CA . LYS B 1 123 ? -2.713 -7.426 -21.281 1 97.81 123 LYS B CA 1
ATOM 2744 C C . LYS B 1 123 ? -2.051 -8.797 -21.391 1 97.81 123 LYS B C 1
ATOM 2746 O O . LYS B 1 123 ? -2.439 -9.609 -22.219 1 97.81 123 LYS B O 1
ATOM 2751 N N . ASN B 1 124 ? -1.036 -9.047 -20.609 1 98.19 124 ASN B N 1
ATOM 2752 C CA . ASN B 1 124 ? -0.262 -10.281 -20.734 1 98.19 124 ASN B CA 1
ATOM 2753 C C . ASN B 1 124 ? -1.089 -11.5 -20.344 1 98.19 124 ASN B C 1
ATOM 2755 O O . ASN B 1 124 ? -1.999 -11.406 -19.531 1 98.19 124 ASN B O 1
ATOM 2759 N N . LYS B 1 125 ? -0.696 -12.641 -20.922 1 98.06 125 LYS B N 1
ATOM 2760 C CA . LYS B 1 125 ? -1.401 -13.891 -20.641 1 98.06 125 LYS B CA 1
ATOM 2761 C C . LYS B 1 125 ? -0.648 -14.727 -19.609 1 98.06 125 LYS B C 1
ATOM 2763 O O . LYS B 1 125 ? -1.145 -15.766 -19.156 1 98.06 125 LYS B O 1
ATOM 2768 N N . TYR B 1 126 ? 0.546 -14.375 -19.281 1 98.56 126 TYR B N 1
ATOM 2769 C CA . TYR B 1 126 ? 1.354 -14.945 -18.219 1 98.56 126 TYR B CA 1
ATOM 2770 C C . TYR B 1 126 ? 1.685 -16.406 -18.5 1 98.56 126 TYR B C 1
ATOM 2772 O O . TYR B 1 126 ? 1.465 -17.281 -17.641 1 98.56 126 TYR B O 1
ATOM 2780 N N . GLU B 1 127 ? 2.246 -16.594 -19.703 1 98.69 127 GLU B N 1
ATOM 2781 C CA . GLU B 1 127 ? 2.768 -17.906 -20.062 1 98.69 127 GLU B CA 1
ATOM 2782 C C . GLU B 1 127 ? 4.012 -18.25 -19.25 1 98.69 127 GLU B C 1
ATOM 2784 O O . GLU B 1 127 ? 4.711 -17.359 -18.781 1 98.69 127 GLU B O 1
ATOM 2789 N N . VAL B 1 128 ? 4.219 -19.547 -19.094 1 98.5 128 VAL B N 1
ATOM 2790 C CA . VAL B 1 128 ? 5.414 -20 -18.391 1 98.5 128 VAL B CA 1
ATOM 2791 C C . VAL B 1 128 ? 6.648 -19.344 -19 1 98.5 128 VAL B C 1
ATOM 2793 O O . VAL B 1 128 ? 6.793 -19.281 -20.219 1 98.5 128 VAL B O 1
ATOM 2796 N N . GLY B 1 129 ? 7.496 -18.734 -18.125 1 98.06 129 GLY B N 1
ATOM 2797 C CA . GLY B 1 129 ? 8.695 -18.047 -18.578 1 98.06 129 GLY B CA 1
ATOM 2798 C C . GLY B 1 129 ? 8.562 -16.531 -18.547 1 98.06 129 GLY B C 1
ATOM 2799 O O . GLY B 1 129 ? 9.562 -15.82 -18.656 1 98.06 129 GLY B O 1
ATOM 2800 N N . THR B 1 130 ? 7.352 -16.047 -18.422 1 98.56 130 THR B N 1
ATOM 2801 C CA . THR B 1 130 ? 7.137 -14.609 -18.297 1 98.56 130 THR B CA 1
ATOM 2802 C C . THR B 1 130 ? 7.812 -14.062 -17.047 1 98.56 130 THR B C 1
ATOM 2804 O O . THR B 1 130 ? 7.648 -14.609 -15.961 1 98.56 130 THR B O 1
ATOM 2807 N N . ILE B 1 131 ? 8.625 -13.039 -17.219 1 98.56 131 ILE B N 1
ATOM 2808 C CA . ILE B 1 131 ? 9.328 -12.414 -16.109 1 98.56 131 ILE B CA 1
ATOM 2809 C C . ILE B 1 131 ? 8.758 -11.023 -15.859 1 98.56 131 ILE B C 1
ATOM 2811 O O . ILE B 1 131 ? 8.562 -10.242 -16.797 1 98.56 131 ILE B O 1
ATOM 2815 N N . LEU B 1 132 ? 8.461 -10.75 -14.57 1 97.62 132 LEU B N 1
ATOM 2816 C CA . LEU B 1 132 ? 7.883 -9.461 -14.195 1 97.62 132 LEU B CA 1
ATOM 2817 C C . LEU B 1 132 ? 8.789 -8.727 -13.219 1 97.62 132 LEU B C 1
ATOM 2819 O O . LEU B 1 132 ? 9.172 -9.273 -12.18 1 97.62 132 LEU B O 1
ATOM 2823 N N . THR B 1 133 ? 9.188 -7.527 -13.477 1 97.19 133 THR B N 1
ATOM 2824 C CA . THR B 1 133 ? 9.781 -6.508 -12.617 1 97.19 133 THR B CA 1
ATOM 2825 C C . THR B 1 133 ? 11.062 -7.027 -11.969 1 97.19 133 THR B C 1
ATOM 2827 O O . THR B 1 133 ? 11.344 -6.711 -10.812 1 97.19 133 THR B O 1
ATOM 2830 N N . ASP B 1 134 ? 11.656 -8 -12.641 1 97.06 134 ASP B N 1
ATOM 2831 C CA . ASP B 1 134 ? 12.891 -8.625 -12.172 1 97.06 134 ASP B CA 1
ATOM 2832 C C . ASP B 1 134 ? 12.703 -9.219 -10.773 1 97.06 134 ASP B C 1
ATOM 2834 O O . ASP B 1 134 ? 13.609 -9.164 -9.945 1 97.06 134 ASP B O 1
ATOM 2838 N N . HIS B 1 135 ? 11.594 -9.742 -10.508 1 96.62 135 HIS B N 1
ATOM 2839 C CA . HIS B 1 135 ? 11.336 -10.273 -9.172 1 96.62 135 HIS B CA 1
ATOM 2840 C C . HIS B 1 135 ? 10.492 -11.539 -9.242 1 96.62 135 HIS B C 1
ATOM 2842 O O . HIS B 1 135 ? 10.508 -12.359 -8.32 1 96.62 135 HIS B O 1
ATOM 2848 N N . PHE B 1 136 ? 9.742 -11.703 -10.297 1 97.5 136 PHE B N 1
ATOM 2849 C CA . PHE B 1 136 ? 8.836 -12.836 -10.445 1 97.5 136 PHE B CA 1
ATOM 2850 C C . PHE B 1 136 ? 9.055 -13.539 -11.781 1 97.5 136 PHE B C 1
ATOM 2852 O O . PHE B 1 136 ? 9.367 -12.891 -12.781 1 97.5 136 PHE B O 1
ATOM 2859 N N . GLU B 1 137 ? 8.867 -14.781 -11.82 1 98.25 137 GLU B N 1
ATOM 2860 C CA . GLU B 1 137 ? 8.852 -15.586 -13.039 1 98.25 137 GLU B CA 1
ATOM 2861 C C . GLU B 1 137 ? 7.746 -16.625 -13 1 98.25 137 GLU B C 1
ATOM 2863 O O . GLU B 1 137 ? 7.641 -17.391 -12.039 1 98.25 137 GLU B O 1
ATOM 2868 N N . VAL B 1 138 ? 6.949 -16.641 -14.031 1 98.69 138 VAL B N 1
ATOM 2869 C CA . VAL B 1 138 ? 5.918 -17.672 -14.125 1 98.69 138 VAL B CA 1
ATOM 2870 C C . VAL B 1 138 ? 6.562 -19.031 -14.336 1 98.69 138 VAL B C 1
ATOM 2872 O O . VAL B 1 138 ? 7.293 -19.234 -15.312 1 98.69 138 VAL B O 1
ATOM 2875 N N . VAL B 1 139 ? 6.176 -20.031 -13.461 1 97.81 139 VAL B N 1
ATOM 2876 C CA . VAL B 1 139 ? 6.84 -21.328 -13.547 1 97.81 139 VAL B CA 1
ATOM 2877 C C . VAL B 1 139 ? 5.812 -22.422 -13.828 1 97.81 139 VAL B C 1
ATOM 2879 O O . VAL B 1 139 ? 6.168 -23.531 -14.242 1 97.81 139 VAL B O 1
ATOM 2882 N N . GLU B 1 140 ? 4.594 -22.156 -13.586 1 97.75 140 GLU B N 1
ATOM 2883 C CA . GLU B 1 140 ? 3.5 -23.078 -13.883 1 97.75 140 GLU B CA 1
ATOM 2884 C C . GLU B 1 140 ? 2.244 -22.312 -14.305 1 97.75 140 GLU B C 1
ATOM 2886 O O . GLU B 1 140 ? 1.963 -21.234 -13.797 1 97.75 140 GLU B O 1
ATOM 2891 N N . LYS B 1 141 ? 1.519 -22.922 -15.227 1 98.12 141 LYS B N 1
ATOM 2892 C CA . LYS B 1 141 ? 0.237 -22.375 -15.648 1 98.12 141 LYS B CA 1
ATOM 2893 C C . LYS B 1 141 ? -0.734 -23.484 -16.062 1 98.12 141 LYS B C 1
ATOM 2895 O O . LYS B 1 141 ? -0.378 -24.375 -16.812 1 98.12 141 LYS B O 1
ATOM 2900 N N . THR B 1 142 ? -1.837 -23.469 -15.453 1 97.81 142 THR B N 1
ATOM 2901 C CA . THR B 1 142 ? -2.975 -24.297 -15.852 1 97.81 142 THR B CA 1
ATOM 2902 C C . THR B 1 142 ? -4.195 -23.422 -16.141 1 97.81 142 THR B C 1
ATOM 2904 O O . THR B 1 142 ? -4.094 -22.188 -16.172 1 97.81 142 THR B O 1
ATOM 2907 N N . GLU B 1 143 ? -5.312 -24.078 -16.391 1 97.38 143 GLU B N 1
ATOM 2908 C CA . GLU B 1 143 ? -6.535 -23.328 -16.672 1 97.38 143 GLU B CA 1
ATOM 2909 C C . GLU B 1 143 ? -7.066 -22.641 -15.406 1 97.38 143 GLU B C 1
ATOM 2911 O O . GLU B 1 143 ? -7.906 -21.75 -15.492 1 97.38 143 GLU B O 1
ATOM 2916 N N . ASP B 1 144 ? -6.508 -23.031 -14.227 1 97.62 144 ASP B N 1
ATOM 2917 C CA . ASP B 1 144 ? -7.117 -22.516 -13.008 1 97.62 144 ASP B CA 1
ATOM 2918 C C . ASP B 1 144 ? -6.074 -21.859 -12.102 1 97.62 144 ASP B C 1
ATOM 2920 O O . ASP B 1 144 ? -6.406 -21.312 -11.055 1 97.62 144 ASP B O 1
ATOM 2924 N N . ARG B 1 145 ? -4.816 -22 -12.5 1 97.94 145 ARG B N 1
ATOM 2925 C CA . ARG B 1 145 ? -3.828 -21.406 -11.602 1 97.94 145 ARG B CA 1
ATOM 2926 C C . ARG B 1 145 ? -2.568 -21.016 -12.359 1 97.94 145 ARG B C 1
ATOM 2928 O O . ARG B 1 145 ? -2.209 -21.641 -13.352 1 97.94 145 ARG B O 1
ATOM 2935 N N . ILE B 1 146 ? -1.96 -19.969 -11.938 1 98.62 146 ILE B N 1
ATOM 2936 C CA . ILE B 1 146 ? -0.656 -19.469 -12.359 1 98.62 146 ILE B CA 1
ATOM 2937 C C . ILE B 1 146 ? 0.271 -19.359 -11.148 1 98.62 146 ILE B C 1
ATOM 2939 O O . ILE B 1 146 ? -0.08 -18.734 -10.148 1 98.62 146 ILE B O 1
ATOM 2943 N N . VAL B 1 147 ? 1.444 -20.016 -11.219 1 98.31 147 VAL B N 1
ATOM 2944 C CA . VAL B 1 147 ? 2.408 -20 -10.125 1 98.31 147 VAL B CA 1
ATOM 2945 C C . VAL B 1 147 ? 3.646 -19.203 -10.539 1 98.31 147 VAL B C 1
ATOM 2947 O O . VAL B 1 147 ? 4.188 -19.422 -11.625 1 98.31 147 VAL B O 1
ATOM 2950 N N . VAL B 1 148 ? 4.066 -18.297 -9.703 1 98.19 148 VAL B N 1
ATOM 2951 C CA . VAL B 1 148 ? 5.289 -17.547 -9.977 1 98.19 148 VAL B CA 1
ATOM 2952 C C . VAL B 1 148 ? 6.324 -17.844 -8.891 1 98.19 148 VAL B C 1
ATOM 2954 O O . VAL B 1 148 ? 5.98 -17.984 -7.715 1 98.19 148 VAL B O 1
ATOM 2957 N N . ARG B 1 149 ? 7.562 -18.016 -9.328 1 97.69 149 ARG B N 1
ATOM 2958 C CA . ARG B 1 149 ? 8.672 -17.953 -8.391 1 97.69 149 ARG B CA 1
ATOM 2959 C C . ARG B 1 149 ? 8.961 -16.516 -7.969 1 97.69 149 ARG B C 1
ATOM 2961 O O . ARG B 1 149 ? 8.953 -15.602 -8.805 1 97.69 149 ARG B O 1
ATOM 2968 N N . CYS B 1 150 ? 9.195 -16.281 -6.695 1 95.88 150 CYS B N 1
ATOM 2969 C CA . CYS B 1 150 ? 9.453 -14.953 -6.148 1 95.88 150 CYS B CA 1
ATOM 2970 C C . CYS B 1 150 ? 10.562 -15.008 -5.105 1 95.88 150 CYS B C 1
ATOM 2972 O O . CYS B 1 150 ? 11.234 -16.031 -4.953 1 95.88 150 CYS B O 1
ATOM 2974 N N . GLY B 1 151 ? 10.836 -13.914 -4.488 1 93.94 151 GLY B N 1
ATOM 2975 C CA . GLY B 1 151 ? 11.812 -13.891 -3.41 1 93.94 151 GLY B CA 1
ATOM 2976 C C . GLY B 1 151 ? 13.141 -13.273 -3.816 1 93.94 151 GLY B C 1
ATOM 2977 O O . GLY B 1 151 ? 13.945 -12.898 -2.961 1 93.94 151 GLY B O 1
ATOM 2978 N N . ASP B 1 152 ? 13.422 -13.242 -5.004 1 93.44 152 ASP B N 1
ATOM 2979 C CA . ASP B 1 152 ? 14.617 -12.625 -5.559 1 93.44 152 ASP B CA 1
ATOM 2980 C C . ASP B 1 152 ? 14.523 -12.5 -7.078 1 93.44 152 ASP B C 1
ATOM 2982 O O . ASP B 1 152 ? 13.508 -12.867 -7.672 1 93.44 152 ASP B O 1
ATOM 2986 N N . SER B 1 153 ? 15.555 -11.953 -7.695 1 95.56 153 SER B N 1
ATOM 2987 C CA . SER B 1 153 ? 15.594 -11.758 -9.141 1 95.56 153 SER B CA 1
ATOM 2988 C C . SER B 1 153 ? 15.562 -13.086 -9.883 1 95.56 153 SER B C 1
ATOM 2990 O O . SER B 1 153 ? 16.297 -14.016 -9.531 1 95.56 153 SER B O 1
ATOM 2992 N N . PRO B 1 154 ? 14.75 -13.203 -10.914 1 96.69 154 PRO B N 1
ATOM 2993 C CA . PRO B 1 154 ? 14.734 -14.422 -11.734 1 96.69 154 PRO B CA 1
ATOM 2994 C C . PRO B 1 154 ? 16.031 -14.641 -12.492 1 96.69 154 PRO B C 1
ATOM 2996 O O . PRO B 1 154 ? 16.25 -15.719 -13.055 1 96.69 154 PRO B O 1
ATOM 2999 N N . ARG B 1 155 ? 16.812 -13.656 -12.484 1 96.44 155 ARG B N 1
ATOM 3000 C CA . ARG B 1 155 ? 18.109 -13.797 -13.141 1 96.44 155 ARG B CA 1
ATOM 3001 C C . ARG B 1 155 ? 19.031 -14.711 -12.344 1 96.44 155 ARG B C 1
ATOM 3003 O O . ARG B 1 155 ? 20.016 -15.234 -12.883 1 96.44 155 ARG B O 1
ATOM 3010 N N . ILE B 1 156 ? 18.781 -14.82 -11.125 1 95.62 156 ILE B N 1
ATOM 3011 C CA . ILE B 1 156 ? 19.453 -15.812 -10.297 1 95.62 156 ILE B CA 1
ATOM 3012 C C . ILE B 1 156 ? 18.703 -17.141 -10.367 1 95.62 156 ILE B C 1
ATOM 3014 O O . ILE B 1 156 ? 17.641 -17.297 -9.766 1 95.62 156 ILE B O 1
ATOM 3018 N N . ARG B 1 157 ? 19.297 -18.109 -11.008 1 94.88 157 ARG B N 1
ATOM 3019 C CA . ARG B 1 157 ? 18.562 -19.328 -11.328 1 94.88 157 ARG B CA 1
ATOM 3020 C C . ARG B 1 157 ? 18.828 -20.422 -10.297 1 94.88 157 ARG B C 1
ATOM 3022 O O . ARG B 1 157 ? 18.078 -21.406 -10.219 1 94.88 157 ARG B O 1
ATOM 3029 N N . GLU B 1 158 ? 19.797 -20.219 -9.5 1 95.88 158 GLU B N 1
ATOM 3030 C CA . GLU B 1 158 ? 20.188 -21.203 -8.492 1 95.88 158 GLU B CA 1
ATOM 3031 C C . GLU B 1 158 ? 19.391 -21.031 -7.207 1 95.88 158 GLU B C 1
ATOM 3033 O O . GLU B 1 158 ? 18.406 -20.281 -7.172 1 95.88 158 GLU B O 1
ATOM 3038 N N . VAL B 1 159 ? 19.703 -21.891 -6.266 1 97.19 159 VAL B N 1
ATOM 3039 C CA . VAL B 1 159 ? 19.125 -21.75 -4.93 1 97.19 159 VAL B CA 1
ATOM 3040 C C . VAL B 1 159 ? 19.5 -20.391 -4.344 1 97.19 159 VAL B C 1
ATOM 3042 O O . VAL B 1 159 ? 20.656 -19.969 -4.434 1 97.19 159 VAL B O 1
ATOM 3045 N N . ARG B 1 160 ? 18.484 -19.734 -3.719 1 95.75 160 ARG B N 1
ATOM 3046 C CA . ARG B 1 160 ? 18.672 -18.359 -3.285 1 95.75 160 ARG B CA 1
ATOM 3047 C C . ARG B 1 160 ? 18.516 -18.234 -1.774 1 95.75 160 ARG B C 1
ATOM 3049 O O . ARG B 1 160 ? 17.859 -19.047 -1.142 1 95.75 160 ARG B O 1
ATOM 3056 N N . PRO B 1 161 ? 19.156 -17.203 -1.206 1 93.62 161 PRO B N 1
ATOM 3057 C CA . PRO B 1 161 ? 18.938 -16.953 0.224 1 93.62 161 PRO B CA 1
ATOM 3058 C C . PRO B 1 161 ? 17.469 -16.734 0.575 1 93.62 161 PRO B C 1
ATOM 3060 O O . PRO B 1 161 ? 17 -17.203 1.615 1 93.62 161 PRO B O 1
ATOM 3063 N N . SER B 1 162 ? 16.781 -16.047 -0.26 1 93.94 162 SER B N 1
ATOM 3064 C CA . SER B 1 162 ? 15.344 -15.844 -0.136 1 93.94 162 SER B CA 1
ATOM 3065 C C . SER B 1 162 ? 14.609 -16.312 -1.389 1 93.94 162 SER B C 1
ATOM 3067 O O . SER B 1 162 ? 14.945 -15.898 -2.502 1 93.94 162 SER B O 1
ATOM 3069 N N . ASP B 1 163 ? 13.664 -17.141 -1.165 1 95.75 163 ASP B N 1
ATOM 3070 C CA . ASP B 1 163 ? 12.945 -17.719 -2.293 1 95.75 163 ASP B CA 1
ATOM 3071 C C . ASP B 1 163 ? 11.484 -18 -1.932 1 95.75 163 ASP B C 1
ATOM 3073 O O . ASP B 1 163 ? 11.055 -17.719 -0.81 1 95.75 163 ASP B O 1
ATOM 3077 N N . GLY B 1 164 ? 10.727 -18.359 -2.941 1 96.44 164 GLY B N 1
ATOM 3078 C CA . GLY B 1 164 ? 9.328 -18.656 -2.65 1 96.44 164 GLY B CA 1
ATOM 3079 C C . GLY B 1 164 ? 8.492 -18.875 -3.896 1 96.44 164 GLY B C 1
ATOM 3080 O O . GLY B 1 164 ? 8.969 -18.672 -5.016 1 96.44 164 GLY B O 1
ATOM 3081 N N . LEU B 1 165 ? 7.34 -19.344 -3.65 1 97.31 165 LEU B N 1
ATOM 3082 C CA . LEU B 1 165 ? 6.309 -19.516 -4.668 1 97.31 165 LEU B CA 1
ATOM 3083 C C . LEU B 1 165 ? 5.059 -18.719 -4.305 1 97.31 165 LEU B C 1
ATOM 3085 O O . LEU B 1 165 ? 4.684 -18.641 -3.133 1 97.31 165 LEU B O 1
ATOM 3089 N N . PHE B 1 166 ? 4.512 -18.109 -5.266 1 97.5 166 PHE B N 1
ATOM 3090 C CA . PHE B 1 166 ? 3.258 -17.375 -5.152 1 97.5 166 PHE B CA 1
ATOM 3091 C C . PHE B 1 166 ? 2.256 -17.844 -6.199 1 97.5 166 PHE B C 1
ATOM 3093 O O . PHE B 1 166 ? 2.527 -17.781 -7.398 1 97.5 166 PHE B O 1
ATOM 3100 N N . GLU B 1 167 ? 1.147 -18.344 -5.754 1 98.38 167 GLU B N 1
ATOM 3101 C CA . GLU B 1 167 ? 0.15 -18.938 -6.637 1 98.38 167 GLU B CA 1
ATOM 3102 C C . GLU B 1 167 ? -1.078 -18.047 -6.766 1 98.38 167 GLU B C 1
ATOM 3104 O O . GLU B 1 167 ? -1.647 -17.609 -5.762 1 98.38 167 GLU B O 1
ATOM 3109 N N . ILE B 1 168 ? -1.475 -17.734 -7.941 1 98.81 168 ILE B N 1
ATOM 3110 C CA . ILE B 1 168 ? -2.666 -16.984 -8.32 1 98.81 168 ILE B CA 1
ATOM 3111 C C . ILE B 1 168 ? -3.688 -17.922 -8.953 1 98.81 168 ILE B C 1
ATOM 3113 O O . ILE B 1 168 ? -3.467 -18.438 -10.055 1 98.81 168 ILE B O 1
ATOM 3117 N N . ALA B 1 169 ? -4.77 -18.156 -8.258 1 98.75 169 ALA B N 1
ATOM 3118 C CA . ALA B 1 169 ? -5.723 -19.141 -8.75 1 98.75 169 ALA B CA 1
ATOM 3119 C C . ALA B 1 169 ? -7.125 -18.547 -8.852 1 98.75 169 ALA B C 1
ATOM 3121 O O . ALA B 1 169 ? -7.496 -17.688 -8.055 1 98.75 169 ALA B O 1
ATOM 3122 N N . ALA B 1 170 ? -7.867 -18.953 -9.805 1 98.75 170 ALA B N 1
ATOM 3123 C CA . ALA B 1 170 ? -9.273 -18.609 -10.016 1 98.75 170 ALA B CA 1
ATOM 3124 C C . ALA B 1 170 ? -10.047 -19.797 -10.57 1 98.75 170 ALA B C 1
ATOM 3126 O O . ALA B 1 170 ? -9.711 -20.312 -11.641 1 98.75 170 ALA B O 1
ATOM 3127 N N . VAL B 1 171 ? -11.078 -20.172 -9.875 1 98 171 VAL B N 1
ATOM 3128 C CA . VAL B 1 171 ? -11.828 -21.375 -10.219 1 98 171 VAL B CA 1
ATOM 3129 C C . VAL B 1 171 ? -13.32 -21.062 -10.258 1 98 171 VAL B C 1
ATOM 3131 O O . VAL B 1 171 ? -13.867 -20.469 -9.32 1 98 171 VAL B O 1
ATOM 3134 N N . VAL B 1 172 ? -13.969 -21.484 -11.359 1 97.69 172 VAL B N 1
ATOM 3135 C CA . VAL B 1 172 ? -15.422 -21.359 -11.461 1 97.69 172 VAL B CA 1
ATOM 3136 C C . VAL B 1 172 ? -16.078 -22.578 -10.805 1 97.69 172 VAL B C 1
ATOM 3138 O O . VAL B 1 172 ? -15.953 -23.703 -11.297 1 97.69 172 VAL B O 1
ATOM 3141 N N . LYS B 1 173 ? -16.75 -22.312 -9.719 1 97.12 173 LYS B N 1
ATOM 3142 C CA . LYS B 1 173 ? -17.531 -23.344 -9.031 1 97.12 173 LYS B CA 1
ATOM 3143 C C . LYS B 1 173 ? -19.016 -23.219 -9.359 1 97.12 173 LYS B C 1
ATOM 3145 O O . LYS B 1 173 ? -19.797 -22.734 -8.539 1 97.12 173 LYS B O 1
ATOM 3150 N N . ARG B 1 174 ? -19.391 -23.797 -10.398 1 95.56 174 ARG B N 1
ATOM 3151 C CA . ARG B 1 174 ? -20.734 -23.625 -10.961 1 95.56 174 ARG B CA 1
ATOM 3152 C C . ARG B 1 174 ? -21.797 -24.156 -10.008 1 95.56 174 ARG B C 1
ATOM 3154 O O . ARG B 1 174 ? -22.828 -23.516 -9.82 1 95.56 174 ARG B O 1
ATOM 3161 N N . GLU B 1 175 ? -21.547 -25.234 -9.391 1 97.12 175 GLU B N 1
ATOM 3162 C CA . GLU B 1 175 ? -22.531 -25.844 -8.484 1 97.12 175 GLU B CA 1
ATOM 3163 C C . GLU B 1 175 ? -22.766 -24.953 -7.262 1 97.12 175 GLU B C 1
ATOM 3165 O O . GLU B 1 175 ? -23.875 -24.953 -6.711 1 97.12 175 GLU B O 1
ATOM 3170 N N . GLN B 1 176 ? -21.734 -24.266 -6.863 1 97.5 176 GLN B N 1
ATOM 3171 C CA . GLN B 1 176 ? -21.844 -23.391 -5.703 1 97.5 176 GLN B CA 1
ATOM 3172 C C . GLN B 1 176 ? -22.266 -21.984 -6.117 1 97.5 176 GLN B C 1
ATOM 3174 O O . GLN B 1 176 ? -22.547 -21.125 -5.266 1 97.5 176 GLN B O 1
ATOM 3179 N N . GLY B 1 177 ? -22.266 -21.688 -7.453 1 97.38 177 GLY B N 1
ATOM 3180 C CA . GLY B 1 177 ? -22.688 -20.391 -7.973 1 97.38 177 GLY B CA 1
ATOM 3181 C C . GLY B 1 177 ? -21.672 -19.281 -7.711 1 97.38 177 GLY B C 1
ATOM 3182 O O . GLY B 1 177 ? -22.047 -18.109 -7.641 1 97.38 177 GLY B O 1
ATOM 3183 N N . VAL B 1 178 ? -20.375 -19.719 -7.5 1 98.31 178 VAL B N 1
ATOM 3184 C CA . VAL B 1 178 ? -19.391 -18.688 -7.168 1 98.31 178 VAL B CA 1
ATOM 3185 C C . VAL B 1 178 ? -18.109 -18.906 -7.984 1 98.31 178 VAL B C 1
ATOM 3187 O O . VAL B 1 178 ? -17.875 -20.016 -8.484 1 98.31 178 VAL B O 1
ATOM 3190 N N . ALA B 1 179 ? -17.406 -17.859 -8.188 1 98.5 179 ALA B N 1
ATOM 3191 C CA . ALA B 1 179 ? -16 -17.922 -8.562 1 98.5 179 ALA B CA 1
ATOM 3192 C C . ALA B 1 179 ? -15.102 -17.75 -7.332 1 98.5 179 ALA B C 1
ATOM 3194 O O . ALA B 1 179 ? -15.328 -16.859 -6.512 1 98.5 179 ALA B O 1
ATOM 3195 N N . GLU B 1 180 ? -14.227 -18.656 -7.199 1 98.62 180 GLU B N 1
ATOM 3196 C CA . GLU B 1 180 ? -13.289 -18.609 -6.082 1 98.62 180 GLU B CA 1
ATOM 3197 C C . GLU B 1 180 ? -11.914 -18.125 -6.535 1 98.62 180 GLU B C 1
ATOM 3199 O O . GLU B 1 180 ? -11.297 -18.734 -7.41 1 98.62 180 GLU B O 1
ATOM 3204 N N . PHE B 1 181 ? -11.5 -17.016 -5.941 1 98.81 181 PHE B N 1
ATOM 3205 C CA . PHE B 1 181 ? -10.172 -16.469 -6.172 1 98.81 181 PHE B CA 1
ATOM 3206 C C . PHE B 1 181 ? -9.258 -16.719 -4.98 1 98.81 181 PHE B C 1
ATOM 3208 O O . PHE B 1 181 ? -9.688 -16.625 -3.83 1 98.81 181 PHE B O 1
ATOM 3215 N N . SER B 1 182 ? -8 -17.094 -5.273 1 98.69 182 SER B N 1
ATOM 3216 C CA . SER B 1 182 ? -7.098 -17.297 -4.145 1 98.69 182 SER B CA 1
ATOM 3217 C C . SER B 1 182 ? -5.68 -16.844 -4.48 1 98.69 182 SER B C 1
ATOM 3219 O O . SER B 1 182 ? -5.242 -16.953 -5.629 1 98.69 182 SER B O 1
ATOM 3221 N N . LEU B 1 183 ? -5.008 -16.281 -3.57 1 98.62 183 LEU B N 1
ATOM 3222 C CA . LEU B 1 183 ? -3.576 -16.016 -3.557 1 98.62 183 LEU B CA 1
ATOM 3223 C C . LEU B 1 183 ? -2.877 -16.828 -2.473 1 98.62 183 LEU B C 1
ATOM 3225 O O . LEU B 1 183 ? -3.193 -16.688 -1.288 1 98.62 183 LEU B O 1
ATOM 3229 N N . LYS B 1 184 ? -1.99 -17.672 -2.891 1 98 184 LYS B N 1
ATOM 3230 C CA . LYS B 1 184 ? -1.267 -18.562 -1.991 1 98 184 LYS B CA 1
ATOM 3231 C C . LYS B 1 184 ? 0.222 -18.234 -1.964 1 98 184 LYS B C 1
ATOM 3233 O O . LYS B 1 184 ? 0.846 -18.062 -3.016 1 98 184 LYS B O 1
ATOM 3238 N N . SER B 1 185 ? 0.729 -18.094 -0.771 1 96.5 185 SER B N 1
ATOM 3239 C CA . SER B 1 185 ? 2.145 -17.797 -0.592 1 96.5 185 SER B CA 1
ATOM 3240 C C . SER B 1 185 ? 2.875 -18.953 0.081 1 96.5 185 SER B C 1
ATOM 3242 O O . SER B 1 185 ? 2.322 -19.609 0.965 1 96.5 185 SER B O 1
ATOM 3244 N N . CYS B 1 186 ? 4.062 -19.188 -0.351 1 96.62 186 CYS B N 1
ATOM 3245 C CA . CYS B 1 186 ? 5.027 -20.078 0.279 1 96.62 186 CYS B CA 1
ATOM 3246 C C . CYS B 1 186 ? 6.441 -19.516 0.169 1 96.62 186 CYS B C 1
ATOM 3248 O O . CYS B 1 186 ? 7.07 -19.625 -0.884 1 96.62 186 CYS B O 1
ATOM 3250 N N . PHE B 1 187 ? 6.938 -18.953 1.275 1 96.19 187 PHE B N 1
ATOM 3251 C CA . PHE B 1 187 ? 8.242 -18.297 1.294 1 96.19 187 PHE B CA 1
ATOM 3252 C C . PHE B 1 187 ? 9.211 -19.062 2.191 1 96.19 187 PHE B C 1
ATOM 3254 O O . PHE B 1 187 ? 8.82 -19.594 3.232 1 96.19 187 PHE B O 1
ATOM 3261 N N . TYR B 1 188 ? 10.453 -19.094 1.819 1 95.69 188 TYR B N 1
ATOM 3262 C CA . TYR B 1 188 ? 11.461 -19.844 2.578 1 95.69 188 TYR B CA 1
ATOM 3263 C C . TYR B 1 188 ? 12.859 -19.344 2.248 1 95.69 188 TYR B C 1
ATOM 3265 O O . TYR B 1 188 ? 13.062 -18.656 1.248 1 95.69 188 TYR B O 1
ATOM 3273 N N . GLN B 1 189 ? 13.734 -19.656 3.166 1 95.19 189 GLN B N 1
ATOM 3274 C CA . GLN B 1 189 ? 15.164 -19.562 2.877 1 95.19 189 GLN B CA 1
ATOM 3275 C C . GLN B 1 189 ? 15.656 -20.766 2.09 1 95.19 189 GLN B C 1
ATOM 3277 O O . GLN B 1 189 ? 15.648 -21.891 2.596 1 95.19 189 GLN B O 1
ATOM 3282 N N . GLY B 1 190 ? 16.125 -20.5 0.872 1 96 190 GLY B N 1
ATOM 3283 C CA . GLY B 1 190 ? 16.609 -21.609 0.072 1 96 190 GLY B CA 1
ATOM 3284 C C . GLY B 1 190 ? 18.047 -22.016 0.399 1 96 190 GLY B C 1
ATOM 3285 O O . GLY B 1 190 ? 18.328 -23.172 0.676 1 96 190 GLY B O 1
ATOM 3286 N N . LEU B 1 191 ? 18.797 -21.031 0.388 1 95.25 191 LEU B N 1
ATOM 3287 C CA . LEU B 1 191 ? 20.219 -21.266 0.593 1 95.25 191 LEU B CA 1
ATOM 3288 C C . LEU B 1 191 ? 20.531 -21.453 2.074 1 95.25 191 LEU B C 1
ATOM 3290 O O . LEU B 1 191 ? 20.156 -20.609 2.898 1 95.25 191 LEU B O 1
ATOM 3294 N N . GLY B 1 192 ? 21.156 -22.562 2.389 1 94.94 192 GLY B N 1
ATOM 3295 C CA . GLY B 1 192 ? 21.547 -22.859 3.756 1 94.94 192 GLY B CA 1
ATOM 3296 C C . GLY B 1 192 ? 20.406 -23.359 4.613 1 94.94 192 GLY B C 1
ATOM 3297 O O . GLY B 1 192 ? 19.312 -23.641 4.109 1 94.94 192 GLY B O 1
ATOM 3298 N N . LYS B 1 193 ? 20.719 -23.562 5.898 1 95.88 193 LYS B N 1
ATOM 3299 C CA . LYS B 1 193 ? 19.75 -24.062 6.867 1 95.88 193 LYS B CA 1
ATOM 3300 C C . LYS B 1 193 ? 19.188 -22.922 7.715 1 95.88 193 LYS B C 1
ATOM 3302 O O . LYS B 1 193 ? 19.938 -22.016 8.117 1 95.88 193 LYS B O 1
ATOM 3307 N N . ALA B 1 194 ? 17.891 -22.953 7.875 1 94.44 194 ALA B N 1
ATOM 3308 C CA . ALA B 1 194 ? 17.219 -21.969 8.711 1 94.44 194 ALA B CA 1
ATOM 3309 C C . ALA B 1 194 ? 16.438 -22.641 9.836 1 94.44 194 ALA B C 1
ATOM 3311 O O . ALA B 1 194 ? 15.875 -23.719 9.648 1 94.44 194 ALA B O 1
ATOM 3312 N N . GLU B 1 195 ? 16.359 -21.969 10.914 1 93.44 195 GLU B N 1
ATOM 3313 C CA . GLU B 1 195 ? 15.664 -22.531 12.07 1 93.44 195 GLU B CA 1
ATOM 3314 C C . GLU B 1 195 ? 14.234 -22 12.148 1 93.44 195 GLU B C 1
ATOM 3316 O O . GLU B 1 195 ? 13.391 -22.594 12.836 1 93.44 195 GLU B O 1
ATOM 3321 N N . ALA B 1 196 ? 14.031 -20.906 11.539 1 92.69 196 ALA B N 1
ATOM 3322 C CA . ALA B 1 196 ? 12.719 -20.281 11.633 1 92.69 196 ALA B CA 1
ATOM 3323 C C . ALA B 1 196 ? 12.219 -19.844 10.266 1 92.69 196 ALA B C 1
ATOM 3325 O O . ALA B 1 196 ? 12.984 -19.797 9.297 1 92.69 196 ALA B O 1
ATOM 3326 N N . ALA B 1 197 ? 10.891 -19.578 10.25 1 90.88 197 ALA B N 1
ATOM 3327 C CA . ALA B 1 197 ? 10.297 -19.016 9.039 1 90.88 197 ALA B CA 1
ATOM 3328 C C . ALA B 1 197 ? 10.93 -17.672 8.68 1 90.88 197 ALA B C 1
ATOM 3330 O O . ALA B 1 197 ? 11.492 -17 9.547 1 90.88 197 ALA B O 1
ATOM 3331 N N . PRO B 1 198 ? 10.852 -17.297 7.441 1 91.06 198 PRO B N 1
ATOM 3332 C CA . PRO B 1 198 ? 11.648 -16.156 6.969 1 91.06 198 PRO B CA 1
ATOM 3333 C C . PRO B 1 198 ? 11.102 -14.82 7.445 1 91.06 198 PRO B C 1
ATOM 3335 O O . PRO B 1 198 ? 11.773 -13.789 7.305 1 91.06 198 PRO B O 1
ATOM 3338 N N . MET B 1 199 ? 9.953 -14.656 8.07 1 87.06 199 MET B N 1
ATOM 3339 C CA . MET B 1 199 ? 9.383 -13.391 8.516 1 87.06 199 MET B CA 1
ATOM 3340 C C . MET B 1 199 ? 8.859 -13.5 9.945 1 87.06 199 MET B C 1
ATOM 3342 O O . MET B 1 199 ? 8.289 -14.523 10.328 1 87.06 199 MET B O 1
ATOM 3346 N N . ASP B 1 200 ? 9.062 -12.43 10.641 1 88.38 200 ASP B N 1
ATOM 3347 C CA . ASP B 1 200 ? 8.461 -12.43 11.969 1 88.38 200 ASP B CA 1
ATOM 3348 C C . ASP B 1 200 ? 6.957 -12.156 11.891 1 88.38 200 ASP B C 1
ATOM 3350 O O . ASP B 1 200 ? 6.418 -11.945 10.805 1 88.38 200 ASP B O 1
ATOM 3354 N N . GLU B 1 201 ? 6.336 -12.188 12.992 1 90 201 GLU B N 1
ATOM 3355 C CA . GLU B 1 201 ? 4.875 -12.172 13.047 1 90 201 GLU B CA 1
ATOM 3356 C C . GLU B 1 201 ? 4.316 -10.859 12.508 1 90 201 GLU B C 1
ATOM 3358 O O . GLU B 1 201 ? 3.297 -10.852 11.812 1 90 201 GLU B O 1
ATOM 3363 N N . LYS B 1 202 ? 4.922 -9.711 12.836 1 88.06 202 LYS B N 1
ATOM 3364 C CA . LYS B 1 202 ? 4.434 -8.414 12.383 1 88.06 202 LYS B CA 1
ATOM 3365 C C . LYS B 1 202 ? 4.523 -8.297 10.859 1 88.06 202 LYS B C 1
ATOM 3367 O O . LYS B 1 202 ? 3.574 -7.852 10.211 1 88.06 202 LYS B O 1
ATOM 3372 N N . VAL B 1 203 ? 5.648 -8.789 10.328 1 89.38 203 VAL B N 1
ATOM 3373 C CA . VAL B 1 203 ? 5.852 -8.719 8.883 1 89.38 203 VAL B CA 1
ATOM 3374 C C . VAL B 1 203 ? 4.902 -9.695 8.18 1 89.38 203 VAL B C 1
ATOM 3376 O O . VAL B 1 203 ? 4.34 -9.375 7.133 1 89.38 203 VAL B O 1
ATOM 3379 N N . ALA B 1 204 ? 4.758 -10.82 8.789 1 92.31 204 ALA B N 1
ATOM 3380 C CA . ALA B 1 204 ? 3.826 -11.805 8.242 1 92.31 204 ALA B CA 1
ATOM 3381 C C . ALA B 1 204 ? 2.402 -11.25 8.211 1 92.31 204 ALA B C 1
ATOM 3383 O O . ALA B 1 204 ? 1.677 -11.445 7.23 1 92.31 204 ALA B O 1
ATOM 3384 N N . TRP B 1 205 ? 2.029 -10.641 9.289 1 91.94 205 TRP B N 1
ATOM 3385 C CA . TRP B 1 205 ? 0.708 -10.023 9.352 1 91.94 205 TRP B CA 1
ATOM 3386 C C . TRP B 1 205 ? 0.565 -8.938 8.281 1 91.94 205 TRP B C 1
ATOM 3388 O O . TRP B 1 205 ? -0.455 -8.875 7.594 1 91.94 205 TRP B O 1
ATOM 3398 N N . ALA B 1 206 ? 1.557 -8.109 8.094 1 89.75 206 ALA B N 1
ATOM 3399 C CA . ALA B 1 206 ? 1.534 -7.074 7.062 1 89.75 206 ALA B CA 1
ATOM 3400 C C . ALA B 1 206 ? 1.427 -7.684 5.668 1 89.75 206 ALA B C 1
ATOM 3402 O O . ALA B 1 206 ? 0.712 -7.16 4.812 1 89.75 206 ALA B O 1
ATOM 3403 N N . HIS B 1 207 ? 2.152 -8.766 5.484 1 92.06 207 HIS B N 1
ATOM 3404 C CA . HIS B 1 207 ? 2.072 -9.477 4.215 1 92.06 207 HIS B CA 1
ATOM 3405 C C . HIS B 1 207 ? 0.649 -9.945 3.938 1 92.06 207 HIS B C 1
ATOM 3407 O O . HIS B 1 207 ? 0.172 -9.859 2.803 1 92.06 207 HIS B O 1
ATOM 3413 N N . ARG B 1 208 ? -0.015 -10.391 4.945 1 94.38 208 ARG B N 1
ATOM 3414 C CA . ARG B 1 208 ? -1.385 -10.867 4.781 1 94.38 208 ARG B CA 1
ATOM 3415 C C . ARG B 1 208 ? -2.32 -9.719 4.418 1 94.38 208 ARG B C 1
ATOM 3417 O O . ARG B 1 208 ? -3.211 -9.875 3.58 1 94.38 208 ARG B O 1
ATOM 3424 N N . GLN B 1 209 ? -2.096 -8.562 5.062 1 92.12 209 GLN B N 1
ATOM 3425 C CA . GLN B 1 209 ? -2.898 -7.406 4.688 1 92.12 209 GLN B CA 1
ATOM 3426 C C . GLN B 1 209 ? -2.619 -6.988 3.246 1 92.12 209 GLN B C 1
ATOM 3428 O O . GLN B 1 209 ? -3.545 -6.664 2.5 1 92.12 209 GLN B O 1
ATOM 3433 N N . TYR B 1 210 ? -1.415 -7.027 2.863 1 92.75 210 TYR B N 1
ATOM 3434 C CA . TYR B 1 210 ? -1.035 -6.676 1.501 1 92.75 210 TYR B CA 1
ATOM 3435 C C . TYR B 1 210 ? -1.629 -7.656 0.497 1 92.75 210 TYR B C 1
ATOM 3437 O O . TYR B 1 210 ? -2.072 -7.258 -0.582 1 92.75 210 TYR B O 1
ATOM 3445 N N . THR B 1 211 ? -1.625 -8.875 0.863 1 96.44 211 THR B N 1
ATOM 3446 C CA . THR B 1 211 ? -2.229 -9.906 0.024 1 96.44 211 THR B CA 1
ATOM 3447 C C . THR B 1 211 ? -3.707 -9.617 -0.209 1 96.44 211 THR B C 1
ATOM 3449 O O . THR B 1 211 ? -4.199 -9.734 -1.333 1 96.44 211 THR B O 1
ATOM 3452 N N . LYS B 1 212 ? -4.387 -9.203 0.836 1 95.56 212 LYS B N 1
ATOM 3453 C CA . LYS B 1 212 ? -5.789 -8.828 0.691 1 95.56 212 LYS B CA 1
ATOM 3454 C C . LYS B 1 212 ? -5.945 -7.66 -0.279 1 95.56 212 LYS B C 1
ATOM 3456 O O . LYS B 1 212 ? -6.871 -7.645 -1.092 1 95.56 212 LYS B O 1
ATOM 3461 N N . LEU B 1 213 ? -5.012 -6.715 -0.145 1 94.31 213 LEU B N 1
ATOM 3462 C CA . LEU B 1 213 ? -5.035 -5.562 -1.039 1 94.31 213 LEU B CA 1
ATOM 3463 C C . LEU B 1 213 ? -4.871 -5.996 -2.492 1 94.31 213 LEU B C 1
ATOM 3465 O O . LEU B 1 213 ? -5.641 -5.582 -3.359 1 94.31 213 LEU B O 1
ATOM 3469 N N . LEU B 1 214 ? -3.893 -6.832 -2.75 1 96.62 214 LEU B N 1
ATOM 3470 C CA . LEU B 1 214 ? -3.633 -7.32 -4.102 1 96.62 214 LEU B CA 1
ATOM 3471 C C . LEU B 1 214 ? -4.848 -8.055 -4.656 1 96.62 214 LEU B C 1
ATOM 3473 O O . LEU B 1 214 ? -5.254 -7.824 -5.793 1 96.62 214 LEU B O 1
ATOM 3477 N N . LEU B 1 215 ? -5.426 -8.883 -3.814 1 97.88 215 LEU B N 1
ATOM 3478 C CA . LEU B 1 215 ? -6.547 -9.711 -4.246 1 97.88 215 LEU B CA 1
ATOM 3479 C C . LEU B 1 215 ? -7.766 -8.852 -4.574 1 97.88 215 LEU B C 1
ATOM 3481 O O . LEU B 1 215 ? -8.32 -8.945 -5.672 1 97.88 215 LEU B O 1
ATOM 3485 N N . GLU B 1 216 ? -8.102 -7.992 -3.689 1 95 216 GLU B N 1
ATOM 3486 C CA . GLU B 1 216 ? -9.305 -7.18 -3.848 1 95 216 GLU B CA 1
ATOM 3487 C C . GLU B 1 216 ? -9.188 -6.254 -5.055 1 95 216 GLU B C 1
ATOM 3489 O O . GLU B 1 216 ? -10.133 -6.141 -5.848 1 95 216 GLU B O 1
ATOM 3494 N N . THR B 1 217 ? -8.07 -5.668 -5.227 1 94.12 217 THR B N 1
ATOM 3495 C CA . THR B 1 217 ? -7.906 -4.73 -6.328 1 94.12 217 THR B CA 1
ATOM 3496 C C . THR B 1 217 ? -7.816 -5.469 -7.66 1 94.12 217 THR B C 1
ATOM 3498 O O . THR B 1 217 ? -8.211 -4.941 -8.703 1 94.12 217 THR B O 1
ATOM 3501 N N . ALA B 1 218 ? -7.344 -6.664 -7.629 1 97.12 218 ALA B N 1
ATOM 3502 C CA . ALA B 1 218 ? -7.262 -7.469 -8.844 1 97.12 218 ALA B CA 1
ATOM 3503 C C . ALA B 1 218 ? -8.648 -7.836 -9.352 1 97.12 218 ALA B C 1
ATOM 3505 O O . ALA B 1 218 ? -8.953 -7.656 -10.539 1 97.12 218 ALA B O 1
ATOM 3506 N N . VAL B 1 219 ? -9.484 -8.289 -8.422 1 96.88 219 VAL B N 1
ATOM 3507 C CA . VAL B 1 219 ? -10.828 -8.719 -8.797 1 96.88 219 VAL B CA 1
ATOM 3508 C C . VAL B 1 219 ? -11.641 -7.523 -9.289 1 96.88 219 VAL B C 1
ATOM 3510 O O . VAL B 1 219 ? -12.359 -7.613 -10.281 1 96.88 219 VAL B O 1
ATOM 3513 N N . LEU B 1 220 ? -11.508 -6.434 -8.625 1 91.25 220 LEU B N 1
ATOM 3514 C CA . LEU B 1 220 ? -12.227 -5.219 -9 1 91.25 220 LEU B CA 1
ATOM 3515 C C . LEU B 1 220 ? -11.773 -4.723 -10.367 1 91.25 220 LEU B C 1
ATOM 3517 O O . LEU B 1 220 ? -12.586 -4.219 -11.148 1 91.25 220 LEU B O 1
ATOM 3521 N N . LYS B 1 221 ? -10.562 -4.895 -10.695 1 91.44 221 LYS B N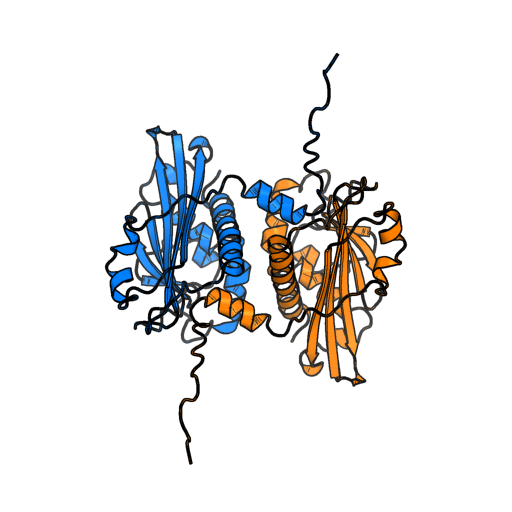 1
ATOM 3522 C CA . LYS B 1 221 ? -9.984 -4.34 -11.914 1 91.44 221 LYS B CA 1
ATOM 3523 C C . LYS B 1 221 ? -10.328 -5.195 -13.133 1 91.44 221 LYS B C 1
ATOM 3525 O O . LYS B 1 221 ? -10.609 -4.672 -14.211 1 91.44 221 LYS B O 1
ATOM 3530 N N . LYS B 1 222 ? -10.297 -6.496 -12.906 1 95.69 222 LYS B N 1
ATOM 3531 C CA . LYS B 1 222 ? -10.234 -7.312 -14.117 1 95.69 222 LYS B CA 1
ATOM 3532 C C . LYS B 1 222 ? -11.352 -8.359 -14.133 1 95.69 222 LYS B C 1
ATOM 3534 O O . LYS B 1 222 ? -11.625 -8.961 -15.164 1 95.69 222 LYS B O 1
ATOM 3539 N N . CYS B 1 223 ? -12.047 -8.539 -12.992 1 97.12 223 CYS B N 1
ATOM 3540 C CA . CYS B 1 223 ? -12.859 -9.75 -12.961 1 97.12 223 CYS B CA 1
ATOM 3541 C C . CYS B 1 223 ? -14.336 -9.406 -12.781 1 97.12 223 CYS B C 1
ATOM 3543 O O . CYS B 1 223 ? -15.203 -10.086 -13.336 1 97.12 223 CYS B O 1
ATOM 3545 N N . VAL B 1 224 ? -14.609 -8.453 -12.039 1 94.31 224 VAL B N 1
ATOM 3546 C CA . VAL B 1 224 ? -16 -8.141 -11.734 1 94.31 224 VAL B CA 1
ATOM 3547 C C . VAL B 1 224 ? -16.578 -7.223 -12.812 1 94.31 224 VAL B C 1
ATOM 3549 O O . VAL B 1 224 ? -15.836 -6.527 -13.508 1 94.31 224 VAL B O 1
ATOM 3552 N N . ARG B 1 225 ? -17.891 -7.203 -12.898 1 87 225 ARG B N 1
ATOM 3553 C CA . ARG B 1 225 ? -18.641 -6.414 -13.875 1 87 225 ARG B CA 1
ATOM 3554 C C . ARG B 1 225 ? -18.703 -4.949 -13.461 1 87 225 ARG B C 1
ATOM 3556 O O . ARG B 1 225 ? -18.641 -4.629 -12.273 1 87 225 ARG B O 1
#

Organism: Penicillium rubens (strain ATCC 28089 / DSM 1075 / NRRL 1951 / Wisconsin 54-1255) (NCBI:txid500485)

Solvent-accessible surface area (backbone atoms only — not comparable to full-atom values): 23352 Å² total; per-residue (Å²): 132,94,74,74,86,68,76,71,75,67,80,62,66,42,27,51,25,72,59,39,50,51,52,61,71,35,60,67,50,39,74,50,91,72,62,87,80,43,64,68,72,70,31,68,63,46,47,66,40,26,68,68,66,34,38,57,44,67,48,32,38,37,36,74,41,54,48,90,48,35,40,62,72,36,70,73,38,88,34,40,40,21,32,31,36,47,12,9,34,64,35,17,60,49,30,46,49,60,49,51,55,36,41,73,73,58,60,44,84,94,42,62,86,35,44,74,50,52,70,56,34,51,67,44,73,66,52,65,68,41,40,36,57,63,31,29,27,26,72,40,66,60,58,39,33,38,31,25,40,31,28,41,44,59,83,59,80,63,68,31,59,16,25,31,42,39,36,38,32,25,44,82,37,71,92,78,44,26,33,41,35,34,46,33,43,40,31,26,37,14,46,62,85,52,91,53,43,67,58,54,70,70,57,48,51,49,50,51,53,48,49,40,42,25,50,49,34,4,39,62,67,48,35,43,106,138,88,82,73,82,77,77,72,74,69,67,71,68,55,20,54,25,74,60,35,50,51,51,62,71,35,60,67,49,39,75,51,93,70,61,87,79,44,65,68,71,68,30,68,64,46,46,67,42,26,68,68,66,35,39,57,43,67,46,32,38,36,35,74,41,52,48,89,47,35,38,62,71,37,72,72,37,85,36,41,40,20,32,30,37,48,13,10,35,64,36,17,60,51,30,46,48,59,48,51,56,37,42,73,74,57,61,42,84,93,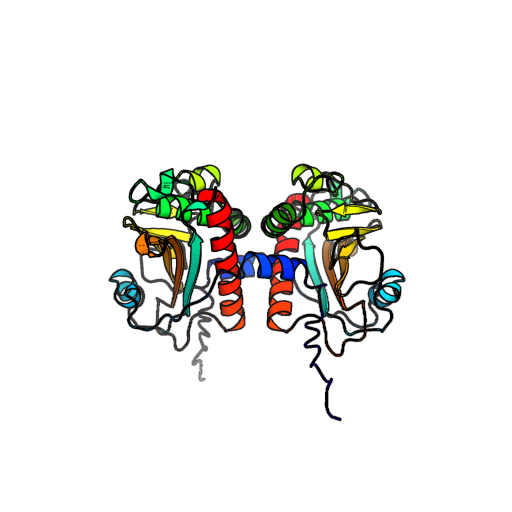42,62,87,35,42,73,50,53,70,54,34,51,66,44,73,66,52,67,68,42,41,38,56,63,30,30,29,27,71,40,66,59,58,40,34,38,31,26,42,32,21,41,43,59,85,59,81,64,69,32,46,12,21,33,40,38,34,38,32,26,44,81,37,71,93,79,45,28,32,40,35,35,48,33,44,39,31,26,35,14,47,63,85,52,93,53,44,64,58,56,70,71,55,46,50,50,49,52,53,48,48,40,42,24,50,49,34,4,39,64,66,48,34,44,107

Secondary structure (DSSP, 8-state):
--------------S-HHHHHHHHHTTT-EEEP--TTSGGGG-HHHHHH-TT---EEEEEEEEEEEGGGB-HHHHHSTTHHHHHHHHHHHHSGGGHHHHHHHHHHH-SGGGTTSB-SHHHHHH----TT-EETTTEEEEEE-SSEEEEEESS-TT--S--SSEEEEEEEEEEEGGGTEEEEEEEEEEE--SS--SS-SS-HHHHHHHHHHHHHHHHHHHHHHTB-/------------TTS-HHHHHHHHHTTT-EEEP--TTSGGGG-HHHHHH-TT---EEEEEEEEEEEGGGB-HHHHHSTTHHHHHHHHHHHHSGGGHHHHHHHHHHH-SGGGTTSB-SHHHHHH----TT-EETTTEEEEEE-SSEEEEEESS-TT--S--SSEEEEEEEEEEEGGGTEEEEEEEEEEE--SS--SS-SS-HHHHHHHHHHHHHHHHHHHHHHTB-

Radius of gyration: 23.61 Å; Cα contacts (8 Å, |Δi|>4): 923; chains: 2; bounding box: 83×62×57 Å

Foldseek 3Di:
DDDDPPPCVCCDDCVCVVVVVLCVLLVQWDKDDDDCPPCVCVDPVNCQQQVVVADKQKIKIKHKAFPVFWDVVCVPDFLSQLQLLQLQLCLFPLCVVVLVVLCVVPDDDVCPQAARDSVCSNPDSQPAQHHHSQFWGFHDDDSFKTKIKGQGGVVPPHHAQKIWIWMWGWDDDVVVRIIMTMIMIIIQGRPDYDDDYPDDPVVSVVVVSSRSSSNSRSCVPGIGD/DDPDDPPCCVVPVPPVPVVVVLCVLLVQWDKDDDDCPPCVCVDPVNCQQQVVVADKQKIKIKHKAFPVFWDPVCVPDQLSQLQLLQLQLCLFPLCVVVLVVLCVVPDDDVCPQAARDSVCSNPDSQPAQHHHSQFWGFHDDDSFKTKIKGQGGVVPPHHAQKIWIWMWGWDDDVVVRIIMTMIMIIIQGRPDYDDDYPDDPVVSVVVVSSRSSSNSRSCVPGIGD

Sequence (450 aa):
MGIFSKLVKTTVAGSIASVGVFWGATRNDIFEVMDSSDPIFQSAFYKKFNPSGNPTLHDVCVRRIPLDKIQPSLVEEKGKLVEAFCAGVWGGMGYIPQRAFLERKYRGPETADHLWDRSDLLKNKYEVGTILTDHFEVVEKTEDRIVVRCGDSPRIREVRPSDGLFEIAAVVKREQGVAEFSLKSCFYQGLGKAEAAPMDEKVAWAHRQYTKLLLETAVLKKCVRMGIFSKLVKTTVAGSIASVGVFWGATRNDIFEVMDSSDPIFQSAFYKKFNPSGNPTLHDVCVRRIPLDKIQPSLVEEKGKLVEAFCAGVWGGMGYIPQRAFLERKYRGPETADHLWDRSDLLKNKYEVGTILTDHFEVVEKTEDRIVVRCGDSPRIREVRPSDGLFEIAAVVKREQGVAEFSLKSCFYQGLGKAEAAPMDEKVAWAHRQYTKLLLETAVLKKCVR